Protein AF-0000000086671275 (afdb_homodimer)

Nearest PDB structures (foldseek):
  4tq3-assembly1_A  TM=6.862E-01  e=1.828E-04  Archaeoglobus fulgidus DSM 4304
  4od4-assembly1_A  TM=6.508E-01  e=2.168E-03  Aeropyrum pernix K1
  8djm-assembly1_B  TM=6.364E-01  e=1.276E-02  Cricetulus griseus
  8j8j-assembly1_B  TM=6.106E-01  e=1.225E-02  Mycobacterium tuberculosis H37Rv
  8j8k-assembly1_A  TM=5.971E-01  e=2.368E-02  Mycobacterium tuberculosis H37Rv

Solvent-accessible surface area (backbone atoms only — not comparable to full-atom values): 31088 Å² total; per-residue (Å²): 112,67,67,60,51,52,50,48,52,50,47,49,49,48,49,52,51,51,47,67,63,36,67,66,48,52,51,49,45,56,45,44,55,40,55,81,46,37,60,65,43,48,50,23,46,45,32,32,33,50,20,22,50,46,13,60,38,55,73,37,56,71,53,66,61,85,85,46,77,75,60,47,54,35,49,53,52,28,46,52,51,48,48,56,54,46,44,48,45,35,40,58,42,53,44,36,72,61,39,35,58,20,30,47,67,70,41,43,80,30,37,54,61,61,63,76,46,52,49,66,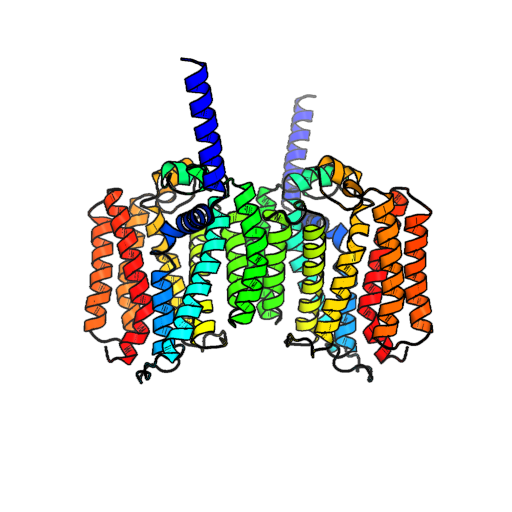58,38,36,51,52,44,47,56,44,53,62,50,44,45,53,49,15,50,73,47,52,18,35,62,32,41,27,47,36,49,38,42,42,41,35,34,42,83,44,31,24,50,56,70,31,52,65,46,26,31,49,43,52,17,51,42,55,34,27,50,48,49,26,24,35,14,40,49,46,36,81,75,71,86,44,84,86,29,58,48,48,45,48,43,52,50,54,23,51,50,36,45,54,36,53,66,48,62,48,60,51,40,44,70,20,35,57,74,56,65,46,37,40,52,44,73,71,67,28,60,64,53,40,36,50,47,35,35,50,39,39,46,51,49,30,52,46,52,43,59,73,70,66,43,39,68,70,52,41,52,56,42,35,49,51,24,48,51,38,32,47,35,49,71,71,43,84,44,56,69,38,28,46,50,31,33,52,47,48,30,52,48,51,18,51,58,41,30,47,67,34,40,36,24,73,70,55,112,67,66,60,51,50,49,49,52,49,48,48,50,48,49,52,53,51,48,67,65,38,68,66,48,54,50,49,44,55,45,43,58,39,56,81,44,39,61,64,44,49,51,25,45,43,33,32,33,50,20,22,49,46,12,60,38,55,72,36,57,71,54,65,59,85,85,46,77,76,60,46,54,36,49,54,52,28,46,52,51,48,49,55,54,48,45,48,44,36,39,56,42,53,44,38,70,60,39,36,57,19,30,47,69,71,42,42,80,30,36,55,60,59,62,75,44,54,48,67,57,39,38,50,52,42,47,57,43,52,62,51,44,47,53,50,16,50,75,47,54,17,36,63,31,39,28,46,36,48,39,46,42,41,35,32,43,82,44,31,24,49,54,70,31,52,63,44,27,32,50,43,51,19,51,43,54,33,26,49,46,50,26,23,35,15,42,48,47,36,80,74,72,86,45,85,86,30,57,46,49,45,48,43,52,51,54,26,51,51,36,46,55,36,54,64,49,62,47,60,51,40,45,69,20,35,56,74,58,64,45,38,40,53,44,73,71,67,27,60,66,54,40,38,51,47,35,33,51,39,38,46,51,48,29,53,46,53,43,59,73,68,65,43,38,68,70,52,40,51,55,42,37,48,52,26,46,50,39,32,48,35,50,71,71,44,83,45,55,70,40,28,46,49,32,34,53,46,47,30,53,50,52,19,51,59,41,30,46,66,34,39,35,25,73,70,53

Radius of gyration: 27.85 Å; Cα contacts (8 Å, |Δi|>4): 901; chains: 2; bounding box: 75×80×77 Å

InterPro domains:
  IPR000537 UbiA prenyltransferase [PF01040] (102-300)
  IPR050475 Prenyltransferase/isoprenoid biosynthesis [PTHR42723] (71-277)

Sequence (634 aa):
MEEELMGFHLDEKETLSRSRRSPVYHLKTLYLFTKSDCKTVVLPQMLFAISSILTNGFRDLDTPPTLTLATFKPLIHAVIWIYANLLLENLANQRLPGSMIEDAANKPWRPLPSGRITADQTRQIALYLVPALMVFGAYSGAFRETTSFISFVWMYNDLDAADTSIWWRNVANALGLMAFSAGALAITGGTVEYGLKNAAVVWILTTGAVVLTTIHAQDLPDVVGDSARGRKTVPLVYGDGVARWTLAAGAMLWSVFLPMFWGLGWASYVIVLGLGLSMVCGTLWRRTMDDDEIVWKLWCVWAGLMYLLPSLKVFGFMEEELMGFHLDEKETLSRSRRSPVYHLKTLYLFTKSDCKTVVLPQMLFAISSILTNGFRDLDTPPTLTLATFKPLIHAVIWIYANLLLENLANQRLPGSMIEDAANKPWRPLPSGRITADQTRQIALYLVPALMVFGAYSGAFRETTSFISFVWMYNDLDAADTSIWWRNVANALGLMAFSAGALAITGGTVEYGLKNAAVVWILTTGAVVLTTIHAQDLPDVVGDSARGRKTVPLVYGDGVARWTLAAGAMLWSVFLPMFWGLGWASYVIVLGLGLSMVCGTLWRRTMDDDEIVWKLWCVWAGLMYLLPSLKVFGF

Structure (mmCIF, N/CA/C/O backbone):
data_AF-0000000086671275-model_v1
#
loop_
_entity.id
_entity.type
_entity.pdbx_description
1 polymer 'Fumagillin beta-trans-bergamotene synthase'
#
loop_
_atom_site.group_PDB
_atom_site.id
_atom_site.type_symbol
_atom_site.label_atom_id
_atom_site.label_alt_id
_atom_site.label_comp_id
_atom_site.label_asym_id
_atom_site.label_entity_id
_atom_site.label_seq_id
_atom_site.pdbx_PDB_ins_code
_atom_site.Cartn_x
_atom_site.Cartn_y
_atom_site.Cartn_z
_atom_site.occupancy
_atom_site.B_iso_or_equiv
_atom_site.auth_seq_id
_atom_site.auth_comp_id
_atom_site.auth_asym_id
_atom_site.auth_atom_id
_atom_site.pdbx_PDB_model_num
ATOM 1 N N . MET A 1 1 ? 47.125 1.648 32.531 1 57.03 1 MET A N 1
ATOM 2 C CA . MET A 1 1 ? 46.312 2.693 31.922 1 57.03 1 MET A CA 1
ATOM 3 C C . MET A 1 1 ? 45.594 2.182 30.672 1 57.03 1 MET A C 1
ATOM 5 O O . MET A 1 1 ? 44.406 2.412 30.5 1 57.03 1 MET A O 1
ATOM 9 N N . GLU A 1 2 ? 46.25 1.422 29.875 1 65.81 2 GLU A N 1
ATOM 10 C CA . GLU A 1 2 ? 45.625 0.88 28.656 1 65.81 2 GLU A CA 1
ATOM 11 C C . GLU A 1 2 ? 44.625 -0.211 28.984 1 65.81 2 GLU A C 1
ATOM 13 O O . GLU A 1 2 ? 43.531 -0.265 28.391 1 65.81 2 GLU A O 1
ATOM 18 N N . GLU A 1 3 ? 44.875 -1.015 29.906 1 66.5 3 GLU A N 1
ATOM 19 C CA . GLU A 1 3 ? 43.969 -2.092 30.266 1 66.5 3 GLU A CA 1
ATOM 20 C C . GLU A 1 3 ? 42.688 -1.543 30.891 1 66.5 3 GLU A C 1
ATOM 22 O O . GLU A 1 3 ? 41.594 -2.053 30.641 1 66.5 3 GLU A O 1
ATOM 27 N N . GLU A 1 4 ? 42.781 -0.507 31.688 1 60 4 GLU A N 1
ATOM 28 C CA . GLU A 1 4 ? 41.625 0.134 32.281 1 60 4 GLU A CA 1
ATOM 29 C C . GLU A 1 4 ? 40.781 0.833 31.234 1 60 4 GLU A C 1
ATOM 31 O O . GLU A 1 4 ? 39.531 0.791 31.297 1 60 4 GLU A O 1
ATOM 36 N N . LEU A 1 5 ? 41.438 1.394 30.219 1 62.72 5 LEU A N 1
ATOM 37 C CA . LEU A 1 5 ? 40.75 2.041 29.125 1 62.72 5 LEU A CA 1
ATOM 38 C C . LEU A 1 5 ? 40 1.012 28.266 1 62.72 5 LEU A C 1
ATOM 40 O O . LEU A 1 5 ? 38.875 1.244 27.828 1 62.72 5 LEU A O 1
ATOM 44 N N . MET A 1 6 ? 40.656 -0.088 28.078 1 64.12 6 MET A N 1
ATOM 45 C CA . MET A 1 6 ? 40.031 -1.17 27.328 1 64.12 6 MET A CA 1
ATOM 46 C C . MET A 1 6 ? 38.875 -1.756 28.094 1 64.12 6 MET A C 1
ATOM 48 O O . MET A 1 6 ? 37.812 -2.072 27.516 1 64.12 6 MET A O 1
ATOM 52 N N . GLY A 1 7 ? 38.969 -1.874 29.344 1 58.91 7 GLY A N 1
ATOM 53 C CA . GLY A 1 7 ? 37.875 -2.348 30.203 1 58.91 7 GLY A CA 1
ATOM 54 C C . GLY A 1 7 ? 36.688 -1.413 30.219 1 58.91 7 GLY A C 1
ATOM 55 O O . GLY A 1 7 ? 35.531 -1.862 30.156 1 58.91 7 GLY A O 1
ATOM 56 N N . PHE A 1 8 ? 37 -0.18 30.188 1 61.94 8 PHE A N 1
ATOM 57 C CA . PHE A 1 8 ? 35.938 0.833 30.188 1 61.94 8 PHE A CA 1
ATOM 58 C C . PHE A 1 8 ? 35.188 0.836 28.859 1 61.94 8 PHE A C 1
ATOM 60 O O . PHE A 1 8 ? 33.969 0.946 28.828 1 61.94 8 PHE A O 1
ATOM 67 N N . HIS A 1 9 ? 35.875 0.692 27.766 1 66.31 9 HIS A N 1
ATOM 68 C CA . HIS A 1 9 ? 35.25 0.648 26.438 1 66.31 9 HIS A CA 1
ATOM 69 C C . HIS A 1 9 ? 34.406 -0.61 26.266 1 66.31 9 HIS A C 1
ATOM 71 O O . HIS A 1 9 ? 33.344 -0.566 25.641 1 66.31 9 HIS A O 1
ATOM 77 N N . LEU A 1 10 ? 34.938 -1.679 26.859 1 62.91 10 LEU A N 1
ATOM 78 C CA . LEU A 1 10 ? 34.156 -2.918 26.797 1 62.91 10 LEU A CA 1
ATOM 79 C C . LEU A 1 10 ? 32.906 -2.82 27.656 1 62.91 10 LEU A C 1
ATOM 81 O O . LEU A 1 10 ? 31.828 -3.291 27.25 1 62.91 10 LEU A O 1
ATOM 85 N N . ASP A 1 11 ? 33.062 -2.213 28.797 1 62.09 11 ASP A N 1
ATOM 86 C CA . ASP A 1 11 ? 31.906 -2.018 29.688 1 62.09 11 ASP A CA 1
ATOM 87 C C . ASP A 1 11 ? 30.875 -1.088 29.047 1 62.09 11 ASP A C 1
ATOM 89 O O . ASP A 1 11 ? 29.672 -1.335 29.141 1 62.09 11 ASP A O 1
ATOM 93 N N . GLU A 1 12 ? 31.453 -0.087 28.391 1 60.91 12 GLU A N 1
ATOM 94 C CA . GLU A 1 12 ? 30.547 0.847 27.719 1 60.91 12 GLU A CA 1
ATOM 95 C C . GLU A 1 12 ? 29.828 0.178 26.547 1 60.91 12 GLU A C 1
ATOM 97 O O . GLU A 1 12 ? 28.641 0.418 26.312 1 60.91 12 GLU A O 1
ATOM 102 N N . LYS A 1 13 ? 30.469 -0.685 25.828 1 64.38 13 LYS A N 1
ATOM 103 C CA . LYS A 1 13 ? 29.859 -1.407 24.719 1 64.38 13 LYS A CA 1
ATOM 104 C C . LYS A 1 13 ? 28.828 -2.414 25.219 1 64.38 13 LYS A C 1
ATOM 106 O O . LYS A 1 13 ? 27.766 -2.582 24.609 1 64.38 13 LYS A O 1
ATOM 111 N N . GLU A 1 14 ? 29.219 -2.986 26.359 1 63.53 14 GLU A N 1
ATOM 112 C CA . GLU A 1 14 ? 28.297 -3.955 26.938 1 63.53 14 GLU A CA 1
ATOM 113 C C . GLU A 1 14 ? 27.062 -3.264 27.5 1 63.53 14 GLU A C 1
ATOM 115 O O . GLU A 1 14 ? 25.938 -3.764 27.359 1 63.53 14 GLU A O 1
ATOM 120 N N . THR A 1 15 ? 27.297 -2.127 28.156 1 58.31 15 THR A N 1
ATOM 121 C CA . THR A 1 15 ? 26.172 -1.362 28.688 1 58.31 15 THR A CA 1
ATOM 122 C C . THR A 1 15 ? 25.297 -0.838 27.562 1 58.31 15 THR A C 1
ATOM 124 O O . THR A 1 15 ? 24.062 -0.865 27.656 1 58.31 15 THR A O 1
ATOM 127 N N . LEU A 1 16 ? 25.922 -0.369 26.578 1 64.06 16 LEU A N 1
ATOM 128 C CA . LEU A 1 16 ? 25.203 0.104 25.406 1 64.06 16 LEU A CA 1
ATOM 129 C C . LEU A 1 16 ? 24.438 -1.037 24.75 1 64.06 16 LEU A C 1
ATOM 131 O O . LEU A 1 16 ? 23.312 -0.854 24.297 1 64.06 16 LEU A O 1
ATOM 135 N N . SER A 1 17 ? 25.156 -2.146 24.781 1 66.62 17 SER A N 1
ATOM 136 C CA . SER A 1 17 ? 24.5 -3.316 24.203 1 66.62 17 SER A CA 1
ATOM 137 C C . SER A 1 17 ? 23.312 -3.748 25.047 1 66.62 17 SER A C 1
ATOM 139 O O . SER A 1 17 ? 22.266 -4.133 24.5 1 66.62 17 SER A O 1
ATOM 141 N N . ARG A 1 18 ? 23.438 -3.668 26.406 1 61.28 18 ARG A N 1
ATOM 142 C CA . ARG A 1 18 ? 22.359 -4.043 27.297 1 61.28 18 ARG A CA 1
ATOM 143 C C . ARG A 1 18 ? 21.203 -3.049 27.219 1 61.28 18 ARG A C 1
ATOM 145 O O . ARG A 1 18 ? 20.031 -3.439 27.266 1 61.28 18 ARG A O 1
ATOM 152 N N . SER A 1 19 ? 21.594 -1.877 27.172 1 66.12 19 SER A N 1
ATOM 153 C CA . SER A 1 19 ? 20.562 -0.848 27.062 1 66.12 19 SER A CA 1
ATOM 154 C C . SER A 1 19 ? 19.781 -0.99 25.766 1 66.12 19 SER A C 1
ATOM 156 O O . SER A 1 19 ? 18.547 -0.834 25.75 1 66.12 19 SER A O 1
ATOM 158 N N . ARG A 1 20 ? 20.453 -1.503 24.859 1 73.25 20 ARG A N 1
ATOM 159 C CA . ARG A 1 20 ? 19.828 -1.635 23.531 1 73.25 20 ARG A CA 1
ATOM 160 C C . ARG A 1 20 ? 18.859 -2.814 23.5 1 73.25 20 ARG A C 1
ATOM 162 O O . ARG A 1 20 ? 18.047 -2.934 22.578 1 73.25 20 ARG A O 1
ATOM 169 N N . ARG A 1 21 ? 18.828 -3.434 24.641 1 73.75 21 ARG A N 1
ATOM 170 C CA . ARG A 1 21 ? 17.938 -4.594 24.656 1 73.75 21 ARG A CA 1
ATOM 171 C C . ARG A 1 21 ? 16.734 -4.344 25.562 1 73.75 21 ARG A C 1
ATOM 173 O O . ARG A 1 21 ? 15.781 -5.129 25.578 1 73.75 21 ARG A O 1
ATOM 180 N N . SER A 1 22 ? 16.766 -3.301 26.281 1 84.94 22 SER A N 1
ATOM 181 C CA . SER A 1 22 ? 15.695 -2.998 27.219 1 84.94 22 SER A CA 1
ATOM 182 C C . SER A 1 22 ? 14.43 -2.574 26.484 1 84.94 22 SER A C 1
ATOM 184 O O . SER A 1 22 ? 14.492 -1.938 25.438 1 84.94 22 SER A O 1
ATOM 186 N N . PRO A 1 23 ? 13.258 -2.986 27.031 1 87.88 23 PRO A N 1
ATOM 187 C CA . PRO A 1 23 ? 11.984 -2.559 26.438 1 87.88 23 PRO A CA 1
ATOM 188 C C . PRO A 1 23 ? 11.812 -1.04 26.438 1 87.88 23 PRO A C 1
ATOM 190 O O . PRO A 1 23 ? 11.211 -0.479 25.531 1 87.88 23 PRO A O 1
ATOM 193 N N . VAL A 1 24 ? 12.281 -0.419 27.422 1 88.62 24 VAL A N 1
ATOM 194 C CA . VAL A 1 24 ? 12.18 1.032 27.531 1 88.62 24 VAL A CA 1
ATOM 195 C C . VAL A 1 24 ? 12.945 1.689 26.375 1 88.62 24 VAL A C 1
ATOM 197 O O . VAL A 1 24 ? 12.508 2.701 25.828 1 88.62 24 VAL A O 1
ATOM 200 N N . TYR A 1 25 ? 14.07 1.147 26.062 1 90.62 25 TYR A N 1
ATOM 201 C CA . TYR A 1 25 ? 14.859 1.654 24.938 1 90.62 25 TYR A CA 1
ATOM 202 C C . TYR A 1 25 ? 14.062 1.59 23.641 1 90.62 25 TYR A C 1
ATOM 204 O O . TYR A 1 25 ? 14.023 2.562 22.875 1 90.62 25 TYR A O 1
ATOM 212 N N . HIS A 1 26 ? 13.398 0.472 23.453 1 90 26 HIS A N 1
ATOM 213 C CA . HIS A 1 26 ? 12.656 0.279 22.219 1 90 26 HIS A CA 1
ATOM 214 C C . HIS A 1 26 ? 11.406 1.157 22.172 1 90 26 HIS A C 1
ATOM 216 O O . HIS A 1 26 ? 11.039 1.668 21.109 1 90 26 HIS A O 1
ATOM 222 N N . LEU A 1 27 ? 10.836 1.352 23.281 1 91.62 27 LEU A N 1
ATOM 223 C CA . LEU A 1 27 ? 9.664 2.221 23.359 1 91.62 27 LEU A CA 1
ATOM 224 C C . LEU A 1 27 ? 10.047 3.67 23.078 1 91.62 27 LEU A C 1
ATOM 226 O O . LEU A 1 27 ? 9.305 4.395 22.406 1 91.62 27 LEU A O 1
ATOM 230 N N . LYS A 1 28 ? 11.109 4.094 23.641 1 93.44 28 LYS A N 1
ATOM 231 C CA . LYS A 1 28 ? 11.602 5.441 23.359 1 93.44 28 LYS A CA 1
ATOM 232 C C . LYS A 1 28 ? 11.938 5.613 21.891 1 93.44 28 LYS A C 1
ATOM 234 O O . LYS A 1 28 ? 11.664 6.664 21.297 1 93.44 28 LYS A O 1
ATOM 239 N N . THR A 1 29 ? 12.539 4.621 21.312 1 94.94 29 THR A N 1
ATOM 240 C CA . THR A 1 29 ? 12.867 4.672 19.891 1 94.94 29 THR A CA 1
ATOM 241 C C . THR A 1 29 ? 11.602 4.863 19.047 1 94.94 29 THR A C 1
ATOM 243 O O . THR A 1 29 ? 11.57 5.707 18.156 1 94.94 29 THR A O 1
ATOM 246 N N . LEU A 1 30 ? 10.625 4.094 19.406 1 93.5 30 LEU A N 1
ATOM 247 C CA . LEU A 1 30 ? 9.367 4.211 18.688 1 93.5 30 LEU A CA 1
ATOM 248 C C . LEU A 1 30 ? 8.766 5.602 18.859 1 93.5 30 LEU A C 1
ATOM 250 O O . LEU A 1 30 ? 8.234 6.176 17.906 1 93.5 30 LEU A O 1
ATOM 254 N N . TYR A 1 31 ? 8.867 6.113 20.078 1 94.69 31 TYR A N 1
ATOM 255 C CA . TYR A 1 31 ? 8.375 7.457 20.359 1 94.69 31 TYR A CA 1
ATOM 256 C C . TYR A 1 31 ? 9.133 8.5 19.531 1 94.69 31 TYR A C 1
ATOM 258 O O . TYR A 1 31 ? 8.531 9.43 19 1 94.69 31 TYR A O 1
ATOM 266 N N . LEU A 1 32 ? 10.406 8.328 19.375 1 96.25 32 LEU A N 1
ATOM 267 C CA . LEU A 1 32 ? 11.242 9.297 18.688 1 96.25 32 LEU A CA 1
ATOM 268 C C . LEU A 1 32 ? 10.938 9.305 17.188 1 96.25 32 LEU A C 1
ATOM 270 O O . LEU A 1 32 ? 11.125 10.32 16.516 1 96.25 32 LEU A O 1
ATOM 274 N N . PHE A 1 33 ? 10.414 8.164 16.688 1 97.12 33 PHE A N 1
ATOM 275 C CA . PHE A 1 33 ? 10 8.125 15.281 1 97.12 33 PHE A CA 1
ATOM 276 C C . PHE A 1 33 ? 8.828 9.07 15.039 1 97.12 33 PHE A C 1
ATOM 278 O O . PHE A 1 33 ? 8.719 9.672 13.969 1 97.12 33 PHE A O 1
ATOM 285 N N . THR A 1 34 ? 7.953 9.211 16.047 1 96.69 34 THR A N 1
ATOM 286 C CA . THR A 1 34 ? 6.68 9.883 15.805 1 96.69 34 THR A CA 1
ATOM 287 C C . THR A 1 34 ? 6.641 11.234 16.516 1 96.69 34 THR A C 1
ATOM 289 O O . THR A 1 34 ? 5.695 12.008 16.344 1 96.69 34 THR A O 1
ATOM 292 N N . LYS A 1 35 ? 7.629 11.578 17.281 1 94.81 35 LYS A N 1
ATOM 293 C CA . LYS A 1 35 ? 7.645 12.734 18.156 1 94.81 35 LYS A CA 1
ATOM 294 C C . LYS A 1 35 ? 7.262 14.008 17.406 1 94.81 35 LYS A C 1
ATOM 296 O O . LYS A 1 35 ? 6.395 14.758 17.844 1 94.81 35 LYS A O 1
ATOM 301 N N . SER A 1 36 ? 7.844 14.234 16.281 1 91.12 36 SER A N 1
ATOM 302 C CA . SER A 1 36 ? 7.637 15.469 15.539 1 91.12 36 SER A CA 1
ATOM 303 C C . SER A 1 36 ? 6.254 15.508 14.898 1 91.12 36 SER A C 1
ATOM 305 O O . SER A 1 36 ? 5.73 16.578 14.594 1 91.12 36 SER A O 1
ATOM 307 N N . ASP A 1 37 ? 5.621 14.359 14.711 1 93.81 37 ASP A N 1
ATOM 308 C CA . ASP A 1 37 ? 4.383 14.312 13.945 1 93.81 37 ASP A CA 1
ATOM 309 C C . ASP A 1 37 ? 3.17 14.164 14.859 1 93.81 37 ASP A C 1
ATOM 311 O O . ASP A 1 37 ? 2.037 14.047 14.391 1 93.81 37 ASP A O 1
ATOM 315 N N . CYS A 1 38 ? 3.383 14.234 16.156 1 92.94 38 CYS A N 1
ATOM 316 C CA . CYS A 1 38 ? 2.258 14.234 17.078 1 92.94 38 CYS A CA 1
ATOM 317 C C . CYS A 1 38 ? 1.467 15.531 16.984 1 92.94 38 CYS A C 1
ATOM 319 O O . CYS A 1 38 ? 0.238 15.508 16.906 1 92.94 38 CYS A O 1
ATOM 321 N N . LYS A 1 39 ? 2.164 16.609 16.891 1 90.56 39 LYS A N 1
ATOM 322 C CA . LYS A 1 39 ? 1.486 17.891 16.781 1 90.56 39 LYS A CA 1
ATOM 323 C C . LYS A 1 39 ? 0.9 18.094 15.391 1 90.56 39 LYS A C 1
ATOM 325 O O . LYS A 1 39 ? -0.089 18.812 15.227 1 90.56 39 LYS A O 1
ATOM 330 N N . THR A 1 40 ? 1.507 17.422 14.422 1 91.31 40 THR A N 1
ATOM 331 C CA . THR A 1 40 ? 1.127 17.656 13.039 1 91.31 40 THR A CA 1
ATOM 332 C C . THR A 1 40 ? -0.036 16.766 12.633 1 91.31 40 THR A C 1
ATOM 334 O O . THR A 1 40 ? -0.846 17.141 11.781 1 91.31 40 THR A O 1
ATOM 337 N N . VAL A 1 41 ? -0.062 15.57 13.172 1 95.88 41 VAL A N 1
ATOM 338 C CA . VAL A 1 41 ? -1.028 14.602 12.672 1 95.88 41 VAL A CA 1
ATOM 339 C C . VAL A 1 41 ? -1.938 14.141 13.812 1 95.88 41 VAL A C 1
ATOM 341 O O . VAL A 1 41 ? -3.158 14.297 13.742 1 95.88 41 VAL A O 1
ATOM 344 N N . VAL A 1 42 ? -1.368 13.703 14.898 1 96.56 42 VAL A N 1
ATOM 345 C CA . VAL A 1 42 ? -2.146 13.031 15.93 1 96.56 42 VAL A CA 1
ATOM 346 C C . VAL A 1 42 ? -3.131 14.023 16.562 1 96.56 42 VAL A C 1
ATOM 348 O O . VAL A 1 42 ? -4.332 13.75 16.625 1 96.56 42 VAL A O 1
ATOM 351 N N . LEU A 1 43 ? -2.654 15.141 16.953 1 95.69 43 LEU A N 1
ATOM 352 C CA . LEU A 1 43 ? -3.492 16.094 17.672 1 95.69 43 LEU A CA 1
ATOM 353 C C . LEU A 1 43 ? -4.594 16.641 16.781 1 95.69 43 LEU A C 1
ATOM 355 O O . LEU A 1 43 ? -5.777 16.578 17.125 1 95.69 43 LEU A O 1
ATOM 359 N N . PRO A 1 44 ? -4.258 17.141 15.602 1 96.5 44 PRO A N 1
ATOM 360 C CA . PRO A 1 44 ? -5.336 17.625 14.734 1 96.5 44 PRO A CA 1
ATOM 361 C C . PRO A 1 44 ? -6.332 16.516 14.367 1 96.5 44 PRO A C 1
ATOM 363 O O . PRO A 1 44 ? -7.543 16.766 14.352 1 96.5 44 PRO A O 1
ATOM 366 N N . GLN A 1 45 ? -5.887 15.344 14.133 1 97.56 45 GLN A N 1
ATOM 367 C CA . GLN A 1 45 ? -6.789 14.266 13.727 1 97.56 45 GLN A CA 1
ATOM 368 C C . GLN A 1 45 ? -7.617 13.773 14.906 1 97.56 45 GLN A C 1
ATOM 370 O O . GLN A 1 45 ? -8.742 13.297 14.727 1 97.56 45 GLN A O 1
ATOM 375 N N . MET A 1 46 ? -7.016 13.875 16.078 1 96.62 46 MET A N 1
ATOM 376 C CA . MET A 1 46 ? -7.812 13.625 17.266 1 96.62 46 MET A CA 1
ATOM 377 C C . MET A 1 46 ? -8.984 14.602 17.359 1 96.62 46 MET A C 1
ATOM 379 O O . MET A 1 46 ? -10.094 14.211 17.719 1 96.62 46 MET A O 1
ATOM 383 N N . LEU A 1 47 ? -8.75 15.852 17.031 1 96.5 47 LEU A N 1
ATOM 384 C CA . LEU A 1 47 ? -9.805 16.859 17.047 1 96.5 47 LEU A CA 1
ATOM 385 C C . LEU A 1 47 ? -10.859 16.562 15.984 1 96.5 47 LEU A C 1
ATOM 387 O O . LEU A 1 47 ? -12.047 16.812 16.188 1 96.5 47 LEU A O 1
ATOM 391 N N . PHE A 1 48 ? -10.492 16.062 14.875 1 97.38 48 PHE A N 1
ATOM 392 C CA . PHE A 1 48 ? -11.453 15.594 13.883 1 97.38 48 PHE A CA 1
ATOM 393 C C . PHE A 1 48 ? -12.328 14.492 14.453 1 97.38 48 PHE A C 1
ATOM 395 O O . PHE A 1 48 ? -13.547 14.5 14.266 1 97.38 48 PHE A O 1
ATOM 402 N N . ALA A 1 49 ? -11.672 13.539 15.117 1 96.88 49 ALA A N 1
ATOM 403 C CA . ALA A 1 49 ? -12.414 12.438 15.727 1 96.88 49 ALA A CA 1
ATOM 404 C C . ALA A 1 49 ? -13.414 12.953 16.75 1 96.88 49 ALA A C 1
ATOM 406 O O . ALA A 1 49 ? -14.547 12.461 16.828 1 96.88 49 ALA A O 1
ATOM 407 N N . ILE A 1 50 ? -12.984 13.914 17.516 1 94.44 50 ILE A N 1
ATOM 408 C CA . ILE A 1 50 ? -13.867 14.523 18.484 1 94.44 50 ILE A CA 1
ATOM 409 C C . ILE A 1 50 ? -15.062 15.164 17.781 1 94.44 50 ILE A C 1
ATOM 411 O O . ILE A 1 50 ? -16.219 14.977 18.203 1 94.44 50 ILE A O 1
ATOM 415 N N . SER A 1 51 ? -14.781 15.875 16.734 1 94.56 51 SER A N 1
ATOM 416 C CA . SER A 1 51 ? -15.859 16.484 15.961 1 94.56 51 SER A CA 1
ATOM 417 C C . SER A 1 51 ? -16.812 15.438 15.414 1 94.56 51 SER A C 1
ATOM 419 O O . SER A 1 51 ? -18.031 15.633 15.414 1 94.56 51 SER A O 1
ATOM 421 N N . SER A 1 52 ? -16.297 14.359 14.938 1 94.56 52 SER A N 1
ATOM 422 C CA . SER A 1 52 ? -17.109 13.266 14.43 1 94.56 52 SER A CA 1
ATOM 423 C C . SER A 1 52 ? -18.031 12.711 15.508 1 94.56 52 SER A C 1
ATOM 425 O O . SER A 1 52 ? -19.219 12.461 15.258 1 94.56 52 SER A O 1
ATOM 427 N N . ILE A 1 53 ? -17.5 12.586 16.672 1 93 53 ILE A N 1
ATOM 428 C CA . ILE A 1 53 ? -18.281 12.047 17.781 1 93 53 ILE A CA 1
ATOM 429 C C . ILE A 1 53 ? -19.375 13.039 18.172 1 93 53 ILE A C 1
ATOM 431 O O . ILE A 1 53 ? -20.547 12.656 18.328 1 93 53 ILE A O 1
ATOM 435 N N . LEU A 1 54 ? -19.031 14.281 18.25 1 91.19 54 LEU A N 1
ATOM 436 C CA . LEU A 1 54 ? -19.953 15.305 18.734 1 91.19 54 LEU A CA 1
ATOM 437 C C . LEU A 1 54 ? -21.062 15.562 17.719 1 91.19 54 LEU A C 1
ATOM 439 O O . LEU A 1 54 ? -22.125 16.062 18.062 1 91.19 54 LEU A O 1
ATOM 443 N N . THR A 1 55 ? -20.828 15.211 16.484 1 91.81 55 THR A N 1
ATOM 444 C CA . THR A 1 55 ? -21.812 15.461 15.43 1 91.81 55 THR A CA 1
ATOM 445 C C . THR A 1 55 ? -22.422 14.148 14.945 1 91.81 55 THR A C 1
ATOM 447 O O . THR A 1 55 ? -23.094 14.125 13.914 1 91.81 55 THR A O 1
ATOM 450 N N . ASN A 1 56 ? -22.125 13.078 15.586 1 89.44 56 ASN A N 1
ATOM 451 C CA . ASN A 1 56 ? -22.609 11.766 15.172 1 89.44 56 ASN A CA 1
ATOM 452 C C . ASN A 1 56 ? -22.234 11.461 13.727 1 89.44 56 ASN A C 1
ATOM 454 O O . ASN A 1 56 ? -23.094 11.148 12.898 1 89.44 56 ASN A O 1
ATOM 458 N N . GLY A 1 57 ? -20.859 11.664 13.484 1 90.44 57 GLY A N 1
ATOM 459 C CA . GLY A 1 57 ? -20.359 11.406 12.141 1 90.44 57 GLY A CA 1
ATOM 460 C C . GLY A 1 57 ? -20.797 12.445 11.133 1 90.44 57 GLY A C 1
ATOM 461 O O . GLY A 1 57 ? -21.047 12.125 9.969 1 90.44 57 GLY A O 1
ATOM 462 N N . PHE A 1 58 ? -21.125 13.633 11.648 1 90.31 58 PHE A N 1
ATOM 463 C CA . PHE A 1 58 ? -21.531 14.781 10.836 1 90.31 58 PHE A CA 1
ATOM 464 C C . PHE A 1 58 ? -22.938 14.602 10.312 1 90.31 58 PHE A C 1
ATOM 466 O O . PHE A 1 58 ? -23.312 15.188 9.289 1 90.31 58 PHE A O 1
ATOM 473 N N . ARG A 1 59 ? -23.734 13.789 10.977 1 87.88 59 ARG A N 1
ATOM 474 C CA . ARG A 1 59 ? -25.125 13.547 10.602 1 87.88 59 ARG A CA 1
ATOM 475 C C . ARG A 1 59 ? -26.078 14.445 11.383 1 87.88 59 ARG A C 1
ATOM 477 O O . ARG A 1 59 ? -27.203 14.703 10.938 1 87.88 59 ARG A O 1
ATOM 484 N N . ASP A 1 60 ? -25.672 14.789 12.531 1 85.69 60 ASP A N 1
ATOM 485 C CA . ASP A 1 60 ? -26.453 15.648 13.406 1 85.69 60 ASP A CA 1
ATOM 486 C C . ASP A 1 60 ? -25.688 16.922 13.758 1 85.69 60 ASP A C 1
ATOM 488 O O . ASP A 1 60 ? -24.75 16.891 14.555 1 85.69 60 ASP A O 1
ATOM 492 N N . LEU A 1 61 ? -26.172 18.016 13.281 1 82.44 61 LEU A N 1
ATOM 493 C CA . LEU A 1 61 ? -25.438 19.266 13.461 1 82.44 61 LEU A CA 1
ATOM 494 C C . LEU A 1 61 ? -26.203 20.219 14.359 1 82.44 61 LEU A C 1
ATOM 496 O O . LEU A 1 61 ? -25.719 21.328 14.648 1 82.44 61 LEU A O 1
ATOM 500 N N . ASP A 1 62 ? -27.281 19.75 14.898 1 81.5 62 ASP A N 1
ATOM 501 C CA . ASP A 1 62 ? -28.125 20.688 15.625 1 81.5 62 ASP A CA 1
ATOM 502 C C . ASP A 1 62 ? -28.312 20.25 17.078 1 81.5 62 ASP A C 1
ATOM 504 O O . ASP A 1 62 ? -28.703 21.062 17.922 1 81.5 62 ASP A O 1
ATOM 508 N N . THR A 1 63 ? -28.047 19.047 17.359 1 80.88 63 THR A N 1
ATOM 509 C CA . THR A 1 63 ? -28.312 18.547 18.703 1 80.88 63 THR A CA 1
ATOM 510 C C . THR A 1 63 ? -27.016 18.031 19.344 1 80.88 63 THR A C 1
ATOM 512 O O . THR A 1 63 ? -26.375 17.125 18.812 1 80.88 63 THR A O 1
ATOM 515 N N . PRO A 1 64 ? -26.656 18.703 20.422 1 77.12 64 PRO A N 1
ATOM 516 C CA . PRO A 1 64 ? -25.469 18.172 21.109 1 77.12 64 PRO A CA 1
ATOM 517 C C . PRO A 1 64 ? -25.672 16.766 21.656 1 77.12 64 PRO A C 1
ATOM 519 O O . PRO A 1 64 ? -26.75 16.438 22.141 1 77.12 64 PRO A O 1
ATOM 522 N N . PRO A 1 65 ? -24.688 15.953 21.406 1 78.44 65 PRO A N 1
ATOM 523 C CA . PRO A 1 65 ? -24.844 14.594 21.938 1 78.44 65 PRO A CA 1
ATOM 524 C C . PRO A 1 65 ? -24.672 14.516 23.453 1 78.44 65 PRO A C 1
ATOM 526 O O . PRO A 1 65 ? -24.109 15.43 24.047 1 78.44 65 PRO A O 1
ATOM 529 N N . THR A 1 66 ? -25.297 13.477 24 1 79.12 66 THR A N 1
ATOM 530 C CA . THR A 1 66 ? -25.047 13.172 25.406 1 79.12 66 THR A CA 1
ATOM 531 C C . THR A 1 66 ? -23.656 12.539 25.578 1 79.12 66 THR A C 1
ATOM 533 O O . THR A 1 66 ? -23.375 11.508 24.969 1 79.12 66 THR A O 1
ATOM 536 N N . LEU A 1 67 ? -22.812 13.336 26.188 1 78 67 LEU A N 1
ATOM 537 C CA . LEU A 1 67 ? -21.453 12.836 26.391 1 78 67 LEU A CA 1
ATOM 538 C C . LEU A 1 67 ? -21.406 11.859 27.562 1 78 67 LEU A C 1
ATOM 540 O O . LEU A 1 67 ? -21.844 12.188 28.656 1 78 67 LEU A O 1
ATOM 544 N N . THR A 1 68 ? -21.266 10.594 27.234 1 78 68 THR A N 1
ATOM 545 C CA . THR A 1 68 ? -21.047 9.562 28.25 1 78 68 THR A CA 1
ATOM 546 C C . THR A 1 68 ? -19.641 8.992 28.156 1 78 68 THR A C 1
ATOM 548 O O . THR A 1 68 ? -18.891 9.352 27.25 1 78 68 THR A O 1
ATOM 551 N N . LEU A 1 69 ? -19.25 8.344 29.172 1 77.25 69 LEU A N 1
ATOM 552 C CA . LEU A 1 69 ? -17.969 7.66 29.172 1 77.25 69 LEU A CA 1
ATOM 553 C C . LEU A 1 69 ? -17.828 6.777 27.938 1 77.25 69 LEU A C 1
ATOM 555 O O . LEU A 1 69 ? -16.719 6.629 27.391 1 77.25 69 LEU A O 1
ATOM 559 N N . ALA A 1 70 ? -18.906 6.297 27.516 1 76.44 70 ALA A N 1
ATOM 560 C CA . ALA A 1 70 ? -18.938 5.406 26.359 1 76.44 70 ALA A CA 1
ATOM 561 C C . ALA A 1 70 ? -18.562 6.148 25.078 1 76.44 70 ALA A C 1
ATOM 563 O O . ALA A 1 70 ? -18.109 5.539 24.109 1 76.44 70 ALA A O 1
ATOM 564 N N . THR A 1 71 ? -18.641 7.43 25.234 1 79.31 71 THR A N 1
ATOM 565 C CA . THR A 1 71 ? -18.328 8.258 24.062 1 79.31 71 THR A CA 1
ATOM 566 C C . THR A 1 71 ? -16.828 8.375 23.875 1 79.31 71 THR A C 1
ATOM 568 O O . THR A 1 71 ? -16.359 8.633 22.766 1 79.31 71 THR A O 1
ATOM 571 N N . PHE A 1 72 ? -16.109 7.988 24.938 1 87.5 72 PHE A N 1
ATOM 572 C CA . PHE A 1 72 ? -14.672 8.195 24.875 1 87.5 72 PHE A CA 1
ATOM 573 C C . PHE A 1 72 ? -13.969 6.969 24.312 1 87.5 72 PHE A C 1
ATOM 575 O O . PHE A 1 72 ? -12.836 7.059 23.844 1 87.5 72 PHE A O 1
ATOM 582 N N . LYS A 1 73 ? -14.609 5.797 24.406 1 92.69 73 LYS A N 1
ATOM 583 C CA . LYS A 1 73 ? -13.984 4.562 23.938 1 92.69 73 LYS A CA 1
ATOM 584 C C . LYS A 1 73 ? -13.641 4.652 22.453 1 92.69 73 LYS A C 1
ATOM 586 O O . LYS A 1 73 ? -12.516 4.355 22.047 1 92.69 73 LYS A O 1
ATOM 591 N N . PRO A 1 74 ? -14.539 5.188 21.688 1 94.81 74 PRO A N 1
ATOM 592 C CA . PRO A 1 74 ? -14.195 5.297 20.266 1 94.81 74 PRO A CA 1
ATOM 593 C C . PRO A 1 74 ? -13.094 6.316 20 1 94.81 74 PRO A C 1
ATOM 595 O O . PRO A 1 74 ? -12.32 6.16 19.047 1 94.81 74 PRO A O 1
ATOM 598 N N . LEU A 1 75 ? -13.062 7.332 20.828 1 96.06 75 LEU A N 1
ATOM 599 C CA . LEU A 1 75 ? -12.008 8.32 20.672 1 96.06 75 LEU A CA 1
ATOM 600 C C . LEU A 1 75 ? -10.633 7.699 20.906 1 96.06 75 LEU A C 1
ATOM 602 O O . LEU A 1 75 ? -9.711 7.895 20.125 1 96.06 75 LEU A O 1
ATOM 606 N N . ILE A 1 76 ? -10.555 6.949 21.984 1 97.06 76 ILE A N 1
ATOM 607 C CA . ILE A 1 76 ? -9.297 6.285 22.312 1 97.06 76 ILE A CA 1
ATOM 608 C C . ILE A 1 76 ? -8.914 5.32 21.203 1 97.06 76 ILE A C 1
ATOM 610 O O . ILE A 1 76 ? -7.754 5.281 20.781 1 97.06 76 ILE A O 1
ATOM 614 N N . HIS A 1 77 ? -9.914 4.562 20.766 1 98 77 HIS A N 1
ATOM 615 C CA . HIS A 1 77 ? -9.695 3.629 19.656 1 98 77 HIS A CA 1
ATOM 616 C C . HIS A 1 77 ? -9.195 4.352 18.422 1 98 77 HIS A C 1
ATOM 618 O O . HIS A 1 77 ? -8.25 3.898 17.766 1 98 77 HIS A O 1
ATOM 624 N N . ALA A 1 78 ? -9.781 5.469 18.109 1 98.25 78 ALA A N 1
ATOM 625 C CA . ALA A 1 78 ? -9.391 6.246 16.938 1 98.25 78 ALA A CA 1
ATOM 626 C C . ALA A 1 78 ? -7.969 6.777 17.078 1 98.25 78 ALA A C 1
ATOM 628 O O . ALA A 1 78 ? -7.18 6.738 16.141 1 98.25 78 ALA A O 1
ATOM 629 N N . VAL A 1 79 ? -7.621 7.242 18.234 1 98 79 VAL A N 1
ATOM 630 C CA . VAL A 1 79 ? -6.297 7.82 18.453 1 98 79 VAL A CA 1
ATOM 631 C C . VAL A 1 79 ? -5.234 6.73 18.344 1 98 79 VAL A C 1
ATOM 633 O O . VAL A 1 79 ? -4.168 6.961 17.766 1 98 79 VAL A O 1
ATOM 636 N N . ILE A 1 80 ? -5.512 5.551 18.859 1 98.38 80 ILE A N 1
ATOM 637 C CA . ILE A 1 80 ? -4.582 4.434 18.75 1 98.38 80 ILE A CA 1
ATOM 638 C C . ILE A 1 80 ? -4.391 4.062 17.281 1 98.38 80 ILE A C 1
ATOM 640 O O . ILE A 1 80 ? -3.266 3.82 16.828 1 98.38 80 ILE A O 1
ATOM 644 N N . TRP A 1 81 ? -5.48 4.035 16.562 1 98.75 81 TRP A N 1
ATOM 645 C CA . TRP A 1 81 ? -5.422 3.725 15.141 1 98.75 81 TRP A CA 1
ATOM 646 C C . TRP A 1 81 ? -4.605 4.773 14.383 1 98.75 81 TRP A C 1
ATOM 648 O O . TRP A 1 81 ? -3.752 4.43 13.562 1 98.75 81 TRP A O 1
ATOM 658 N N . ILE A 1 82 ? -4.836 6.047 14.664 1 98.69 82 ILE A N 1
ATOM 659 C CA . ILE A 1 82 ? -4.113 7.145 14.031 1 98.69 82 ILE A CA 1
ATOM 660 C C . ILE A 1 82 ? -2.619 7.012 14.328 1 98.69 82 ILE A C 1
ATOM 662 O O . ILE A 1 82 ? -1.792 7.078 13.414 1 98.69 82 ILE A O 1
ATOM 666 N N . TYR A 1 83 ? -2.328 6.789 15.539 1 98.5 83 TYR A N 1
ATOM 667 C CA . TYR A 1 83 ? -0.937 6.691 15.969 1 98.5 83 TYR A CA 1
ATOM 668 C C . TYR A 1 83 ? -0.241 5.512 15.305 1 98.5 83 TYR A C 1
ATOM 670 O O . TYR A 1 83 ? 0.902 5.629 14.852 1 98.5 83 TYR A O 1
ATOM 678 N N . ALA A 1 84 ? -0.892 4.375 15.281 1 98.56 84 ALA A N 1
ATOM 679 C CA . ALA A 1 84 ? -0.303 3.172 14.703 1 98.56 84 ALA A CA 1
ATOM 680 C C . ALA A 1 84 ? -0.014 3.367 13.211 1 98.56 84 ALA A C 1
ATOM 682 O O . ALA A 1 84 ? 1.042 2.963 12.719 1 98.56 84 ALA A O 1
ATOM 683 N N . ASN A 1 85 ? -0.929 3.963 12.516 1 98.81 85 ASN A N 1
ATOM 684 C CA . ASN A 1 85 ? -0.708 4.23 11.102 1 98.81 85 ASN A CA 1
ATOM 685 C C . ASN A 1 85 ? 0.363 5.297 10.891 1 98.81 85 ASN A C 1
ATOM 687 O O . ASN A 1 85 ? 1.148 5.215 9.945 1 98.81 85 ASN A O 1
ATOM 691 N N . LEU A 1 86 ? 0.398 6.273 11.742 1 98.69 86 LEU A N 1
ATOM 692 C CA . LEU A 1 86 ? 1.447 7.285 11.695 1 98.69 86 LEU A CA 1
ATOM 693 C C . LEU A 1 86 ? 2.822 6.652 11.891 1 98.69 86 LEU A C 1
ATOM 695 O O . LEU A 1 86 ? 3.791 7.055 11.242 1 98.69 86 LEU A O 1
ATOM 699 N N . LEU A 1 87 ? 2.885 5.738 12.82 1 98.56 87 LEU A N 1
ATOM 700 C CA . LEU A 1 87 ? 4.145 5.043 13.047 1 98.56 87 LEU A CA 1
ATOM 701 C C . LEU A 1 87 ? 4.641 4.383 11.766 1 98.56 87 LEU A C 1
ATOM 703 O O . LEU A 1 87 ? 5.828 4.469 11.438 1 98.56 87 LEU A O 1
ATOM 707 N N . LEU A 1 88 ? 3.764 3.729 11.055 1 98.81 88 LEU A N 1
ATOM 708 C CA . LEU A 1 88 ? 4.156 3.105 9.789 1 98.81 88 LEU A CA 1
ATOM 709 C C . LEU A 1 88 ? 4.699 4.145 8.82 1 98.81 88 LEU A C 1
ATOM 711 O O . LEU A 1 88 ? 5.711 3.91 8.156 1 98.81 88 LEU A O 1
ATOM 715 N N . GLU A 1 89 ? 3.984 5.281 8.695 1 98.62 89 GLU A N 1
ATOM 716 C CA . GLU A 1 89 ? 4.422 6.352 7.805 1 98.62 89 GLU A CA 1
ATOM 717 C C . GLU A 1 89 ? 5.82 6.836 8.164 1 98.62 89 GLU A C 1
ATOM 719 O O . GLU A 1 89 ? 6.664 7.031 7.285 1 98.62 89 GLU A O 1
ATOM 724 N N . ASN A 1 90 ? 6.059 7.004 9.43 1 98.62 90 ASN A N 1
ATOM 725 C CA . ASN A 1 90 ? 7.348 7.52 9.875 1 98.62 90 ASN A CA 1
ATOM 726 C C . ASN A 1 90 ? 8.461 6.5 9.664 1 98.62 90 ASN A C 1
ATOM 728 O O . ASN A 1 90 ? 9.586 6.867 9.32 1 98.62 90 ASN A O 1
ATOM 732 N N . LEU A 1 91 ? 8.164 5.223 9.922 1 98.62 91 LEU A N 1
ATOM 733 C CA . LEU A 1 91 ? 9.148 4.184 9.641 1 98.62 91 LEU A CA 1
ATOM 734 C C . LEU A 1 91 ? 9.5 4.16 8.156 1 98.62 91 LEU A C 1
ATOM 736 O O . LEU A 1 91 ? 10.68 4.098 7.793 1 98.62 91 LEU A O 1
ATOM 740 N N . ALA A 1 92 ? 8.484 4.234 7.355 1 98.62 92 ALA A N 1
ATOM 741 C CA . ALA A 1 92 ? 8.672 4.199 5.906 1 98.62 92 ALA A CA 1
ATOM 742 C C . ALA A 1 92 ? 9.484 5.398 5.43 1 98.62 92 ALA A C 1
ATOM 744 O O . ALA A 1 92 ? 10.359 5.262 4.578 1 98.62 92 ALA A O 1
ATOM 745 N N . ASN A 1 93 ? 9.203 6.527 5.984 1 97.75 93 ASN A N 1
ATOM 746 C CA . ASN A 1 93 ? 9.828 7.773 5.555 1 97.75 93 ASN A CA 1
ATOM 747 C C . ASN A 1 93 ? 11.273 7.867 6.035 1 97.75 93 ASN A C 1
ATOM 749 O O . ASN A 1 93 ? 12.188 8.07 5.234 1 97.75 93 ASN A O 1
ATOM 753 N N . GLN A 1 94 ? 11.5 7.645 7.27 1 97.88 94 GLN A N 1
ATOM 754 C CA . GLN A 1 94 ? 12.781 7.941 7.895 1 97.88 94 GLN A CA 1
ATOM 755 C C . GLN A 1 94 ? 13.836 6.91 7.508 1 97.88 94 GLN A C 1
ATOM 757 O O . GLN A 1 94 ? 15.039 7.168 7.629 1 97.88 94 GLN A O 1
ATOM 762 N N . ARG A 1 95 ? 13.453 5.762 6.977 1 97.81 95 ARG A N 1
ATOM 763 C CA . ARG A 1 95 ? 14.414 4.707 6.691 1 97.81 95 ARG A CA 1
ATOM 764 C C . ARG A 1 95 ? 15.109 4.945 5.355 1 97.81 95 ARG A C 1
ATOM 766 O O . ARG A 1 95 ? 16.094 4.285 5.039 1 97.81 95 ARG A O 1
ATOM 773 N N . LEU A 1 96 ? 14.625 5.805 4.566 1 96.69 96 LEU A N 1
ATOM 774 C CA . LEU A 1 96 ? 15.164 6.012 3.229 1 96.69 96 LEU A CA 1
ATOM 775 C C . LEU A 1 96 ? 16.438 6.852 3.281 1 96.69 96 LEU A C 1
ATOM 777 O O . LEU A 1 96 ? 16.547 7.766 4.098 1 96.69 96 LEU A O 1
ATOM 781 N N . PRO A 1 97 ? 17.406 6.613 2.391 1 93.88 97 PRO A N 1
ATOM 782 C CA . PRO A 1 97 ? 18.688 7.305 2.428 1 93.88 97 PRO A CA 1
ATOM 783 C C . PRO A 1 97 ? 18.547 8.82 2.348 1 93.88 97 PRO A C 1
ATOM 785 O O . PRO A 1 97 ? 19.203 9.547 3.105 1 93.88 97 PRO A O 1
ATOM 788 N N . GLY A 1 98 ? 17.719 9.273 1.456 1 92.19 98 GLY A N 1
ATOM 789 C CA . GLY A 1 98 ? 17.516 10.711 1.35 1 92.19 98 GLY A CA 1
ATOM 790 C C . GLY A 1 98 ? 16.969 11.328 2.619 1 92.19 98 GLY A C 1
ATOM 791 O O . GLY A 1 98 ? 17.359 12.438 2.998 1 92.19 98 GLY A O 1
ATOM 792 N N . SER A 1 99 ? 16.109 10.641 3.252 1 93.94 99 SER A N 1
ATOM 793 C CA . SER A 1 99 ? 15.516 11.141 4.492 1 93.94 99 SER A CA 1
ATOM 794 C C . SER A 1 99 ? 16.547 11.172 5.617 1 93.94 99 SER A C 1
ATOM 796 O O . SER A 1 99 ? 16.516 12.07 6.461 1 93.94 99 SER A O 1
ATOM 798 N N . MET A 1 100 ? 17.391 10.234 5.652 1 94.25 100 MET A N 1
ATOM 799 C CA . MET A 1 100 ? 18.422 10.203 6.68 1 94.25 100 MET A CA 1
ATOM 800 C C . MET A 1 100 ? 19.359 11.398 6.551 1 94.25 100 MET A C 1
ATOM 802 O O . MET A 1 100 ? 19.781 11.977 7.555 1 94.25 100 MET A O 1
ATOM 806 N N . ILE A 1 101 ? 19.688 11.773 5.332 1 92.31 101 ILE A N 1
ATOM 807 C CA . ILE A 1 101 ? 20.531 12.945 5.074 1 92.31 101 ILE A CA 1
ATOM 808 C C . ILE A 1 101 ? 19.812 14.203 5.551 1 92.31 101 ILE A C 1
ATOM 810 O O . ILE A 1 101 ? 20.406 15.031 6.258 1 92.31 101 ILE A O 1
ATOM 814 N N . GLU A 1 102 ? 18.578 14.305 5.195 1 91.25 102 GLU A N 1
ATOM 815 C CA . GLU A 1 102 ? 17.766 15.453 5.602 1 91.25 102 GLU A CA 1
ATOM 816 C C . GLU A 1 102 ? 17.625 15.516 7.121 1 91.25 102 GLU A C 1
ATOM 818 O O . GLU A 1 102 ? 17.781 16.578 7.719 1 91.25 102 GLU A O 1
ATOM 823 N N . ASP A 1 103 ? 17.359 14.344 7.723 1 92.94 103 ASP A N 1
ATOM 824 C CA . ASP A 1 103 ? 17.109 14.289 9.164 1 92.94 103 ASP A CA 1
ATOM 825 C C . ASP A 1 103 ? 18.391 14.562 9.945 1 92.94 103 ASP A C 1
ATOM 827 O O . ASP A 1 103 ? 18.359 15.141 11.031 1 92.94 103 ASP A O 1
ATOM 831 N N . ALA A 1 104 ? 19.516 14.188 9.43 1 93.06 104 ALA A N 1
ATOM 832 C CA . ALA A 1 104 ? 20.781 14.461 10.086 1 93.06 104 ALA A CA 1
ATOM 833 C C . ALA A 1 104 ? 21.016 15.969 10.227 1 93.06 104 ALA A C 1
ATOM 835 O O . ALA A 1 104 ? 21.609 16.422 11.211 1 93.06 104 ALA A O 1
ATOM 836 N N . ALA A 1 105 ? 20.547 16.719 9.297 1 89.81 105 ALA A N 1
ATOM 837 C CA . ALA A 1 105 ? 20.703 18.172 9.297 1 89.81 105 ALA A CA 1
ATOM 838 C C . ALA A 1 105 ? 19.625 18.844 10.133 1 89.81 105 ALA A C 1
ATOM 840 O O . ALA A 1 105 ? 19.891 19.781 10.891 1 89.81 105 ALA A O 1
ATOM 841 N N . ASN A 1 106 ? 18.328 18.391 10.031 1 88.5 106 ASN A N 1
ATOM 842 C CA . ASN A 1 106 ? 17.188 19.094 10.594 1 88.5 106 ASN A CA 1
ATOM 843 C C . ASN A 1 106 ? 16.797 18.531 11.953 1 88.5 106 ASN A C 1
ATOM 845 O O . ASN A 1 106 ? 16.344 19.266 12.836 1 88.5 106 ASN A O 1
ATOM 849 N N . LYS A 1 107 ? 16.906 17.188 12.07 1 92.62 107 LYS A N 1
ATOM 850 C CA . LYS A 1 107 ? 16.406 16.484 13.242 1 92.62 107 LYS A CA 1
ATOM 851 C C . LYS A 1 107 ? 17.344 15.367 13.656 1 92.62 107 LYS A C 1
ATOM 853 O O . LYS A 1 107 ? 16.969 14.195 13.68 1 92.62 107 LYS A O 1
ATOM 858 N N . PRO A 1 108 ? 18.547 15.727 14.117 1 93.81 108 PRO A N 1
ATOM 859 C CA . PRO A 1 108 ? 19.578 14.719 14.414 1 93.81 108 PRO A CA 1
ATOM 860 C C . PRO A 1 108 ? 19.188 13.805 15.57 1 93.81 108 PRO A C 1
ATOM 862 O O . PRO A 1 108 ? 19.797 12.75 15.758 1 93.81 108 PRO A O 1
ATOM 865 N N . TRP A 1 109 ? 18.125 14.156 16.312 1 94.81 109 TRP A N 1
ATOM 866 C CA . TRP A 1 109 ? 17.688 13.367 17.453 1 94.81 109 TRP A CA 1
ATOM 867 C C . TRP A 1 109 ? 16.844 12.172 17 1 94.81 109 TRP A C 1
ATOM 869 O O . TRP A 1 109 ? 16.562 11.266 17.797 1 94.81 109 TRP A O 1
ATOM 879 N N . ARG A 1 110 ? 16.453 12.086 15.758 1 97 110 ARG A N 1
ATOM 880 C CA . ARG A 1 110 ? 15.68 10.969 15.242 1 97 110 ARG A CA 1
ATOM 881 C C . ARG A 1 110 ? 16.469 9.672 15.312 1 97 110 ARG A C 1
ATOM 883 O O . ARG A 1 110 ? 17.703 9.688 15.344 1 97 110 ARG A O 1
ATOM 890 N N . PRO A 1 111 ? 15.844 8.555 15.398 1 97.38 111 PRO A N 1
ATOM 891 C CA . PRO A 1 111 ? 16.469 7.27 15.719 1 97.38 111 PRO A CA 1
ATOM 892 C C . PRO A 1 111 ? 17.562 6.875 14.734 1 97.38 111 PRO A C 1
ATOM 894 O O . PRO A 1 111 ? 18.594 6.336 15.133 1 97.38 111 PRO A O 1
ATOM 897 N N . LEU A 1 112 ? 17.422 7.168 13.508 1 97 112 LEU A N 1
ATOM 898 C CA . LEU A 1 112 ? 18.391 6.699 12.516 1 97 112 LEU A CA 1
ATOM 899 C C . LEU A 1 112 ? 19.641 7.574 12.508 1 97 112 LEU A C 1
ATOM 901 O O . LEU A 1 112 ? 20.75 7.07 12.648 1 97 112 LEU A O 1
ATOM 905 N N . PRO A 1 113 ? 19.516 8.898 12.445 1 95.06 113 PRO A N 1
ATOM 906 C CA . PRO A 1 113 ? 20.734 9.719 12.531 1 95.06 113 PRO A CA 1
ATOM 907 C C . PRO A 1 113 ? 21.453 9.578 13.867 1 95.06 113 PRO A C 1
ATOM 909 O O . PRO A 1 113 ? 22.672 9.711 13.93 1 95.06 113 PRO A O 1
ATOM 912 N N . SER A 1 114 ? 20.797 9.273 14.898 1 95.38 114 SER A N 1
ATOM 913 C CA . SER A 1 114 ? 21.391 9.141 16.219 1 95.38 114 SER A CA 1
ATOM 914 C C . SER A 1 114 ? 21.969 7.75 16.438 1 95.38 114 SER A C 1
ATOM 916 O O . SER A 1 114 ? 22.562 7.473 17.484 1 95.38 114 SER A O 1
ATOM 918 N N . GLY A 1 115 ? 21.703 6.848 15.484 1 94.38 115 GLY A N 1
ATOM 919 C CA . GLY A 1 115 ? 22.312 5.527 15.531 1 94.38 115 GLY A CA 1
ATOM 920 C C . GLY A 1 115 ? 21.562 4.559 16.438 1 94.38 115 GLY A C 1
ATOM 921 O O . GLY A 1 115 ? 22.094 3.508 16.797 1 94.38 115 GLY A O 1
ATOM 922 N N . ARG A 1 116 ? 20.359 4.883 16.859 1 95.06 116 ARG A N 1
ATOM 923 C CA . ARG A 1 116 ? 19.594 4.023 17.766 1 95.06 116 ARG A CA 1
ATOM 924 C C . ARG A 1 116 ? 19.141 2.754 17.062 1 95.06 116 ARG A C 1
ATOM 926 O O . ARG A 1 116 ? 18.969 1.713 17.688 1 95.06 116 ARG A O 1
ATOM 933 N N . ILE A 1 117 ? 18.922 2.889 15.758 1 96.56 117 ILE A N 1
ATOM 934 C CA . ILE A 1 117 ? 18.406 1.791 14.953 1 96.56 117 ILE A CA 1
ATOM 935 C C . ILE A 1 117 ? 18.891 1.923 13.516 1 96.56 117 ILE A C 1
ATOM 937 O O . ILE A 1 117 ? 19.234 3.02 13.07 1 96.56 117 ILE A O 1
ATOM 941 N N . THR A 1 118 ? 18.984 0.828 12.82 1 96.94 118 THR A N 1
ATOM 942 C CA . THR A 1 118 ? 19.453 0.853 11.445 1 96.94 118 THR A CA 1
ATOM 943 C C . THR A 1 118 ? 18.266 0.91 10.477 1 96.94 118 THR A C 1
ATOM 945 O O . THR A 1 118 ? 17.125 0.655 10.859 1 96.94 118 THR A O 1
ATOM 948 N N . ALA A 1 119 ? 18.547 1.282 9.227 1 97.56 119 ALA A N 1
ATOM 949 C CA . ALA A 1 119 ? 17.531 1.325 8.18 1 97.56 119 ALA A CA 1
ATOM 950 C C . ALA A 1 119 ? 16.922 -0.053 7.953 1 97.56 119 ALA A C 1
ATOM 952 O O . ALA A 1 119 ? 15.711 -0.175 7.758 1 97.56 119 ALA A O 1
ATOM 953 N N . ASP A 1 120 ? 17.75 -1.104 7.988 1 96.5 120 ASP A N 1
ATOM 954 C CA . ASP A 1 120 ? 17.281 -2.467 7.766 1 96.5 120 ASP A CA 1
ATOM 955 C C . ASP A 1 120 ? 16.359 -2.916 8.891 1 96.5 120 ASP A C 1
ATOM 957 O O . ASP A 1 120 ? 15.32 -3.539 8.641 1 96.5 120 ASP A O 1
ATOM 961 N N . GLN A 1 121 ? 16.719 -2.613 10.086 1 96.5 121 GLN A N 1
ATOM 962 C CA . GLN A 1 121 ? 15.859 -2.92 11.219 1 96.5 121 GLN A CA 1
ATOM 963 C C . GLN A 1 121 ? 14.516 -2.193 11.094 1 96.5 121 GLN A C 1
ATOM 965 O O . GLN A 1 121 ? 13.469 -2.766 11.391 1 96.5 121 GLN A O 1
ATOM 970 N N . THR A 1 122 ? 14.609 -0.944 10.734 1 98.12 122 THR A N 1
ATOM 971 C CA . THR A 1 122 ? 13.406 -0.138 10.555 1 98.12 122 THR A CA 1
ATOM 972 C C . THR A 1 122 ? 12.516 -0.73 9.469 1 98.12 122 THR A C 1
ATOM 974 O O . THR A 1 122 ? 11.297 -0.822 9.641 1 98.12 122 THR A O 1
ATOM 977 N N . ARG A 1 123 ? 13.117 -1.164 8.391 1 97.88 123 ARG A N 1
ATOM 978 C CA . ARG A 1 123 ? 12.391 -1.804 7.301 1 97.88 123 ARG A CA 1
ATOM 979 C C . ARG A 1 123 ? 11.68 -3.064 7.781 1 97.88 123 ARG A C 1
ATOM 981 O O . ARG A 1 123 ? 10.531 -3.316 7.41 1 97.88 123 ARG A O 1
ATOM 988 N N . GLN A 1 124 ? 12.305 -3.852 8.57 1 97.06 124 GLN A N 1
ATOM 989 C CA . GLN A 1 124 ? 11.734 -5.09 9.078 1 97.06 124 GLN A CA 1
ATOM 990 C C . GLN A 1 124 ? 10.523 -4.812 9.969 1 97.06 124 GLN A C 1
ATOM 992 O O . GLN A 1 124 ? 9.523 -5.527 9.906 1 97.06 124 GLN A O 1
ATOM 997 N N . ILE A 1 125 ? 10.68 -3.807 10.797 1 97.81 125 ILE A N 1
ATOM 998 C CA . ILE A 1 125 ? 9.547 -3.436 11.648 1 97.81 125 ILE A CA 1
ATOM 999 C C . ILE A 1 125 ? 8.359 -3.043 10.773 1 97.81 125 ILE A C 1
ATOM 1001 O O . ILE A 1 125 ? 7.227 -3.455 11.039 1 97.81 125 ILE A O 1
ATOM 1005 N N . ALA A 1 126 ? 8.602 -2.268 9.758 1 98.56 126 ALA A N 1
ATOM 1006 C CA . ALA A 1 126 ? 7.539 -1.856 8.844 1 98.56 126 ALA A CA 1
ATOM 1007 C C . ALA A 1 126 ? 6.898 -3.064 8.164 1 98.56 126 ALA A C 1
ATOM 1009 O O . ALA A 1 126 ? 5.68 -3.107 7.98 1 98.56 126 ALA A O 1
ATOM 1010 N N . LEU A 1 127 ? 7.695 -4.047 7.793 1 98.19 127 LEU A N 1
ATOM 1011 C CA . LEU A 1 127 ? 7.219 -5.254 7.129 1 98.19 127 LEU A CA 1
ATOM 1012 C C . LEU A 1 127 ? 6.195 -5.984 7.992 1 98.19 127 LEU A C 1
ATOM 1014 O O . LEU A 1 127 ? 5.188 -6.477 7.484 1 98.19 127 LEU A O 1
ATOM 1018 N N . TYR A 1 128 ? 6.426 -6.035 9.266 1 97.69 128 TYR A N 1
ATOM 1019 C CA . TYR A 1 128 ? 5.496 -6.691 10.188 1 97.69 128 TYR A CA 1
ATOM 1020 C C . TYR A 1 128 ? 4.293 -5.801 10.469 1 97.69 128 TYR A C 1
ATOM 1022 O O . TYR A 1 128 ? 3.193 -6.297 10.727 1 97.69 128 TYR A O 1
ATOM 1030 N N . LEU A 1 129 ? 4.52 -4.578 10.469 1 98.56 129 LEU A N 1
ATOM 1031 C CA . LEU A 1 129 ? 3.484 -3.635 10.883 1 98.56 129 LEU A CA 1
ATOM 1032 C C . LEU A 1 129 ? 2.389 -3.535 9.828 1 98.56 129 LEU A C 1
ATOM 1034 O O . LEU A 1 129 ? 1.218 -3.336 10.156 1 98.56 129 LEU A O 1
ATOM 1038 N N . VAL A 1 130 ? 2.721 -3.715 8.547 1 98.62 130 VAL A N 1
ATOM 1039 C CA . VAL A 1 130 ? 1.75 -3.576 7.469 1 98.62 130 VAL A CA 1
ATOM 1040 C C . VAL A 1 130 ? 0.605 -4.566 7.672 1 98.62 130 VAL A C 1
ATOM 1042 O O . VAL A 1 130 ? -0.552 -4.168 7.816 1 98.62 130 VAL A O 1
ATOM 1045 N N . PRO A 1 131 ? 0.853 -5.891 7.762 1 98 131 PRO A N 1
ATOM 1046 C CA . PRO A 1 131 ? -0.273 -6.805 7.973 1 98 131 PRO A CA 1
ATOM 1047 C C . PRO A 1 131 ? -0.952 -6.598 9.328 1 98 131 PRO A C 1
ATOM 1049 O O . PRO A 1 131 ? -2.162 -6.805 9.453 1 98 131 PRO A O 1
ATOM 1052 N N . ALA A 1 132 ? -0.181 -6.207 10.336 1 98.56 132 ALA A N 1
ATOM 1053 C CA . ALA A 1 132 ? -0.777 -5.934 11.641 1 98.56 132 ALA A CA 1
ATOM 1054 C C . ALA A 1 132 ? -1.791 -4.797 11.547 1 98.56 132 ALA A C 1
ATOM 1056 O O . ALA A 1 132 ? -2.863 -4.863 12.156 1 98.56 132 ALA A O 1
ATOM 1057 N N . LEU A 1 133 ? -1.46 -3.787 10.828 1 98.81 133 LEU A N 1
ATOM 1058 C CA . LEU A 1 133 ? -2.357 -2.646 10.664 1 98.81 133 LEU A CA 1
ATOM 1059 C C . LEU A 1 133 ? -3.586 -3.031 9.852 1 98.81 133 LEU A C 1
ATOM 1061 O O . LEU A 1 133 ? -4.684 -2.521 10.094 1 98.81 133 LEU A O 1
ATOM 1065 N N . MET A 1 134 ? -3.367 -3.869 8.859 1 98.56 134 MET A N 1
ATOM 1066 C CA . MET A 1 134 ? -4.512 -4.332 8.078 1 98.56 134 MET A CA 1
ATOM 1067 C C . MET A 1 134 ? -5.504 -5.082 8.961 1 98.56 134 MET A C 1
ATOM 1069 O O . MET A 1 134 ? -6.711 -4.848 8.875 1 98.56 134 MET A O 1
ATOM 1073 N N . VAL A 1 135 ? -5.008 -5.938 9.82 1 98.25 135 VAL A N 1
ATOM 1074 C CA . VAL A 1 135 ? -5.859 -6.676 10.75 1 98.25 135 VAL A CA 1
ATOM 1075 C C . VAL A 1 135 ? -6.527 -5.707 11.727 1 98.25 135 VAL A C 1
ATOM 1077 O O . VAL A 1 135 ? -7.73 -5.809 11.984 1 98.25 135 VAL A O 1
ATOM 1080 N N . PHE A 1 136 ? -5.727 -4.785 12.234 1 98.69 136 PHE A N 1
ATOM 1081 C CA . PHE A 1 136 ? -6.246 -3.799 13.172 1 98.69 136 PHE A CA 1
ATOM 1082 C C . PHE A 1 136 ? -7.293 -2.914 12.508 1 98.69 136 PHE A C 1
ATOM 1084 O O . PHE A 1 136 ? -8.289 -2.543 13.133 1 98.69 136 PHE A O 1
ATOM 1091 N N . GLY A 1 137 ? -7.02 -2.516 11.234 1 98.44 137 GLY A N 1
ATOM 1092 C CA . GLY A 1 137 ? -8.008 -1.76 10.484 1 98.44 137 GLY A CA 1
ATOM 1093 C C . GLY A 1 137 ? -9.32 -2.502 10.305 1 98.44 137 GLY A C 1
ATOM 1094 O O . GLY A 1 137 ? -10.398 -1.91 10.422 1 98.44 137 GLY A O 1
ATOM 1095 N N . ALA A 1 138 ? -9.219 -3.801 10.047 1 97 138 ALA A N 1
ATOM 1096 C CA . ALA A 1 138 ? -10.43 -4.617 9.922 1 97 138 ALA A CA 1
ATOM 1097 C C . ALA A 1 138 ? -11.195 -4.66 11.242 1 97 138 ALA A C 1
ATOM 1099 O O . ALA A 1 138 ? -12.414 -4.508 11.258 1 97 138 ALA A O 1
ATOM 1100 N N . TYR A 1 139 ? -10.461 -4.852 12.289 1 97.25 139 TYR A N 1
ATOM 1101 C CA . TYR A 1 139 ? -11.062 -4.887 13.617 1 97.25 139 TYR A CA 1
ATOM 1102 C C . TYR A 1 139 ? -11.742 -3.561 13.938 1 97.25 139 TYR A C 1
ATOM 1104 O O . TYR A 1 139 ? -12.797 -3.537 14.586 1 97.25 139 TYR A O 1
ATOM 1112 N N . SER A 1 140 ? -11.219 -2.492 13.445 1 97.75 140 SER A N 1
ATOM 1113 C CA . SER A 1 140 ? -11.664 -1.146 13.789 1 97.75 140 SER A CA 1
ATOM 1114 C C . SER A 1 140 ? -12.805 -0.688 12.883 1 97.75 140 SER A C 1
ATOM 1116 O O . SER A 1 140 ? -13.367 0.392 13.078 1 97.75 140 SER A O 1
ATOM 1118 N N . GLY A 1 141 ? -13.102 -1.512 11.891 1 96.75 141 GLY A N 1
ATOM 1119 C CA . GLY A 1 141 ? -14.062 -1.055 10.906 1 96.75 141 GLY A CA 1
ATOM 1120 C C . GLY A 1 141 ? -13.5 -0.008 9.961 1 96.75 141 GLY A C 1
ATOM 1121 O O . GLY A 1 141 ? -14.25 0.73 9.32 1 96.75 141 GLY A O 1
ATOM 1122 N N . ALA A 1 142 ? -12.203 0.121 9.914 1 98.25 142 ALA A N 1
ATOM 1123 C CA . ALA A 1 142 ? -11.516 1.11 9.086 1 98.25 142 ALA A CA 1
ATOM 1124 C C . ALA A 1 142 ? -10.539 0.44 8.125 1 98.25 142 ALA A C 1
ATOM 1126 O O . ALA A 1 142 ? -9.438 0.943 7.902 1 98.25 142 ALA A O 1
ATOM 1127 N N . PHE A 1 143 ? -10.914 -0.709 7.602 1 97.81 143 PHE A N 1
ATOM 1128 C CA . PHE A 1 143 ? -10.008 -1.493 6.766 1 97.81 143 PHE A CA 1
ATOM 1129 C C . PHE A 1 143 ? -9.688 -0.751 5.473 1 97.81 143 PHE A C 1
ATOM 1131 O O . PHE A 1 143 ? -8.523 -0.672 5.07 1 97.81 143 PHE A O 1
ATOM 1138 N N . ARG A 1 144 ? -10.758 -0.159 4.852 1 97 144 ARG A N 1
ATOM 1139 C CA . ARG A 1 144 ? -10.57 0.568 3.6 1 97 144 ARG A CA 1
ATOM 1140 C C . ARG A 1 144 ? -9.641 1.765 3.799 1 97 144 ARG A C 1
ATOM 1142 O O . ARG A 1 144 ? -8.75 2.01 2.984 1 97 144 ARG A O 1
ATOM 1149 N N . GLU A 1 145 ? -9.828 2.42 4.836 1 98.5 145 GLU A N 1
ATOM 1150 C CA . GLU A 1 145 ? -9.039 3.604 5.152 1 98.5 145 GLU A CA 1
ATOM 1151 C C . GLU A 1 145 ? -7.594 3.232 5.477 1 98.5 145 GLU A C 1
ATOM 1153 O O . GLU A 1 145 ? -6.66 3.924 5.062 1 98.5 145 GLU A O 1
ATOM 1158 N N . THR A 1 146 ? -7.457 2.117 6.191 1 98.81 146 THR A N 1
ATOM 1159 C CA . THR A 1 146 ? -6.121 1.658 6.562 1 98.81 146 THR A CA 1
ATOM 1160 C C . THR A 1 146 ? -5.324 1.257 5.324 1 98.81 146 THR A C 1
ATOM 1162 O O . THR A 1 146 ? -4.184 1.687 5.148 1 98.81 146 THR A O 1
ATOM 1165 N N . THR A 1 147 ? -5.906 0.479 4.453 1 98.81 147 THR A N 1
ATOM 1166 C CA . THR A 1 147 ? -5.191 -0 3.275 1 98.81 147 THR A CA 1
ATOM 1167 C C . THR A 1 147 ? -4.949 1.138 2.287 1 98.81 147 THR A C 1
ATOM 1169 O O . THR A 1 147 ? -3.936 1.157 1.59 1 98.81 147 THR A O 1
ATOM 1172 N N . SER A 1 148 ? -5.895 2.113 2.221 1 98.75 148 SER A N 1
ATOM 1173 C CA . SER A 1 148 ? -5.645 3.307 1.419 1 98.75 148 SER A CA 1
ATOM 1174 C C . SER A 1 148 ? -4.438 4.082 1.941 1 98.75 148 SER A C 1
ATOM 1176 O O . SER A 1 148 ? -3.568 4.48 1.166 1 98.75 148 SER A O 1
ATOM 1178 N N . PHE A 1 149 ? -4.457 4.207 3.244 1 98.88 149 PHE A N 1
ATOM 1179 C CA . PHE A 1 149 ? -3.344 4.926 3.855 1 98.88 149 PHE A CA 1
ATOM 1180 C C . PHE A 1 149 ? -2.021 4.223 3.562 1 98.88 149 PHE A C 1
ATOM 1182 O O . PHE A 1 149 ? -1.034 4.871 3.209 1 98.88 149 PHE A O 1
ATOM 1189 N N . ILE A 1 150 ? -1.993 2.91 3.695 1 98.94 150 ILE A N 1
ATOM 1190 C CA . ILE A 1 150 ? -0.791 2.131 3.426 1 98.94 150 ILE A CA 1
ATOM 1191 C C . ILE A 1 150 ? -0.349 2.346 1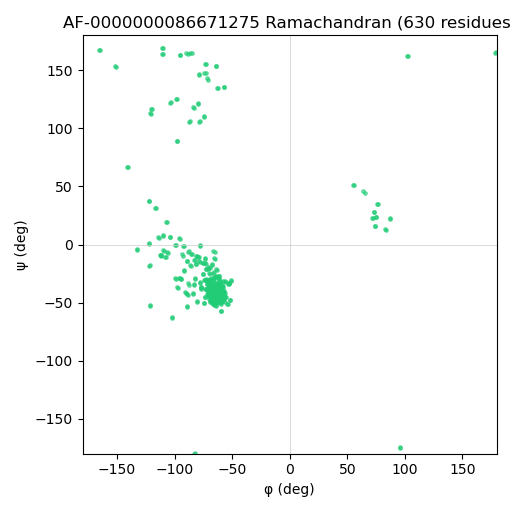.98 1 98.94 150 ILE A C 1
ATOM 1193 O O . ILE A 1 150 ? 0.844 2.49 1.704 1 98.94 150 ILE A O 1
ATOM 1197 N N . SER A 1 151 ? -1.285 2.406 1.027 1 98.88 151 SER A N 1
ATOM 1198 C CA . SER A 1 151 ? -0.973 2.672 -0.373 1 98.88 151 SER A CA 1
ATOM 1199 C C . SER A 1 151 ? -0.34 4.047 -0.546 1 98.88 151 SER A C 1
ATOM 1201 O O . SER A 1 151 ? 0.626 4.203 -1.297 1 98.88 151 SER A O 1
ATOM 1203 N N . PHE A 1 152 ? -0.859 5.02 0.185 1 98.75 152 PHE A N 1
ATOM 1204 C CA . PHE A 1 152 ? -0.333 6.375 0.088 1 98.75 152 PHE A CA 1
ATOM 1205 C C . PHE A 1 152 ? 1.059 6.461 0.703 1 98.75 152 PHE A C 1
ATOM 1207 O O . PHE A 1 152 ? 1.902 7.23 0.237 1 98.75 152 PHE A O 1
ATOM 1214 N N . VAL A 1 153 ? 1.266 5.684 1.771 1 98.75 153 VAL A N 1
ATOM 1215 C CA . VAL A 1 153 ? 2.594 5.621 2.371 1 98.75 153 VAL A CA 1
ATOM 1216 C C . VAL A 1 153 ? 3.605 5.129 1.337 1 98.75 153 VAL A C 1
ATOM 1218 O O . VAL A 1 153 ? 4.691 5.699 1.201 1 98.75 153 VAL A O 1
ATOM 1221 N N . TRP A 1 154 ? 3.217 4.09 0.612 1 98.81 154 TRP A N 1
ATOM 1222 C CA . TRP A 1 154 ? 4.086 3.559 -0.432 1 98.81 154 TRP A CA 1
ATOM 1223 C C . TRP A 1 154 ? 4.34 4.602 -1.514 1 98.81 154 TRP A C 1
ATOM 1225 O O . TRP A 1 154 ? 5.48 4.812 -1.929 1 98.81 154 TRP A O 1
ATOM 1235 N N . MET A 1 155 ? 3.303 5.301 -1.958 1 98.38 155 MET A N 1
ATOM 1236 C CA . MET A 1 155 ? 3.396 6.336 -2.982 1 98.38 155 MET A CA 1
ATOM 1237 C C . MET A 1 155 ? 4.344 7.449 -2.549 1 98.38 155 MET A C 1
ATOM 1239 O O . MET A 1 155 ? 5.227 7.852 -3.309 1 98.38 155 MET A O 1
ATOM 1243 N N . TYR A 1 156 ? 4.191 7.855 -1.318 1 97.69 156 TYR A N 1
ATOM 1244 C CA . TYR A 1 156 ? 4.902 9.023 -0.806 1 97.69 156 TYR A CA 1
ATOM 1245 C C . TYR A 1 156 ? 6.391 8.727 -0.654 1 97.69 156 TYR A C 1
ATOM 1247 O O . TYR A 1 156 ? 7.23 9.578 -0.967 1 97.69 156 TYR A O 1
ATOM 1255 N N . ASN A 1 157 ? 6.676 7.535 -0.209 1 97.88 157 ASN A N 1
ATOM 1256 C CA . ASN A 1 157 ? 8.039 7.266 0.224 1 97.88 157 ASN A CA 1
ATOM 1257 C C . ASN A 1 157 ? 8.812 6.473 -0.827 1 97.88 157 ASN A C 1
ATOM 1259 O O . ASN A 1 157 ? 9.648 7.035 -1.546 1 97.88 157 ASN A O 1
ATOM 1263 N N . ASP A 1 158 ? 8.398 5.262 -1.136 1 98.06 158 ASP A N 1
ATOM 1264 C CA . ASP A 1 158 ? 9.188 4.367 -1.975 1 98.06 158 ASP A CA 1
ATOM 1265 C C . ASP A 1 158 ? 8.984 4.68 -3.455 1 98.06 158 ASP A C 1
ATOM 1267 O O . ASP A 1 158 ? 9.891 4.477 -4.27 1 98.06 158 ASP A O 1
ATOM 1271 N N . LEU A 1 159 ? 7.82 5.188 -3.812 1 98 159 LEU A N 1
ATOM 1272 C CA . LEU A 1 159 ? 7.605 5.594 -5.195 1 98 159 LEU A CA 1
ATOM 1273 C C . LEU A 1 159 ? 7.953 7.066 -5.391 1 98 159 LEU A C 1
ATOM 1275 O O . LEU A 1 159 ? 7.727 7.625 -6.469 1 98 159 LEU A O 1
ATOM 1279 N N . ASP A 1 160 ? 8.359 7.766 -4.312 1 96.44 160 ASP A N 1
ATOM 1280 C CA . ASP A 1 160 ? 9.055 9.047 -4.324 1 96.44 160 ASP A CA 1
ATOM 1281 C C . ASP A 1 160 ? 8.109 10.18 -4.719 1 96.44 160 ASP A C 1
ATOM 1283 O O . ASP A 1 160 ? 8.531 11.164 -5.336 1 96.44 160 ASP A O 1
ATOM 1287 N N . ALA A 1 161 ? 6.863 10.016 -4.441 1 96.06 161 ALA A N 1
ATOM 1288 C CA . ALA A 1 161 ? 5.965 11.148 -4.656 1 96.06 161 ALA A CA 1
ATOM 1289 C C . ALA A 1 161 ? 6.48 12.398 -3.945 1 96.06 161 ALA A C 1
ATOM 1291 O O . ALA A 1 161 ? 6.312 13.508 -4.441 1 96.06 161 ALA A O 1
ATOM 1292 N N . ALA A 1 162 ? 7.082 12.25 -2.848 1 92.88 162 ALA A N 1
ATOM 1293 C CA . ALA A 1 162 ? 7.574 13.344 -2.016 1 92.88 162 ALA A CA 1
ATOM 1294 C C . ALA A 1 162 ? 8.617 14.172 -2.758 1 92.88 162 ALA A C 1
ATOM 1296 O O . ALA A 1 162 ? 8.797 15.352 -2.471 1 92.88 162 ALA A O 1
ATOM 1297 N N . ASP A 1 163 ? 9.344 13.562 -3.723 1 91.5 163 ASP A N 1
ATOM 1298 C CA . ASP A 1 163 ? 10.461 14.266 -4.355 1 91.5 163 ASP A CA 1
ATOM 1299 C C . ASP A 1 163 ? 10.266 14.344 -5.867 1 91.5 163 ASP A C 1
ATOM 1301 O O . ASP A 1 163 ? 11.141 14.836 -6.586 1 91.5 163 ASP A O 1
ATOM 1305 N N . THR A 1 164 ? 9.164 13.82 -6.336 1 92.06 164 THR A N 1
ATOM 1306 C CA . THR A 1 164 ? 8.914 13.836 -7.773 1 92.06 164 THR A CA 1
ATOM 1307 C C . THR A 1 164 ? 8.547 15.242 -8.242 1 92.06 164 THR A C 1
ATOM 1309 O O . THR A 1 164 ? 9.016 15.695 -9.289 1 92.06 164 THR A O 1
ATOM 1312 N N . SER A 1 165 ? 7.691 15.891 -7.531 1 92.5 165 SER A N 1
ATOM 1313 C CA . SER A 1 165 ? 7.27 17.266 -7.797 1 92.5 165 SER A CA 1
ATOM 1314 C C . SER A 1 165 ? 6.539 17.859 -6.598 1 92.5 165 SER A C 1
ATOM 1316 O O . SER A 1 165 ? 6.133 17.125 -5.688 1 92.5 165 SER A O 1
ATOM 1318 N N . ILE A 1 166 ? 6.355 19.156 -6.652 1 91.62 166 ILE A N 1
ATOM 1319 C CA . ILE A 1 166 ? 5.629 19.859 -5.594 1 91.62 166 ILE A CA 1
ATOM 1320 C C . ILE A 1 166 ? 4.176 19.375 -5.574 1 91.62 166 ILE A C 1
ATOM 1322 O O . ILE A 1 166 ? 3.57 19.266 -4.508 1 91.62 166 ILE A O 1
ATOM 1326 N N . TRP A 1 167 ? 3.662 19.094 -6.723 1 93.38 167 TRP A N 1
ATOM 1327 C CA . TRP A 1 167 ? 2.266 18.688 -6.84 1 93.38 167 TRP A CA 1
ATOM 1328 C C . TRP A 1 167 ? 2.043 17.312 -6.223 1 93.38 167 TRP A C 1
ATOM 1330 O O . TRP A 1 167 ? 1.127 17.125 -5.418 1 93.38 167 TRP A O 1
ATOM 1340 N N . TRP A 1 168 ? 2.906 16.344 -6.566 1 94.38 168 TRP A N 1
ATOM 1341 C CA . TRP A 1 168 ? 2.789 15.008 -6 1 94.38 168 TRP A CA 1
ATOM 1342 C C . TRP A 1 168 ? 2.969 15.039 -4.484 1 94.38 168 TRP A C 1
ATOM 1344 O O . TRP A 1 168 ? 2.285 14.32 -3.756 1 94.38 168 TRP A O 1
ATOM 1354 N N . ARG A 1 169 ? 3.861 15.891 -4.094 1 94.31 169 ARG A N 1
ATOM 1355 C CA . ARG A 1 169 ? 4.121 16 -2.662 1 94.31 169 ARG A CA 1
ATOM 1356 C C . ARG A 1 169 ? 2.885 16.484 -1.916 1 94.31 169 ARG A C 1
ATOM 1358 O O . ARG A 1 169 ? 2.469 15.883 -0.928 1 94.31 169 ARG A O 1
ATOM 1365 N N . ASN A 1 170 ? 2.275 17.562 -2.391 1 95.06 170 ASN A N 1
ATOM 1366 C CA . ASN A 1 170 ? 1.103 18.141 -1.744 1 95.06 170 ASN A CA 1
ATOM 1367 C C . ASN A 1 170 ? -0.098 17.203 -1.82 1 95.06 170 ASN A C 1
ATOM 1369 O O . ASN A 1 170 ? -0.832 17.047 -0.843 1 95.06 170 ASN A O 1
ATOM 1373 N N . VAL A 1 171 ? -0.228 16.562 -2.947 1 96.19 171 VAL A N 1
ATOM 1374 C CA . VAL A 1 171 ? -1.347 15.641 -3.133 1 96.19 171 VAL A CA 1
ATOM 1375 C C . VAL A 1 171 ? -1.203 14.453 -2.184 1 96.19 171 VAL A C 1
ATOM 1377 O O . VAL A 1 171 ? -2.172 14.047 -1.54 1 96.19 171 VAL A O 1
ATOM 1380 N N . ALA A 1 172 ? -0.036 13.914 -2.102 1 96.38 172 ALA A N 1
ATOM 1381 C CA . ALA A 1 172 ? 0.192 12.758 -1.232 1 96.38 172 ALA A CA 1
ATOM 1382 C C . ALA A 1 172 ? -0.05 13.117 0.23 1 96.38 172 ALA A C 1
ATOM 1384 O O . ALA A 1 172 ? -0.636 12.336 0.98 1 96.38 172 ALA A O 1
ATOM 1385 N N . ASN A 1 173 ? 0.405 14.305 0.631 1 96.25 173 ASN A N 1
ATOM 1386 C CA . ASN A 1 173 ? 0.146 14.766 1.99 1 96.25 173 ASN A CA 1
ATOM 1387 C C . ASN A 1 173 ? -1.35 14.922 2.254 1 96.25 173 ASN A C 1
ATOM 1389 O O . ASN A 1 173 ? -1.85 14.492 3.295 1 96.25 173 ASN A O 1
ATOM 1393 N N . ALA A 1 174 ? -1.995 15.523 1.309 1 97.62 174 ALA A N 1
ATOM 1394 C CA . ALA A 1 174 ? -3.436 15.719 1.452 1 97.62 174 ALA A CA 1
ATOM 1395 C C . ALA A 1 174 ? -4.164 14.383 1.549 1 97.62 174 ALA A C 1
ATOM 1397 O O . ALA A 1 174 ? -5.02 14.195 2.418 1 97.62 174 ALA A O 1
ATOM 1398 N N . LEU A 1 175 ? -3.805 13.453 0.699 1 97.94 175 LEU A N 1
ATOM 1399 C CA . LEU A 1 175 ? -4.43 12.141 0.705 1 97.94 175 LEU A CA 1
ATOM 1400 C C . LEU A 1 175 ? -4.176 11.422 2.027 1 97.94 175 LEU A C 1
ATOM 1402 O O . LEU A 1 175 ? -5.07 10.773 2.57 1 97.94 175 LEU A O 1
ATOM 1406 N N . GLY A 1 176 ? -2.947 11.547 2.49 1 97.94 176 GLY A N 1
ATOM 1407 C CA . GLY A 1 176 ? -2.625 10.945 3.773 1 97.94 176 GLY A CA 1
ATOM 1408 C C . GLY A 1 176 ? -3.465 11.492 4.918 1 97.94 176 GLY A C 1
ATOM 1409 O O . GLY A 1 176 ? -4.047 10.719 5.684 1 97.94 176 GLY A O 1
ATOM 1410 N N . LEU A 1 177 ? -3.543 12.75 5.016 1 98 177 LEU A N 1
ATOM 1411 C CA . LEU A 1 177 ? -4.293 13.367 6.109 1 98 177 LEU A CA 1
ATOM 1412 C C . LEU A 1 177 ? -5.785 13.094 5.961 1 98 177 LEU A C 1
ATOM 1414 O O . LEU A 1 177 ? -6.484 12.891 6.957 1 98 177 LEU A O 1
ATOM 1418 N N . MET A 1 178 ? -6.27 13.07 4.719 1 98.25 178 MET A N 1
ATOM 1419 C CA . MET A 1 178 ? -7.664 12.711 4.477 1 98.25 178 MET A CA 1
ATOM 1420 C C . MET A 1 178 ? -7.934 11.273 4.91 1 98.25 178 MET A C 1
ATOM 1422 O O . MET A 1 178 ? -9.008 10.977 5.438 1 98.25 178 MET A O 1
ATOM 1426 N N . ALA A 1 179 ? -6.996 10.43 4.691 1 98.56 179 ALA A N 1
ATOM 1427 C CA . ALA A 1 179 ? -7.16 9.039 5.094 1 98.56 179 ALA A CA 1
ATOM 1428 C C . ALA A 1 179 ? -7.258 8.914 6.613 1 98.56 179 ALA A C 1
ATOM 1430 O O . ALA A 1 179 ? -8.023 8.094 7.129 1 98.56 179 ALA A O 1
ATOM 1431 N N . PHE A 1 180 ? -6.422 9.68 7.312 1 98.69 180 PHE A N 1
ATOM 1432 C CA . PHE A 1 180 ? -6.523 9.695 8.766 1 98.69 180 PHE A CA 1
ATOM 1433 C C . PHE A 1 180 ? -7.918 10.125 9.211 1 98.69 180 PHE A C 1
ATOM 1435 O O . PHE A 1 180 ? -8.516 9.492 10.078 1 98.69 180 PHE A O 1
ATOM 1442 N N . SER A 1 181 ? -8.414 11.188 8.586 1 98.5 181 SER A N 1
ATOM 1443 C CA . SER A 1 181 ? -9.758 11.664 8.906 1 98.5 181 SER A CA 1
ATOM 1444 C C . SER A 1 181 ? -10.812 10.609 8.609 1 98.5 181 SER A C 1
ATOM 1446 O O . SER A 1 181 ? -11.711 10.375 9.414 1 98.5 181 SER A O 1
ATOM 1448 N N . ALA A 1 182 ? -10.672 10 7.488 1 98.5 182 ALA A N 1
ATOM 1449 C CA . ALA A 1 182 ? -11.641 8.984 7.07 1 98.5 182 ALA A CA 1
ATOM 1450 C C . ALA A 1 182 ? -11.625 7.793 8.023 1 98.5 182 ALA A C 1
ATOM 1452 O O . ALA A 1 182 ? -12.68 7.25 8.359 1 98.5 182 ALA A O 1
ATOM 1453 N N . GLY A 1 183 ? -10.414 7.363 8.414 1 98.62 183 GLY A N 1
ATOM 1454 C CA . GLY A 1 183 ? -10.328 6.281 9.383 1 98.62 183 GLY A CA 1
ATOM 1455 C C . GLY A 1 183 ? -10.938 6.633 10.727 1 98.62 183 GLY A C 1
ATOM 1456 O O . GLY A 1 183 ? -11.648 5.82 11.328 1 98.62 183 GLY A O 1
ATOM 1457 N N . ALA A 1 184 ? -10.625 7.812 11.172 1 98.25 184 ALA A N 1
ATOM 1458 C CA . ALA A 1 184 ? -11.219 8.281 12.422 1 98.25 184 ALA A CA 1
ATOM 1459 C C . ALA A 1 184 ? -12.742 8.305 12.328 1 98.25 184 ALA A C 1
ATOM 1461 O O . ALA A 1 184 ? -13.43 7.918 13.273 1 98.25 184 ALA A O 1
ATOM 1462 N N . LEU A 1 185 ? -13.273 8.758 11.227 1 97.69 185 LEU A N 1
ATOM 1463 C CA . LEU A 1 185 ? -14.711 8.789 10.984 1 97.69 185 LEU A CA 1
ATOM 1464 C C . LEU A 1 185 ? -15.305 7.387 11.039 1 97.69 185 LEU A C 1
ATOM 1466 O O . LEU A 1 185 ? -16.344 7.168 11.656 1 97.69 185 LEU A O 1
ATOM 1470 N N . ALA A 1 186 ? -14.633 6.465 10.406 1 97.81 186 ALA A N 1
ATOM 1471 C CA . ALA A 1 186 ? -15.117 5.086 10.367 1 97.81 186 ALA A CA 1
ATOM 1472 C C . ALA A 1 186 ? -15.172 4.488 11.773 1 97.81 186 ALA A C 1
ATOM 1474 O O . ALA A 1 186 ? -16.109 3.766 12.109 1 97.81 186 ALA A O 1
ATOM 1475 N N . ILE A 1 187 ? -14.227 4.824 12.539 1 97.75 187 ILE A N 1
ATOM 1476 C CA . ILE A 1 187 ? -14.102 4.238 13.875 1 97.75 187 ILE A CA 1
ATOM 1477 C C . ILE A 1 187 ? -15.117 4.883 14.812 1 97.75 187 ILE A C 1
ATOM 1479 O O . ILE A 1 187 ? -15.734 4.199 15.641 1 97.75 187 ILE A O 1
ATOM 1483 N N . THR A 1 188 ? -15.344 6.156 14.68 1 95.56 188 THR A N 1
ATOM 1484 C CA . THR A 1 188 ? -16.156 6.891 15.641 1 95.56 188 THR A CA 1
ATOM 1485 C C . THR A 1 188 ? -17.609 6.977 15.164 1 95.56 188 THR A C 1
ATOM 1487 O O . THR A 1 188 ? -18.531 7.055 15.977 1 95.56 188 THR A O 1
ATOM 1490 N N . GLY A 1 189 ? -17.797 6.98 13.883 1 92.19 189 GLY A N 1
ATOM 1491 C CA . GLY A 1 189 ? -19.109 7.211 13.328 1 92.19 189 GLY A CA 1
ATOM 1492 C C . GLY A 1 189 ? -19.703 5.992 12.641 1 92.19 189 GLY A C 1
ATOM 1493 O O . GLY A 1 189 ? -20.859 6 12.227 1 92.19 189 GLY A O 1
ATOM 1494 N N . GLY A 1 190 ? -18.875 4.965 12.477 1 91 190 GLY A N 1
ATOM 1495 C CA . GLY A 1 190 ? -19.328 3.77 11.781 1 91 190 GLY A CA 1
ATOM 1496 C C . GLY A 1 190 ? -18.953 3.758 10.312 1 91 190 GLY A C 1
ATOM 1497 O O . GLY A 1 190 ? -18.25 4.656 9.836 1 91 190 GLY A O 1
ATOM 1498 N N . THR A 1 191 ? -19.453 2.719 9.602 1 87.38 191 THR A N 1
ATOM 1499 C CA . THR A 1 191 ? -19.109 2.52 8.203 1 87.38 191 THR A CA 1
ATOM 1500 C C . THR A 1 191 ? -19.469 3.748 7.375 1 87.38 191 THR A C 1
ATOM 1502 O O . THR A 1 191 ? -20.594 4.262 7.473 1 87.38 191 THR A O 1
ATOM 1505 N N . VAL A 1 192 ? -18.578 4.117 6.547 1 90.44 192 VAL A N 1
ATOM 1506 C CA . VAL A 1 192 ? -18.719 5.355 5.785 1 90.44 192 VAL A CA 1
ATOM 1507 C C . VAL A 1 192 ? -19.266 5.043 4.391 1 90.44 192 VAL A C 1
ATOM 1509 O O . VAL A 1 192 ? -18.719 4.188 3.688 1 90.44 192 VAL A O 1
ATOM 1512 N N . GLU A 1 193 ? -20.281 5.645 4.047 1 91.44 193 GLU A N 1
ATOM 1513 C CA . GLU A 1 193 ? -20.75 5.637 2.662 1 91.44 193 GLU A CA 1
ATOM 1514 C C . GLU A 1 193 ? -20.094 6.758 1.854 1 91.44 193 GLU A C 1
ATOM 1516 O O . GLU A 1 193 ? -20.547 7.906 1.913 1 91.44 193 GLU A O 1
ATOM 1521 N N . TYR A 1 194 ? -19.25 6.375 1.099 1 92.94 194 TYR A N 1
ATOM 1522 C CA . TYR A 1 194 ? -18.5 7.391 0.372 1 92.94 194 TYR A CA 1
ATOM 1523 C C . TYR A 1 194 ? -19.297 7.914 -0.817 1 92.94 194 TYR A C 1
ATOM 1525 O O . TYR A 1 194 ? -19.703 7.145 -1.686 1 92.94 194 TYR A O 1
ATOM 1533 N N . GLY A 1 195 ? -19.516 9.133 -0.833 1 92.88 195 GLY A N 1
ATOM 1534 C CA . GLY A 1 195 ? -20.25 9.867 -1.854 1 92.88 195 GLY A CA 1
ATOM 1535 C C . GLY A 1 195 ? -20.375 11.344 -1.551 1 92.88 195 GLY A C 1
ATOM 1536 O O . GLY A 1 195 ? -20.219 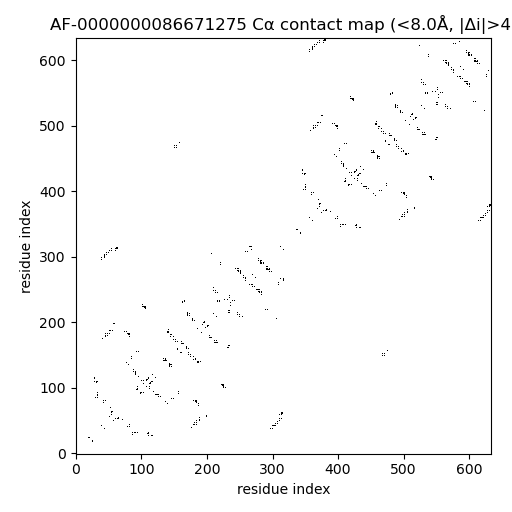11.766 -0.401 1 92.88 195 GLY A O 1
ATOM 1537 N N . LEU A 1 196 ? -20.734 12.094 -2.506 1 93.44 196 LEU A N 1
ATOM 1538 C CA . LEU A 1 196 ? -20.766 13.539 -2.361 1 93.44 196 LEU A CA 1
ATOM 1539 C C . LEU A 1 196 ? -22.016 13.992 -1.615 1 93.44 196 LEU A C 1
ATOM 1541 O O . LEU A 1 196 ? -22.109 15.141 -1.188 1 93.44 196 LEU A O 1
ATOM 1545 N N . LYS A 1 197 ? -22.953 13.109 -1.406 1 93.75 197 LYS A N 1
ATOM 1546 C CA . LYS A 1 197 ? -24.141 13.438 -0.628 1 93.75 197 LYS A CA 1
ATOM 1547 C C . LYS A 1 197 ? -23.859 13.336 0.869 1 93.75 197 LYS A C 1
ATOM 1549 O O . LYS A 1 197 ? -24.641 13.828 1.685 1 93.75 197 LYS A O 1
ATOM 1554 N N . ASN A 1 198 ? -22.781 12.664 1.197 1 94.75 198 ASN A N 1
ATOM 1555 C CA . ASN A 1 198 ? -22.375 12.5 2.588 1 94.75 198 ASN A CA 1
ATOM 1556 C C . ASN A 1 198 ? -21.578 13.711 3.078 1 94.75 198 ASN A C 1
ATOM 1558 O O . ASN A 1 198 ? -20.484 13.977 2.592 1 94.75 198 ASN A O 1
ATOM 1562 N N . ALA A 1 199 ? -22.094 14.398 4.07 1 93.19 199 ALA A N 1
ATOM 1563 C CA . ALA A 1 199 ? -21.5 15.625 4.586 1 93.19 199 ALA A CA 1
ATOM 1564 C C . ALA A 1 199 ? -20.078 15.375 5.113 1 93.19 199 ALA A C 1
ATOM 1566 O O . ALA A 1 199 ? -19.203 16.234 5 1 93.19 199 ALA A O 1
ATOM 1567 N N . ALA A 1 200 ? -19.922 14.242 5.715 1 95.56 200 ALA A N 1
ATOM 1568 C CA . ALA A 1 200 ? -18.609 13.898 6.238 1 95.56 200 ALA A CA 1
ATOM 1569 C C . ALA A 1 200 ? -17.578 13.805 5.113 1 95.56 200 ALA A C 1
ATOM 1571 O O . 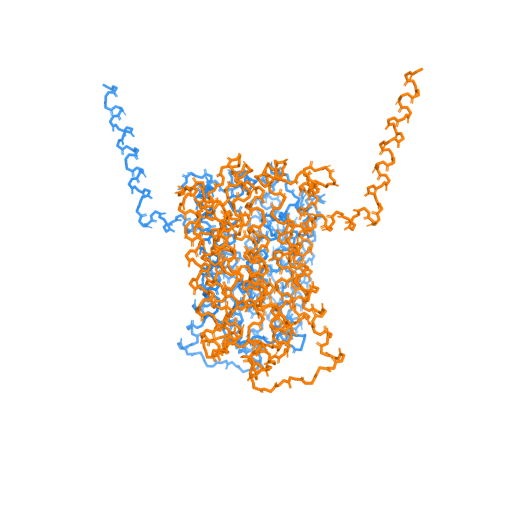ALA A 1 200 ? -16.438 14.266 5.262 1 95.56 200 ALA A O 1
ATOM 1572 N N . VAL A 1 201 ? -17.984 13.203 4.039 1 96.75 201 VAL A N 1
ATOM 1573 C CA . VAL A 1 201 ? -17.094 13.039 2.891 1 96.75 201 VAL A CA 1
ATOM 1574 C C . VAL A 1 201 ? -16.766 14.398 2.293 1 96.75 201 VAL A C 1
ATOM 1576 O O . VAL A 1 201 ? -15.602 14.688 1.979 1 96.75 201 VAL A O 1
ATOM 1579 N N . VAL A 1 202 ? -17.719 15.234 2.186 1 96.62 202 VAL A N 1
ATOM 1580 C CA . VAL A 1 202 ? -17.516 16.578 1.668 1 96.62 202 VAL A CA 1
ATOM 1581 C C . VAL A 1 202 ? -16.562 17.344 2.586 1 96.62 202 VAL A C 1
ATOM 1583 O O . VAL A 1 202 ? -15.68 18.062 2.115 1 96.62 202 VAL A O 1
ATOM 1586 N N . TRP A 1 203 ? -16.75 17.172 3.855 1 96.75 203 TRP A N 1
ATOM 1587 C CA . TRP A 1 203 ? -15.891 17.844 4.82 1 96.75 203 TRP A CA 1
ATOM 1588 C C . TRP A 1 203 ? -14.445 17.359 4.715 1 96.75 203 TRP A C 1
ATOM 1590 O O . TRP A 1 203 ? -13.508 18.156 4.73 1 96.75 203 TRP A O 1
ATOM 1600 N N . ILE A 1 204 ? -14.273 16.062 4.559 1 97.88 204 ILE A N 1
ATOM 1601 C CA . ILE A 1 204 ? -12.945 15.484 4.406 1 97.88 204 ILE A CA 1
ATOM 1602 C C . ILE A 1 204 ? -12.297 16.016 3.127 1 97.88 204 ILE A C 1
ATOM 1604 O O . ILE A 1 204 ? -11.125 16.391 3.127 1 97.88 204 ILE A O 1
ATOM 1608 N N . LEU A 1 205 ? -13.047 16.109 2.066 1 97.88 205 LEU A N 1
ATOM 1609 C CA . LEU A 1 205 ? -12.539 16.656 0.812 1 97.88 205 LEU A CA 1
ATOM 1610 C C . LEU A 1 205 ? -12.18 18.125 0.963 1 97.88 205 LEU A C 1
ATOM 1612 O O . LEU A 1 205 ? -11.164 18.578 0.435 1 97.88 205 LEU A O 1
ATOM 1616 N N . THR A 1 206 ? -13 18.859 1.677 1 97.75 206 THR A N 1
ATOM 1617 C CA . THR A 1 206 ? -12.766 20.281 1.896 1 97.75 206 THR A CA 1
ATOM 1618 C C . THR A 1 206 ? -11.492 20.484 2.711 1 97.75 206 THR A C 1
ATOM 1620 O O . THR A 1 206 ? -10.648 21.312 2.342 1 97.75 206 THR A O 1
ATOM 1623 N N . THR A 1 207 ? -11.406 19.75 3.799 1 97.31 207 THR A N 1
ATOM 1624 C CA . THR A 1 207 ? -10.195 19.906 4.605 1 97.31 207 THR A CA 1
ATOM 1625 C C . THR A 1 207 ? -8.977 19.391 3.848 1 97.31 207 THR A C 1
ATOM 1627 O O . THR A 1 207 ? -7.867 19.875 4.035 1 97.31 207 THR A O 1
ATOM 1630 N N . GLY A 1 208 ? -9.156 18.391 2.959 1 97.75 208 GLY A N 1
ATOM 1631 C CA . GLY A 1 208 ? -8.094 17.984 2.057 1 97.75 208 GLY A CA 1
ATOM 1632 C C . GLY A 1 208 ? -7.609 19.094 1.152 1 97.75 208 GLY A C 1
ATOM 1633 O O . GLY A 1 208 ? -6.41 19.219 0.902 1 97.75 208 GLY A O 1
ATOM 1634 N N . ALA A 1 209 ? -8.547 19.891 0.669 1 97.88 209 ALA A N 1
ATOM 1635 C CA . ALA A 1 209 ? -8.195 21.031 -0.16 1 97.88 209 ALA A CA 1
ATOM 1636 C C . ALA A 1 209 ? -7.398 22.062 0.636 1 97.88 209 ALA A C 1
ATOM 1638 O O . ALA A 1 209 ? -6.492 22.703 0.098 1 97.88 209 ALA A O 1
ATOM 1639 N N . VAL A 1 210 ? -7.754 22.219 1.883 1 97.44 210 VAL A N 1
ATOM 1640 C CA . VAL A 1 210 ? -7 23.109 2.766 1 97.44 210 VAL A CA 1
ATOM 1641 C C . VAL A 1 210 ? -5.551 22.641 2.854 1 97.44 210 VAL A C 1
ATOM 1643 O O . VAL A 1 210 ? -4.621 23.438 2.684 1 97.44 210 VAL A O 1
ATOM 1646 N N . VAL A 1 211 ? -5.406 21.344 3.088 1 96.81 211 VAL A N 1
ATOM 1647 C CA . VAL A 1 211 ? -4.066 20.766 3.221 1 96.81 211 VAL A CA 1
ATOM 1648 C C . VAL A 1 211 ? -3.312 20.906 1.901 1 96.81 211 VAL A C 1
ATOM 1650 O O . VAL A 1 211 ? -2.162 21.344 1.88 1 96.81 211 VAL A O 1
ATOM 1653 N N . LEU A 1 212 ? -3.969 20.641 0.84 1 96.94 212 LEU A N 1
ATOM 1654 C CA . LEU A 1 212 ? -3.371 20.688 -0.49 1 96.94 212 LEU A CA 1
ATOM 1655 C C . LEU A 1 212 ? -2.766 22.062 -0.763 1 96.94 212 LEU A C 1
ATOM 1657 O O . LEU A 1 212 ? -1.725 22.172 -1.416 1 96.94 212 LEU A O 1
ATOM 1661 N N . THR A 1 213 ? -3.342 23.062 -0.206 1 97.06 213 THR A N 1
ATOM 1662 C CA . THR A 1 213 ? -2.982 24.406 -0.604 1 97.06 213 THR A CA 1
ATOM 1663 C C . THR A 1 213 ? -2.135 25.078 0.474 1 97.06 213 THR A C 1
ATOM 1665 O O . THR A 1 213 ? -1.63 26.188 0.272 1 97.06 213 THR A O 1
ATOM 1668 N N . THR A 1 214 ? -1.956 24.469 1.625 1 96.94 214 THR A N 1
ATOM 1669 C CA . THR A 1 214 ? -1.288 25.203 2.689 1 96.94 214 THR A CA 1
ATOM 1670 C C . THR A 1 214 ? -0.202 24.359 3.342 1 96.94 214 THR A C 1
ATOM 1672 O O . THR A 1 214 ? 0.562 24.844 4.176 1 96.94 214 THR A O 1
ATOM 1675 N N . ILE A 1 215 ? -0.074 23.094 2.928 1 95.81 215 ILE A N 1
ATOM 1676 C CA . ILE A 1 215 ? 0.776 22.156 3.65 1 95.81 215 ILE A CA 1
ATOM 1677 C C . ILE A 1 215 ? 2.244 22.531 3.451 1 95.81 215 ILE A C 1
ATOM 1679 O O . ILE A 1 215 ? 3.109 22.109 4.223 1 95.81 215 ILE A O 1
ATOM 1683 N N . HIS A 1 216 ? 2.574 23.312 2.42 1 95.12 216 HIS A N 1
ATOM 1684 C CA . HIS A 1 216 ? 3.965 23.672 2.184 1 95.12 216 HIS A CA 1
ATOM 1685 C C . HIS A 1 216 ? 4.5 24.562 3.309 1 95.12 216 HIS A C 1
ATOM 1687 O O . HIS A 1 216 ? 5.703 24.812 3.383 1 95.12 216 HIS A O 1
ATOM 1693 N N . ALA A 1 217 ? 3.615 24.984 4.273 1 94.38 217 ALA A N 1
ATOM 1694 C CA . ALA A 1 217 ? 4.055 25.656 5.492 1 94.38 217 ALA A CA 1
ATOM 1695 C C . ALA A 1 217 ? 5.129 24.844 6.211 1 94.38 217 ALA A C 1
ATOM 1697 O O . ALA A 1 217 ? 6.031 25.406 6.832 1 94.38 217 ALA A O 1
ATOM 1698 N N . GLN A 1 218 ? 5.023 23.547 6.105 1 93.19 218 GLN A N 1
ATOM 1699 C CA . GLN A 1 218 ? 5.938 22.672 6.824 1 93.19 218 GLN A CA 1
ATOM 1700 C C . GLN A 1 218 ? 7.328 22.672 6.195 1 93.19 218 GLN A C 1
ATOM 1702 O O . GLN A 1 218 ? 8.305 22.266 6.82 1 93.19 218 GLN A O 1
ATOM 1707 N N . ASP A 1 219 ? 7.43 23.141 4.992 1 93.31 219 ASP A N 1
ATOM 1708 C CA . ASP A 1 219 ? 8.688 23.094 4.254 1 93.31 219 ASP A CA 1
ATOM 1709 C C . ASP A 1 219 ? 9.562 24.312 4.582 1 93.31 219 ASP A C 1
ATOM 1711 O O . ASP A 1 219 ? 10.773 24.281 4.355 1 93.31 219 ASP A O 1
ATOM 1715 N N . LEU A 1 220 ? 8.992 25.359 5.129 1 92.75 220 LEU A N 1
ATOM 1716 C CA . LEU A 1 220 ? 9.711 26.594 5.387 1 92.75 220 LEU A CA 1
ATOM 1717 C C . LEU A 1 220 ? 10.781 26.391 6.457 1 92.75 220 LEU A C 1
ATOM 1719 O O . LEU A 1 220 ? 11.945 26.766 6.258 1 92.75 220 LEU A O 1
ATOM 1723 N N . PRO A 1 221 ? 10.43 25.75 7.547 1 91.06 221 PRO A N 1
ATOM 1724 C CA . PRO A 1 221 ? 11.469 25.547 8.562 1 91.06 221 PRO A CA 1
ATOM 1725 C C . PRO A 1 221 ? 12.484 24.484 8.156 1 91.06 221 PRO A C 1
ATOM 1727 O O . PRO A 1 221 ? 13.539 24.359 8.781 1 91.06 221 PRO A O 1
ATOM 1730 N N . ASP A 1 222 ? 12.242 23.688 7.113 1 89.94 222 ASP A N 1
ATOM 1731 C CA . ASP A 1 222 ? 13.055 22.531 6.781 1 89.94 222 ASP A CA 1
ATOM 1732 C C . ASP A 1 222 ? 13.914 22.797 5.551 1 89.94 222 ASP A C 1
ATOM 1734 O O . ASP A 1 222 ? 14.469 21.859 4.957 1 89.94 222 ASP A O 1
ATOM 1738 N N . VAL A 1 223 ? 14.148 24.047 5.184 1 90.75 223 VAL A N 1
ATOM 1739 C CA . VAL A 1 223 ? 14.75 24.422 3.914 1 90.75 223 VAL A CA 1
ATOM 1740 C C . VAL A 1 223 ? 16.188 23.922 3.861 1 90.75 223 VAL A C 1
ATOM 1742 O O . VAL A 1 223 ? 16.672 23.484 2.809 1 90.75 223 VAL A O 1
ATOM 1745 N N . VAL A 1 224 ? 16.938 23.953 4.934 1 88.81 224 VAL A N 1
ATOM 1746 C CA . VAL A 1 224 ? 18.344 23.562 4.957 1 88.81 224 VAL A CA 1
ATOM 1747 C C . VAL A 1 224 ? 18.469 22.078 4.625 1 88.81 224 VAL A C 1
ATOM 1749 O O . VAL A 1 224 ? 19.203 21.703 3.707 1 88.81 224 VAL A O 1
ATOM 1752 N N . GLY A 1 225 ? 17.766 21.281 5.305 1 88.38 225 GLY A N 1
ATOM 1753 C CA . GLY A 1 225 ? 17.797 19.844 5.051 1 88.38 225 GLY A CA 1
ATOM 1754 C C . GLY A 1 225 ? 17.219 19.453 3.703 1 88.38 225 GLY A C 1
ATOM 1755 O O . GLY A 1 225 ? 17.734 18.562 3.031 1 88.38 225 GLY A O 1
ATOM 1756 N N . ASP A 1 226 ? 16.172 20.156 3.297 1 90.5 226 ASP A N 1
ATOM 1757 C CA . ASP A 1 226 ? 15.547 19.891 2.008 1 90.5 226 ASP A CA 1
ATOM 1758 C C . ASP A 1 226 ? 16.5 20.203 0.856 1 90.5 226 ASP A C 1
ATOM 1760 O O . ASP A 1 226 ? 16.531 19.469 -0.141 1 90.5 226 ASP A O 1
ATOM 1764 N N . SER A 1 227 ? 17.203 21.234 1.038 1 90.38 227 SER A N 1
ATOM 1765 C CA . SER A 1 227 ? 18.172 21.641 0.029 1 90.38 227 SER A CA 1
ATOM 1766 C C . SER A 1 227 ? 19.312 20.625 -0.063 1 90.38 227 SER A C 1
ATOM 1768 O O . SER A 1 227 ? 19.766 20.281 -1.159 1 90.38 227 SER A O 1
ATOM 1770 N N . ALA A 1 228 ? 19.75 20.125 0.999 1 88.06 228 ALA A N 1
ATOM 1771 C CA . ALA A 1 228 ? 20.828 19.156 1.048 1 88.06 228 ALA A CA 1
ATOM 1772 C C . ALA A 1 228 ? 20.469 17.875 0.305 1 88.06 228 ALA A C 1
ATOM 1774 O O . ALA A 1 228 ? 21.328 17.234 -0.308 1 88.06 228 ALA A O 1
ATOM 1775 N N . ARG A 1 229 ? 19.25 17.516 0.365 1 87.19 229 ARG A N 1
ATOM 1776 C CA . ARG A 1 229 ? 18.766 16.297 -0.256 1 87.19 229 ARG A CA 1
ATOM 1777 C C . ARG A 1 229 ? 18.328 16.547 -1.693 1 87.19 229 ARG A C 1
ATOM 1779 O O . ARG A 1 229 ? 18.094 15.602 -2.453 1 87.19 229 ARG A O 1
ATOM 1786 N N . GLY A 1 230 ? 18.172 17.797 -2.041 1 85.75 230 GLY A N 1
ATOM 1787 C CA . GLY A 1 230 ? 17.688 18.141 -3.367 1 85.75 230 GLY A CA 1
ATOM 1788 C C . GLY A 1 230 ? 16.188 17.938 -3.523 1 85.75 230 GLY A C 1
ATOM 1789 O O . GLY A 1 230 ? 15.727 17.469 -4.57 1 85.75 230 GLY A O 1
ATOM 1790 N N . ARG A 1 231 ? 15.5 18.203 -2.463 1 88.88 231 ARG A N 1
ATOM 1791 C CA . ARG A 1 231 ? 14.047 18.047 -2.488 1 88.88 231 ARG A CA 1
ATOM 1792 C C . ARG A 1 231 ? 13.383 19.141 -3.301 1 88.88 231 ARG A C 1
ATOM 1794 O O . ARG A 1 231 ? 13.859 20.281 -3.314 1 88.88 231 ARG A O 1
ATOM 1801 N N . LYS A 1 232 ? 12.305 18.75 -3.898 1 90.06 232 LYS A N 1
ATOM 1802 C CA . LYS A 1 232 ? 11.516 19.734 -4.637 1 90.06 232 LYS A CA 1
ATOM 1803 C C . LYS A 1 232 ? 10.344 20.234 -3.803 1 90.06 232 LYS A C 1
ATOM 1805 O O . LYS A 1 232 ? 9.219 19.734 -3.938 1 90.06 232 LYS A O 1
ATOM 1810 N N . THR A 1 233 ? 10.625 21.297 -3.045 1 92.44 233 THR A N 1
ATOM 1811 C CA . THR A 1 233 ? 9.586 21.922 -2.236 1 92.44 233 THR A CA 1
ATOM 1812 C C . THR A 1 233 ? 9.234 23.297 -2.789 1 92.44 233 THR A C 1
ATOM 1814 O O . THR A 1 233 ? 9.953 23.844 -3.631 1 92.44 233 THR A O 1
ATOM 1817 N N . VAL A 1 234 ? 8.172 23.906 -2.309 1 92.25 234 VAL A N 1
ATOM 1818 C CA . VAL A 1 234 ? 7.656 25.172 -2.85 1 92.25 234 VAL A CA 1
ATOM 1819 C C . VAL A 1 234 ? 8.688 26.281 -2.641 1 92.25 234 VAL A C 1
ATOM 1821 O O . VAL A 1 234 ? 9.047 26.984 -3.584 1 92.25 234 VAL A O 1
ATOM 1824 N N . PRO A 1 235 ? 9.258 26.391 -1.436 1 92.81 235 PRO A N 1
ATOM 1825 C CA . PRO A 1 235 ? 10.234 27.469 -1.267 1 92.81 235 PRO A CA 1
ATOM 1826 C C . PRO A 1 235 ? 11.5 27.25 -2.1 1 92.81 235 PRO A C 1
ATOM 1828 O O . PRO A 1 235 ? 12.125 28.219 -2.543 1 92.81 235 PRO A O 1
ATOM 1831 N N . LEU A 1 236 ? 11.867 26.047 -2.381 1 92.12 236 LEU A N 1
ATOM 1832 C CA . LEU A 1 236 ? 13.086 25.75 -3.125 1 92.12 236 LEU A CA 1
ATOM 1833 C C . LEU A 1 236 ? 12.844 25.875 -4.629 1 92.12 236 LEU A C 1
ATOM 1835 O O . LEU A 1 236 ? 13.727 26.297 -5.371 1 92.12 236 LEU A O 1
ATOM 1839 N N . VAL A 1 237 ? 11.703 25.531 -5.074 1 93.69 237 VAL A N 1
ATOM 1840 C CA . VAL A 1 237 ? 11.422 25.5 -6.508 1 93.69 237 VAL A CA 1
ATOM 1841 C C . VAL A 1 237 ? 10.922 26.875 -6.969 1 93.69 237 VAL A C 1
ATOM 1843 O O . VAL A 1 237 ? 11.359 27.375 -8.008 1 93.69 237 VAL A O 1
ATOM 1846 N N . TYR A 1 238 ? 10.008 27.5 -6.176 1 94.75 238 TYR A N 1
ATOM 1847 C CA . TYR A 1 238 ? 9.367 28.734 -6.621 1 94.75 238 TYR A CA 1
ATOM 1848 C C . TYR A 1 238 ? 9.898 29.938 -5.859 1 94.75 238 TYR A C 1
ATOM 1850 O O . TYR A 1 238 ? 9.586 31.078 -6.199 1 94.75 238 TYR A O 1
ATOM 1858 N N . GLY A 1 239 ? 10.641 29.625 -4.812 1 94.31 239 GLY A N 1
ATOM 1859 C CA . GLY A 1 239 ? 11.234 30.719 -4.051 1 94.31 239 GLY A CA 1
ATOM 1860 C C . GLY A 1 239 ? 10.508 31 -2.75 1 94.31 239 GLY A C 1
ATOM 1861 O O . GLY A 1 239 ? 9.344 30.625 -2.588 1 94.31 239 GLY A O 1
ATOM 1862 N N . ASP A 1 240 ? 11.203 31.688 -1.925 1 94.38 240 ASP A N 1
ATOM 1863 C CA . ASP A 1 240 ? 10.711 32 -0.586 1 94.38 240 ASP A CA 1
ATOM 1864 C C . ASP A 1 240 ? 9.477 32.906 -0.648 1 94.38 240 ASP A C 1
ATOM 1866 O O . ASP A 1 240 ? 8.492 32.656 0.057 1 94.38 240 ASP A O 1
ATOM 1870 N N . GLY A 1 241 ? 9.516 33.875 -1.471 1 94.94 241 GLY A N 1
ATOM 1871 C CA . GLY A 1 241 ? 8.406 34.812 -1.596 1 94.94 241 GLY A CA 1
ATOM 1872 C C . GLY A 1 241 ? 7.113 34.156 -2.023 1 94.94 241 GLY A C 1
ATOM 1873 O O . GLY A 1 241 ? 6.066 34.375 -1.407 1 94.94 241 GLY A O 1
ATOM 1874 N N . VAL A 1 242 ? 7.195 33.406 -3.041 1 96.12 242 VAL A N 1
ATOM 1875 C CA . VAL A 1 242 ? 6.016 32.719 -3.557 1 96.12 242 VAL A CA 1
ATOM 1876 C C . VAL A 1 242 ? 5.465 31.766 -2.49 1 96.12 242 VAL A C 1
ATOM 1878 O O . VAL A 1 242 ? 4.25 31.703 -2.283 1 96.12 242 VAL A O 1
ATOM 1881 N N . ALA A 1 243 ? 6.316 31.031 -1.825 1 96.12 243 ALA A N 1
ATOM 1882 C CA . ALA A 1 243 ? 5.895 30.109 -0.775 1 96.12 243 ALA A CA 1
ATOM 1883 C C . ALA A 1 243 ? 5.133 30.844 0.326 1 96.12 243 ALA A C 1
ATOM 1885 O O . ALA A 1 243 ? 4.055 30.406 0.739 1 96.12 243 ALA A O 1
ATOM 1886 N N . ARG A 1 244 ? 5.648 31.969 0.724 1 96.44 244 ARG A N 1
ATOM 1887 C CA . ARG A 1 244 ? 5.062 32.719 1.835 1 96.44 244 ARG A CA 1
ATOM 1888 C C . ARG A 1 244 ? 3.74 33.344 1.43 1 96.44 244 ARG A C 1
ATOM 1890 O O . ARG A 1 244 ? 2.758 33.281 2.17 1 96.44 244 ARG A O 1
ATOM 1897 N N . TRP A 1 245 ? 3.695 33.906 0.297 1 96.81 245 TRP A N 1
ATOM 1898 C CA . TRP A 1 245 ? 2.492 34.625 -0.116 1 96.81 245 TRP A CA 1
ATOM 1899 C C . TRP A 1 245 ? 1.364 33.656 -0.437 1 96.81 245 TRP A C 1
ATOM 1901 O O . TRP A 1 245 ? 0.194 33.938 -0.176 1 96.81 245 TRP A O 1
ATOM 1911 N N . THR A 1 246 ? 1.668 32.562 -1.032 1 96.94 246 THR A N 1
ATOM 1912 C CA . THR A 1 246 ? 0.635 31.562 -1.314 1 96.94 246 THR A CA 1
ATOM 1913 C C . THR A 1 246 ? 0.105 30.953 -0.021 1 96.94 246 THR A C 1
ATOM 1915 O O . THR A 1 246 ? -1.091 30.672 0.097 1 96.94 246 THR A O 1
ATOM 1918 N N . LEU A 1 247 ? 1 30.75 0.931 1 96.69 247 LEU A N 1
ATOM 1919 C CA . LEU A 1 247 ? 0.561 30.266 2.234 1 96.69 247 LEU A CA 1
ATOM 1920 C C . LEU A 1 247 ? -0.371 31.266 2.904 1 96.69 247 LEU A C 1
ATOM 1922 O O . LEU A 1 247 ? -1.418 30.891 3.436 1 96.69 247 LEU A O 1
ATOM 1926 N N . ALA A 1 248 ? 0.026 32.5 2.855 1 96.81 248 ALA A N 1
ATOM 1927 C CA . ALA A 1 248 ? -0.779 33.594 3.445 1 96.81 248 ALA A CA 1
ATOM 1928 C C . ALA A 1 248 ? -2.154 33.656 2.787 1 96.81 248 ALA A C 1
ATOM 1930 O O . ALA A 1 248 ? -3.174 33.75 3.475 1 96.81 248 ALA A O 1
ATOM 1931 N N . ALA A 1 249 ? -2.16 33.594 1.502 1 97.44 249 ALA A N 1
ATOM 1932 C CA . ALA A 1 249 ? -3.414 33.656 0.755 1 97.44 249 ALA A CA 1
ATOM 1933 C C . ALA A 1 249 ? -4.309 32.469 1.094 1 97.44 249 ALA A C 1
ATOM 1935 O O . ALA A 1 249 ? -5.516 32.625 1.289 1 97.44 249 ALA A O 1
ATOM 1936 N N . GLY A 1 250 ? -3.746 31.281 1.102 1 97.44 250 GLY A N 1
ATOM 1937 C CA . GLY A 1 250 ? -4.504 30.094 1.445 1 97.44 250 GLY A CA 1
ATOM 1938 C C . GLY A 1 250 ? -5.078 30.141 2.85 1 97.44 250 GLY A C 1
ATOM 1939 O O . GLY A 1 250 ? -6.246 29.812 3.061 1 97.44 250 GLY A O 1
ATOM 1940 N N . ALA A 1 251 ? -4.219 30.531 3.791 1 96.38 251 ALA A N 1
ATOM 1941 C CA . ALA A 1 251 ? -4.66 30.625 5.18 1 96.38 251 ALA A CA 1
ATOM 1942 C C . ALA A 1 251 ? -5.84 31.578 5.32 1 96.38 251 ALA A C 1
ATOM 1944 O O . ALA A 1 251 ? -6.812 31.281 6.012 1 96.38 251 ALA A O 1
ATOM 1945 N N . MET A 1 252 ? -5.75 32.688 4.648 1 96.19 252 MET A N 1
ATOM 1946 C CA . MET A 1 252 ? -6.809 33.688 4.738 1 96.19 252 MET A CA 1
ATOM 1947 C C . MET A 1 252 ? -8.078 33.219 4.047 1 96.19 252 MET A C 1
ATOM 1949 O O . MET A 1 252 ? -9.18 33.344 4.586 1 96.19 252 MET A O 1
ATOM 1953 N N . LEU A 1 253 ? -7.922 32.719 2.896 1 97.31 253 LEU A N 1
ATOM 1954 C CA . LEU A 1 253 ? -9.055 32.219 2.127 1 97.31 253 LEU A CA 1
ATOM 1955 C C . LEU A 1 253 ? -9.844 31.188 2.926 1 97.31 253 LEU A C 1
ATOM 1957 O O . LEU A 1 253 ? -11.062 31.297 3.066 1 97.31 253 LEU A O 1
ATOM 1961 N N . TRP A 1 254 ? -9.188 30.203 3.453 1 97.75 254 TRP A N 1
ATOM 1962 C CA . TRP A 1 254 ? -9.867 29.109 4.129 1 97.75 254 TRP A CA 1
ATOM 1963 C C . TRP A 1 254 ? -10.414 29.547 5.484 1 97.75 254 TRP A C 1
ATOM 1965 O O . TRP A 1 254 ? -11.43 29.016 5.953 1 97.75 254 TRP A O 1
ATOM 1975 N N . SER A 1 255 ? -9.734 30.547 6.137 1 97.06 255 SER A N 1
ATOM 1976 C CA . SER A 1 255 ? -10.211 31.047 7.414 1 97.06 255 SER A CA 1
ATOM 1977 C C . SER A 1 255 ? -11.555 31.766 7.258 1 97.06 255 SER A C 1
ATOM 1979 O O . SER A 1 255 ? -12.336 31.844 8.211 1 97.06 255 SER A O 1
ATOM 1981 N N . VAL A 1 256 ? -11.805 32.25 6.078 1 96.25 256 VAL A N 1
ATOM 1982 C CA . VAL A 1 256 ? -13.086 32.875 5.801 1 96.25 256 VAL A CA 1
ATOM 1983 C C . VAL A 1 256 ? -14.086 31.844 5.297 1 96.25 256 VAL A C 1
ATOM 1985 O O . VAL A 1 256 ? -15.227 31.797 5.758 1 96.25 256 VAL A O 1
ATOM 1988 N N . PHE A 1 257 ? -13.672 31 4.484 1 97.31 257 PHE A N 1
ATOM 1989 C CA . PHE A 1 257 ? -14.555 30.062 3.781 1 97.31 257 PHE A CA 1
ATOM 1990 C C . PHE A 1 257 ? -15.109 29.016 4.734 1 97.31 257 PHE A C 1
ATOM 1992 O O . PHE A 1 257 ? -16.281 28.641 4.645 1 97.31 257 PHE A O 1
ATOM 1999 N N . LEU A 1 258 ? -14.352 28.484 5.602 1 96.19 258 LEU A N 1
ATOM 2000 C CA . LEU A 1 258 ? -14.734 27.312 6.391 1 96.19 258 LEU A CA 1
ATOM 2001 C C . LEU A 1 258 ? -15.852 27.656 7.367 1 96.19 258 LEU A C 1
ATOM 2003 O O . LEU A 1 258 ? -16.859 26.953 7.453 1 96.19 258 LEU A O 1
ATOM 2007 N N . PRO A 1 259 ? -15.711 28.781 8.109 1 94.31 259 PRO A N 1
ATOM 2008 C CA . PRO A 1 259 ? -16.859 29.156 8.938 1 94.31 259 PRO A CA 1
ATOM 2009 C C . PRO A 1 259 ? -18.109 29.438 8.117 1 94.31 259 PRO A C 1
ATOM 2011 O O . PRO A 1 259 ? -19.219 29.141 8.555 1 94.31 259 PRO A O 1
ATOM 2014 N N . MET A 1 260 ? -17.938 30.047 6.941 1 94.38 260 MET A N 1
ATOM 2015 C CA . MET A 1 260 ? -19.062 30.281 6.039 1 94.38 260 MET A CA 1
ATOM 2016 C C . MET A 1 260 ? -19.688 28.969 5.586 1 94.38 260 MET A C 1
ATOM 2018 O O . MET A 1 260 ? -20.906 28.844 5.508 1 94.38 260 MET A O 1
ATOM 2022 N N . PHE A 1 261 ? -18.859 28 5.316 1 93.25 261 PHE A N 1
ATOM 2023 C CA . PHE A 1 261 ? -19.281 26.688 4.852 1 93.25 261 PHE A CA 1
ATOM 2024 C C . PHE A 1 261 ? -20.219 26.016 5.859 1 93.25 261 PHE A C 1
ATOM 2026 O O . PHE A 1 261 ? -21.203 25.391 5.477 1 93.25 261 PHE A O 1
ATOM 2033 N N . TRP A 1 262 ? -20 26.188 7.152 1 92.12 262 TRP A N 1
ATOM 2034 C CA . TRP A 1 262 ? -20.797 25.547 8.188 1 92.12 262 TRP A CA 1
ATOM 2035 C C . TRP A 1 262 ? -21.844 26.5 8.742 1 92.12 262 TRP A C 1
ATOM 2037 O O . TRP A 1 262 ? -22.578 26.156 9.68 1 92.12 262 TRP A O 1
ATOM 2047 N N . GLY A 1 263 ? -21.891 27.75 8.234 1 91.69 263 GLY A N 1
ATOM 2048 C CA . GLY A 1 263 ? -22.859 28.719 8.695 1 91.69 263 GLY A CA 1
ATOM 2049 C C . GLY A 1 263 ? -22.672 29.125 10.148 1 91.69 263 GLY A C 1
ATOM 2050 O O . GLY A 1 263 ? -23.625 29.203 10.906 1 91.69 263 GLY A O 1
ATOM 2051 N N . LEU A 1 264 ? -21.484 29.359 10.523 1 92.44 264 LEU A N 1
ATOM 2052 C CA . LEU A 1 264 ? -21.188 29.641 11.922 1 92.44 264 LEU A CA 1
ATOM 2053 C C . LEU A 1 264 ? -21.391 31.125 12.234 1 92.44 264 LEU A C 1
ATOM 2055 O O . LEU A 1 264 ? -21.469 31.953 11.328 1 92.44 264 LEU A O 1
ATOM 2059 N N . GLY A 1 265 ? -21.453 31.453 13.523 1 91.88 265 GLY A N 1
ATOM 2060 C CA . GLY A 1 265 ? -21.656 32.812 13.977 1 91.88 265 GLY A CA 1
ATOM 2061 C C . GLY A 1 265 ? -20.375 33.625 14.031 1 91.88 265 GLY A C 1
ATOM 2062 O O . GLY A 1 265 ? -19.297 33.125 13.695 1 91.88 265 GLY A O 1
ATOM 2063 N N . TRP A 1 266 ? -20.453 34.781 14.406 1 92 266 TRP A N 1
ATOM 2064 C CA . TRP A 1 266 ? -19.359 35.719 14.344 1 92 266 TRP A CA 1
ATOM 2065 C C . TRP A 1 266 ? -18.219 35.312 15.281 1 92 266 TRP A C 1
ATOM 2067 O O . TRP A 1 266 ? -17.047 35.562 14.984 1 92 266 TRP A O 1
ATOM 2077 N N . ALA A 1 267 ? -18.547 34.75 16.406 1 90.62 267 ALA A N 1
ATOM 2078 C CA . ALA A 1 267 ? -17.516 34.344 17.359 1 90.62 267 ALA A CA 1
ATOM 2079 C C . ALA A 1 267 ? -16.547 33.344 16.734 1 90.62 267 ALA A C 1
ATOM 2081 O O . ALA A 1 267 ? -15.344 33.406 16.984 1 90.62 267 ALA A O 1
ATOM 2082 N N . SER A 1 268 ? -17.094 32.438 15.953 1 91 268 SER A N 1
ATOM 2083 C CA . SER A 1 268 ? -16.25 31.453 15.266 1 91 268 SER A CA 1
ATOM 2084 C C . SER A 1 268 ? -15.359 32.125 14.234 1 91 268 SER A C 1
ATOM 2086 O O . SER A 1 268 ? -14.195 31.75 14.07 1 91 268 SER A O 1
ATOM 2088 N N . TYR A 1 269 ? -15.859 33.125 13.586 1 93.25 269 TYR A N 1
ATOM 2089 C CA . TYR A 1 269 ? -15.055 33.875 12.625 1 93.25 269 TYR A CA 1
ATOM 2090 C C . TYR A 1 269 ? -13.875 34.562 13.32 1 93.25 269 TYR A C 1
ATOM 2092 O O . TYR A 1 269 ? -12.75 34.531 12.805 1 93.25 269 TYR A O 1
ATOM 2100 N N . VAL A 1 270 ? -14.125 35.125 14.445 1 93.94 270 VAL A N 1
ATOM 2101 C CA . VAL A 1 270 ? -13.086 35.844 15.164 1 93.94 270 VAL A CA 1
ATOM 2102 C C . VAL A 1 270 ? -11.938 34.875 15.516 1 93.94 270 VAL A C 1
ATOM 2104 O O . VAL A 1 270 ? -10.766 35.219 15.336 1 93.94 270 VAL A O 1
ATOM 2107 N N . ILE A 1 271 ? -12.281 33.719 15.992 1 92.88 271 ILE A N 1
ATOM 2108 C CA . ILE A 1 271 ? -11.273 32.75 16.438 1 92.88 271 ILE A CA 1
ATOM 2109 C C . ILE A 1 271 ? -10.484 32.25 15.234 1 92.88 271 ILE A C 1
ATOM 2111 O O . ILE A 1 271 ? -9.25 32.219 15.25 1 92.88 271 ILE A O 1
ATOM 2115 N N . VAL A 1 272 ? -11.195 31.812 14.156 1 94 272 VAL A N 1
ATOM 2116 C CA . VAL A 1 272 ? -10.547 31.203 12.992 1 94 272 VAL A CA 1
ATOM 2117 C C . VAL A 1 272 ? -9.758 32.281 12.234 1 94 272 VAL A C 1
ATOM 2119 O O . VAL A 1 272 ? -8.617 32.031 11.828 1 94 272 VAL A O 1
ATOM 2122 N N . LEU A 1 273 ? -10.32 33.406 12.062 1 95.19 273 LEU A N 1
ATOM 2123 C CA . LEU A 1 273 ? -9.648 34.5 11.359 1 95.19 273 LEU A CA 1
ATOM 2124 C C . LEU A 1 273 ? -8.469 35.031 12.18 1 95.19 273 LEU A C 1
ATOM 2126 O O . LEU A 1 273 ? -7.449 35.438 11.609 1 95.19 273 LEU A O 1
ATOM 2130 N N . GLY A 1 274 ? -8.68 35.094 13.477 1 95.81 274 GLY A N 1
ATOM 2131 C CA . GLY A 1 274 ? -7.574 35.5 14.328 1 95.81 274 GLY A CA 1
ATOM 2132 C C . GLY A 1 274 ? -6.348 34.625 14.164 1 95.81 274 GLY A C 1
ATOM 2133 O O . GLY A 1 274 ? -5.23 35.125 14.016 1 95.81 274 GLY A O 1
ATOM 2134 N N . LEU A 1 275 ? -6.574 33.344 14.234 1 94.69 275 LEU A N 1
ATOM 2135 C CA . LEU A 1 275 ? -5.473 32.406 14.047 1 94.69 275 LEU A CA 1
ATOM 2136 C C . LEU A 1 275 ? -4.902 32.5 12.633 1 94.69 275 LEU A C 1
ATOM 2138 O O . LEU A 1 275 ? -3.686 32.469 12.453 1 94.69 275 LEU A O 1
ATOM 2142 N N . GLY A 1 276 ? -5.785 32.594 11.641 1 94.81 276 GLY A N 1
ATOM 2143 C CA . GLY A 1 276 ? -5.34 32.75 10.266 1 94.81 276 GLY A CA 1
ATOM 2144 C C . GLY A 1 276 ? -4.488 34 10.062 1 94.81 276 GLY A C 1
ATOM 2145 O O . GLY A 1 276 ? -3.449 33.938 9.406 1 94.81 276 GLY A O 1
ATOM 2146 N N . LEU A 1 277 ? -4.898 35.031 10.641 1 94.88 277 LEU A N 1
ATOM 2147 C CA . LEU A 1 277 ? -4.164 36.312 10.531 1 94.88 277 LEU A CA 1
ATOM 2148 C C . LEU A 1 277 ? -2.811 36.188 11.234 1 94.88 277 LEU A C 1
ATOM 2150 O O . LEU A 1 277 ? -1.823 36.781 10.773 1 94.88 277 LEU A O 1
ATOM 2154 N N . SER A 1 278 ? -2.842 35.562 12.359 1 94.19 278 SER A N 1
ATOM 2155 C CA . SER A 1 278 ? -1.573 35.344 13.047 1 94.19 278 SER A CA 1
ATOM 2156 C C . SER A 1 278 ? -0.595 34.594 12.164 1 94.19 278 SER A C 1
ATOM 2158 O O . SER A 1 278 ? 0.602 34.875 12.156 1 94.19 278 SER A O 1
ATOM 2160 N N . MET A 1 279 ? -1.061 33.625 11.453 1 92.81 279 MET A N 1
ATOM 2161 C CA . MET A 1 279 ? -0.23 32.844 10.523 1 92.81 279 MET A CA 1
ATOM 2162 C C . MET A 1 279 ? 0.271 33.75 9.391 1 92.81 279 MET A C 1
ATOM 2164 O O . MET A 1 279 ? 1.433 33.656 8.984 1 92.81 279 MET A O 1
ATOM 2168 N N . VAL A 1 280 ? -0.621 34.531 8.883 1 93.06 280 VAL A N 1
ATOM 2169 C CA . VAL A 1 280 ? -0.263 35.438 7.797 1 93.06 280 VAL A CA 1
ATOM 2170 C C . VAL A 1 280 ? 0.823 36.406 8.266 1 93.06 280 VAL A C 1
ATOM 2172 O O . VAL A 1 280 ? 1.841 36.594 7.59 1 93.06 280 VAL A O 1
ATOM 2175 N N . CYS A 1 281 ? 0.675 36.969 9.422 1 93.69 281 CYS A N 1
ATOM 2176 C CA . CYS A 1 281 ? 1.645 37.938 9.969 1 93.69 281 CYS A CA 1
ATOM 2177 C C . CYS A 1 281 ? 2.979 37.25 10.242 1 93.69 281 CYS A C 1
ATOM 2179 O O . CYS A 1 281 ? 4.035 37.781 9.898 1 93.69 281 CYS A O 1
ATOM 2181 N N . GLY A 1 282 ? 2.867 36.094 10.859 1 92.38 282 GLY A N 1
ATOM 2182 C CA . GLY A 1 282 ? 4.086 35.344 11.133 1 92.38 282 GLY A CA 1
ATOM 2183 C C . GLY A 1 282 ? 4.84 34.938 9.883 1 92.38 282 GLY A C 1
ATOM 2184 O O . GLY A 1 282 ? 6.07 34.969 9.859 1 92.38 282 GLY A O 1
ATOM 2185 N N . THR A 1 283 ? 4.164 34.625 8.836 1 93.62 283 THR A N 1
ATOM 2186 C CA . THR A 1 283 ? 4.754 34.156 7.59 1 93.62 283 THR A CA 1
ATOM 2187 C C . THR A 1 283 ? 5.363 35.312 6.793 1 93.62 283 THR A C 1
ATOM 2189 O O . THR A 1 283 ? 6.414 35.156 6.172 1 93.62 283 THR A O 1
ATOM 2192 N N . LEU A 1 284 ? 4.746 36.5 6.816 1 94.06 284 LEU A N 1
ATOM 2193 C CA . LEU A 1 284 ? 5.145 37.562 5.918 1 94.06 284 LEU A CA 1
ATOM 2194 C C . LEU A 1 284 ? 6.043 38.562 6.637 1 94.06 284 LEU A C 1
ATOM 2196 O O . LEU A 1 284 ? 6.859 39.25 6.004 1 94.06 284 LEU A O 1
ATOM 2200 N N . TRP A 1 285 ? 5.91 38.719 7.871 1 89.31 285 TRP A N 1
ATOM 2201 C CA . TRP A 1 285 ? 6.625 39.781 8.57 1 89.31 285 TRP A CA 1
ATOM 2202 C C . TRP A 1 285 ? 7.992 39.281 9.039 1 89.31 285 TRP A C 1
ATOM 2204 O O . TRP A 1 285 ? 9 39.969 8.859 1 89.31 285 TRP A O 1
ATOM 2214 N N . ARG A 1 286 ? 8.062 38.125 9.797 1 81.25 286 ARG A N 1
ATOM 2215 C CA . ARG A 1 286 ? 9.32 37.562 10.289 1 81.25 286 ARG A CA 1
ATOM 2216 C C . ARG A 1 286 ? 9.734 36.344 9.477 1 81.25 286 ARG A C 1
ATOM 2218 O O . ARG A 1 286 ? 8.969 35.406 9.352 1 81.25 286 ARG A O 1
ATOM 2225 N N . ARG A 1 287 ? 10.93 36.469 8.922 1 83.81 287 ARG A N 1
ATOM 2226 C CA . ARG A 1 287 ? 11.297 35.438 7.953 1 83.81 287 ARG A CA 1
ATOM 2227 C C . ARG A 1 287 ? 12.5 34.625 8.43 1 83.81 287 ARG A C 1
ATOM 2229 O O . ARG A 1 287 ? 13.281 34.125 7.621 1 83.81 287 ARG A O 1
ATOM 2236 N N . THR A 1 288 ? 12.586 34.5 9.742 1 86.56 288 THR A N 1
ATOM 2237 C CA . THR A 1 288 ? 13.656 33.656 10.25 1 86.56 288 THR A CA 1
ATOM 2238 C C . THR A 1 288 ? 13.195 32.188 10.359 1 86.56 288 THR A C 1
ATOM 2240 O O . THR A 1 288 ? 12 31.922 10.336 1 86.56 288 THR A O 1
ATOM 2243 N N . MET A 1 289 ? 14.141 31.359 10.484 1 87.31 289 MET A N 1
ATOM 2244 C CA . MET A 1 289 ? 13.836 29.938 10.602 1 87.31 289 MET A CA 1
ATOM 2245 C C . MET A 1 289 ? 13.039 29.656 11.875 1 87.31 289 MET A C 1
ATOM 2247 O O . MET A 1 289 ? 12.141 28.812 11.875 1 87.31 289 MET A O 1
ATOM 2251 N N . ASP A 1 290 ? 13.422 30.297 12.891 1 89.56 290 ASP A N 1
ATOM 2252 C CA . ASP A 1 290 ? 12.688 30.141 14.141 1 89.56 290 ASP A CA 1
ATOM 2253 C C . ASP A 1 290 ? 11.234 30.594 13.992 1 89.56 290 ASP A C 1
ATOM 2255 O O . ASP A 1 290 ? 10.328 29.969 14.547 1 89.56 290 ASP A O 1
ATOM 2259 N N . ASP A 1 291 ? 11.094 31.672 13.281 1 91.06 291 ASP A N 1
ATOM 2260 C CA . ASP A 1 291 ? 9.742 32.156 13.016 1 91.06 291 ASP A CA 1
ATOM 2261 C C . ASP A 1 291 ? 8.945 31.172 12.18 1 91.06 291 ASP A C 1
ATOM 2263 O O . ASP A 1 291 ? 7.75 30.969 12.398 1 91.06 291 ASP A O 1
ATOM 2267 N N . ASP A 1 292 ? 9.648 30.594 11.281 1 93.5 292 ASP A N 1
ATOM 2268 C CA . ASP A 1 292 ? 8.992 29.609 10.422 1 93.5 292 ASP A CA 1
ATOM 2269 C C . ASP A 1 292 ? 8.531 28.391 11.219 1 93.5 292 ASP A C 1
ATOM 2271 O O . ASP A 1 292 ? 7.5 27.797 10.914 1 93.5 292 ASP A O 1
ATOM 2275 N N . GLU A 1 293 ? 9.242 28.016 12.195 1 92.69 293 GLU A N 1
ATOM 2276 C CA . GLU A 1 293 ? 8.836 26.922 13.078 1 92.69 293 GLU A CA 1
ATOM 2277 C C . GLU A 1 293 ? 7.566 27.281 13.844 1 92.69 293 GLU A C 1
ATOM 2279 O O . GLU A 1 293 ? 6.707 26.422 14.062 1 92.69 293 GLU A O 1
ATOM 2284 N N . ILE A 1 294 ? 7.531 28.484 14.25 1 92.56 294 ILE A N 1
ATOM 2285 C CA . ILE A 1 294 ? 6.355 28.969 14.969 1 92.56 294 ILE A CA 1
ATOM 2286 C C . ILE A 1 294 ? 5.148 28.969 14.031 1 92.56 294 ILE A C 1
ATOM 2288 O O . ILE A 1 294 ? 4.051 28.562 14.422 1 92.56 294 ILE A O 1
ATOM 2292 N N . VAL A 1 295 ? 5.367 29.438 12.828 1 92.94 295 VAL A N 1
ATOM 2293 C CA . VAL A 1 295 ? 4.293 29.453 11.844 1 92.94 295 VAL A CA 1
ATOM 2294 C C . VAL A 1 295 ? 3.781 28.031 11.609 1 92.94 295 VAL A C 1
ATOM 2296 O O . VAL A 1 295 ? 2.574 27.812 11.484 1 92.94 295 VAL A O 1
ATOM 2299 N N . TRP A 1 296 ? 4.668 27.109 11.562 1 93.38 296 TRP A N 1
ATOM 2300 C CA . TRP A 1 296 ? 4.277 25.703 11.383 1 93.38 296 TRP A CA 1
ATOM 2301 C C . TRP A 1 296 ? 3.432 25.219 12.555 1 93.38 296 TRP A C 1
ATOM 2303 O O . TRP A 1 296 ? 2.434 24.531 12.359 1 93.38 296 TRP A O 1
ATOM 2313 N N . LYS A 1 297 ? 3.824 25.547 13.742 1 93.56 297 LYS A N 1
ATOM 2314 C CA . LYS A 1 297 ? 3.035 25.188 14.922 1 93.56 297 LYS A CA 1
ATOM 2315 C C . LYS A 1 297 ? 1.656 25.844 14.875 1 93.56 297 LYS A C 1
ATOM 2317 O O . LYS A 1 297 ? 0.657 25.219 15.234 1 93.56 297 LYS A O 1
ATOM 2322 N N . LEU A 1 298 ? 1.654 27.062 14.453 1 93.56 298 LEU A N 1
ATOM 2323 C CA . LEU A 1 298 ? 0.385 27.766 14.305 1 93.56 298 LEU A CA 1
ATOM 2324 C C . LEU A 1 298 ? -0.495 27.078 13.258 1 93.56 298 LEU A C 1
ATOM 2326 O O . LEU A 1 298 ? -1.713 26.984 13.438 1 93.56 298 LEU A O 1
ATOM 2330 N N . TRP A 1 299 ? 0.135 26.672 12.18 1 95.25 299 TRP A N 1
ATOM 2331 C CA . TRP A 1 299 ? -0.596 25.922 11.156 1 95.25 299 TRP A CA 1
ATOM 2332 C C . TRP A 1 299 ? -1.254 24.688 11.742 1 95.25 299 TRP A C 1
ATOM 2334 O O . TRP A 1 299 ? -2.408 24.375 11.438 1 95.25 299 TRP A O 1
ATOM 2344 N N . CYS A 1 300 ? -0.572 23.969 12.602 1 95.31 300 CYS A N 1
ATOM 2345 C CA . CYS A 1 300 ? -1.101 22.75 13.219 1 95.31 300 CYS A CA 1
ATOM 2346 C C . CYS A 1 300 ? -2.309 23.078 14.094 1 95.31 300 CYS A C 1
ATOM 2348 O O . CYS A 1 300 ? -3.307 22.344 14.062 1 95.31 300 CYS A O 1
ATOM 2350 N N . VAL A 1 301 ? -2.197 24.109 14.844 1 94.81 301 VAL A N 1
ATOM 2351 C CA . VAL A 1 301 ? -3.305 24.547 15.695 1 94.81 301 VAL A CA 1
ATOM 2352 C C . VAL A 1 301 ? -4.48 24.984 14.82 1 94.81 301 VAL A C 1
ATOM 2354 O O . VAL A 1 301 ? -5.633 24.641 15.109 1 94.81 301 VAL A O 1
ATOM 2357 N N . TRP A 1 302 ? -4.133 25.766 13.844 1 95.31 302 TRP A N 1
ATOM 2358 C CA . TRP A 1 302 ? -5.133 26.234 12.891 1 95.31 302 TRP A CA 1
ATOM 2359 C C . TRP A 1 302 ? -5.848 25.062 12.227 1 95.31 302 TRP A C 1
ATOM 2361 O O . TRP A 1 302 ? -7.078 25.047 12.133 1 95.31 302 TRP A O 1
ATOM 2371 N N . ALA A 1 303 ? -5.156 24.094 11.781 1 93.81 303 ALA A N 1
ATOM 2372 C CA . ALA A 1 303 ? -5.727 22.891 11.172 1 93.81 303 ALA A CA 1
ATOM 2373 C C . ALA A 1 303 ? -6.613 22.141 12.164 1 93.81 303 ALA A C 1
ATOM 2375 O O . ALA A 1 303 ? -7.699 21.672 11.812 1 93.81 303 ALA A O 1
ATOM 2376 N N . GLY A 1 304 ? -6.156 22 13.352 1 95.19 304 GLY A N 1
ATOM 2377 C CA . GLY A 1 304 ? -6.965 21.375 14.383 1 95.19 304 GLY A CA 1
ATOM 2378 C C . GLY A 1 304 ? -8.289 22.078 14.617 1 95.19 304 GLY A C 1
ATOM 2379 O O . GLY A 1 304 ? -9.328 21.422 14.75 1 95.19 304 GLY A O 1
ATOM 2380 N N . LEU A 1 305 ? -8.195 23.328 14.711 1 94 305 LEU A N 1
ATOM 2381 C CA . LEU A 1 305 ? -9.414 24.109 14.898 1 94 305 LEU A CA 1
ATOM 2382 C C . LEU A 1 305 ? -10.375 23.922 13.734 1 94 305 LEU A C 1
ATOM 2384 O O . LEU A 1 305 ? -11.594 23.828 13.93 1 94 305 LEU A O 1
ATOM 2388 N N . MET A 1 306 ? -9.852 23.891 12.57 1 94 306 MET A N 1
ATOM 2389 C CA . MET A 1 306 ? -10.695 23.672 11.398 1 94 306 MET A CA 1
ATOM 2390 C C . MET A 1 306 ? -11.43 22.344 11.5 1 94 306 MET A C 1
ATOM 2392 O O . MET A 1 306 ? -12.609 22.25 11.148 1 94 306 MET A O 1
ATOM 2396 N N . TYR A 1 307 ? -10.781 21.312 11.93 1 96 307 TYR A N 1
ATOM 2397 C CA . TYR A 1 307 ? -11.406 20.016 12.062 1 96 307 TYR A CA 1
ATOM 2398 C C . TYR A 1 307 ? -12.523 20.047 13.102 1 96 307 TYR A C 1
ATOM 2400 O O . TYR A 1 307 ? -13.469 19.25 13.031 1 96 307 TYR A O 1
ATOM 2408 N N . LEU A 1 308 ? -12.5 21.016 14.008 1 93.31 308 LEU A N 1
ATOM 2409 C CA . LEU A 1 308 ? -13.453 21.094 15.117 1 93.31 308 LEU A CA 1
ATOM 2410 C C . LEU A 1 308 ? -14.656 21.953 14.75 1 93.31 308 LEU A C 1
ATOM 2412 O O . LEU A 1 308 ? -15.672 21.938 15.445 1 93.31 308 LEU A O 1
ATOM 2416 N N . LEU A 1 309 ? -14.641 22.625 13.703 1 92.88 309 LEU A N 1
ATOM 2417 C CA . LEU A 1 309 ? -15.625 23.656 13.352 1 92.88 309 LEU A CA 1
ATOM 2418 C C . LEU A 1 309 ? -17.031 23.062 13.312 1 92.88 309 LEU A C 1
ATOM 2420 O O . LEU A 1 309 ? -17.969 23.672 13.828 1 92.88 309 LEU A O 1
ATOM 2424 N N . PRO A 1 310 ? -17.219 21.906 12.727 1 91.75 310 PRO A N 1
ATOM 2425 C CA . PRO A 1 310 ? -18.578 21.375 12.703 1 91.75 310 PRO A CA 1
ATOM 2426 C C . PRO A 1 310 ? -19.172 21.203 14.102 1 91.75 310 PRO A C 1
ATOM 2428 O O . PRO A 1 310 ? -20.391 21.328 14.281 1 91.75 310 PRO A O 1
ATOM 2431 N N . SER A 1 311 ? -18.359 20.906 15.039 1 90 311 SER A N 1
ATOM 2432 C CA . SER A 1 311 ? -18.828 20.734 16.406 1 90 311 SER A CA 1
ATOM 2433 C C . SER A 1 311 ? -19.266 22.062 17.016 1 90 311 SER A C 1
ATOM 2435 O O . SER A 1 311 ? -20.109 22.094 17.922 1 90 311 SER A O 1
ATOM 2437 N N . LEU A 1 312 ? -18.656 23.125 16.578 1 87.81 312 LEU A N 1
ATOM 2438 C CA . LEU A 1 312 ? -19.062 24.438 17.078 1 87.81 312 LEU A CA 1
ATOM 2439 C C . LEU A 1 312 ? -20.484 24.766 16.656 1 87.81 312 LEU A C 1
ATOM 2441 O O . LEU A 1 312 ? -21.219 25.453 17.375 1 87.81 312 LEU A O 1
ATOM 2445 N N . LYS A 1 313 ? -20.875 24.25 15.633 1 83.31 313 LYS A N 1
ATOM 2446 C CA . LYS A 1 313 ? -22.234 24.438 15.172 1 83.31 313 LYS A CA 1
ATOM 2447 C C . LYS A 1 313 ? -23.234 23.75 16.109 1 83.31 313 LYS A C 1
ATOM 2449 O O . LYS A 1 313 ? -24.297 24.297 16.391 1 83.31 313 LYS A O 1
ATOM 2454 N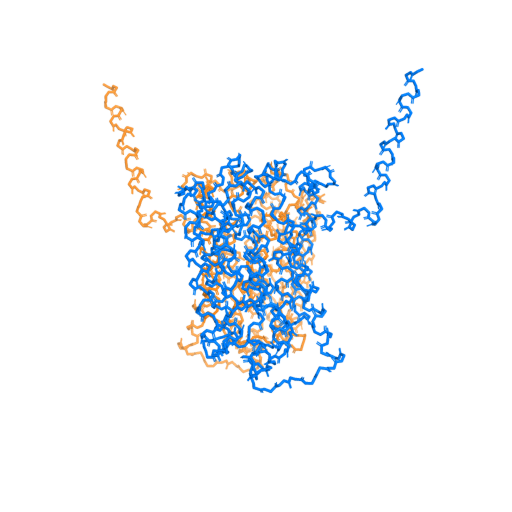 N . VAL A 1 314 ? -22.875 22.641 16.516 1 84 314 VAL A N 1
ATOM 2455 C CA . VAL A 1 314 ? -23.719 21.859 17.391 1 84 314 VAL A CA 1
ATOM 2456 C C . VAL A 1 314 ? -23.953 22.625 18.703 1 84 314 VAL A C 1
ATOM 2458 O O . VAL A 1 314 ? -25.031 22.516 19.312 1 84 314 VAL A O 1
ATOM 2461 N N . PHE A 1 315 ? -23 23.422 19.094 1 83.5 315 PHE A N 1
ATOM 2462 C CA . PHE A 1 315 ? -23.094 24.141 20.359 1 83.5 315 PHE A CA 1
ATOM 2463 C C . PHE A 1 315 ? -23.625 25.547 20.141 1 83.5 315 PHE A C 1
ATOM 2465 O O . PHE A 1 315 ? -23.672 26.359 21.078 1 83.5 315 PHE A O 1
ATOM 2472 N N . GLY A 1 316 ? -24 25.875 19 1 77.06 316 GLY A N 1
ATOM 2473 C CA . GLY A 1 316 ? -24.703 27.109 18.719 1 77.06 316 GLY A CA 1
ATOM 2474 C C . GLY A 1 316 ? -23.766 28.281 18.453 1 77.06 316 GLY A C 1
ATOM 2475 O O . GLY A 1 316 ? -24.141 29.438 18.641 1 77.06 316 GLY A O 1
ATOM 2476 N N . PHE A 1 317 ? -22.578 27.938 18.062 1 77.94 317 PHE A N 1
ATOM 2477 C CA . PHE A 1 317 ? -21.672 29.016 17.703 1 77.94 317 PHE A CA 1
ATOM 2478 C C . PHE A 1 317 ? -21.797 29.359 16.219 1 77.94 317 PHE A C 1
ATOM 2480 O O . PHE A 1 317 ? -22.125 28.484 15.406 1 77.94 317 PHE A O 1
ATOM 2487 N N . MET B 1 1 ? 34.688 8.031 -45.125 1 56.56 1 MET B N 1
ATOM 2488 C CA . MET B 1 1 ? 34.344 6.844 -44.344 1 56.56 1 MET B CA 1
ATOM 2489 C C . MET B 1 1 ? 33.938 7.219 -42.938 1 56.56 1 MET B C 1
ATOM 2491 O O . MET B 1 1 ? 32.906 6.723 -42.438 1 56.56 1 MET B O 1
ATOM 2495 N N . GLU B 1 2 ? 34.562 8.141 -42.312 1 65.12 2 GLU B N 1
ATOM 2496 C CA . GLU B 1 2 ? 34.219 8.562 -40.969 1 65.12 2 GLU B CA 1
ATOM 2497 C C . GLU B 1 2 ? 32.938 9.375 -40.938 1 65.12 2 GLU B C 1
ATOM 2499 O O . GLU B 1 2 ? 32.094 9.188 -40.062 1 65.12 2 GLU B O 1
ATOM 2504 N N . GLU B 1 3 ? 32.719 10.18 -41.875 1 65.88 3 GLU B N 1
ATOM 2505 C CA . GLU B 1 3 ? 31.5 10.992 -41.938 1 65.88 3 GLU B CA 1
ATOM 2506 C C . GLU B 1 3 ? 30.266 10.133 -42.188 1 65.88 3 GLU B C 1
ATOM 2508 O O . GLU B 1 3 ? 29.203 10.367 -41.594 1 65.88 3 GLU B O 1
ATOM 2513 N N . GLU B 1 4 ? 30.391 9.117 -43 1 59.25 4 GLU B N 1
ATOM 2514 C CA . GLU B 1 4 ? 29.281 8.195 -43.25 1 59.25 4 GLU B CA 1
ATOM 2515 C C . GLU B 1 4 ? 28.953 7.355 -42.031 1 59.25 4 GLU B C 1
ATOM 2517 O O . GLU B 1 4 ? 27.797 7.113 -41.719 1 59.25 4 GLU B O 1
ATOM 2522 N N . LEU B 1 5 ? 30 7.004 -41.25 1 62.22 5 LEU B N 1
ATOM 2523 C CA . LEU B 1 5 ? 29.797 6.246 -40.031 1 62.22 5 LEU B CA 1
ATOM 2524 C C . LEU B 1 5 ? 29.141 7.109 -38.969 1 62.22 5 LEU B C 1
ATOM 2526 O O . LEU B 1 5 ? 28.266 6.633 -38.219 1 62.22 5 LEU B O 1
ATOM 2530 N N . MET B 1 6 ? 29.547 8.336 -38.938 1 63.66 6 MET B N 1
ATOM 2531 C CA . MET B 1 6 ? 28.906 9.266 -38 1 63.66 6 MET B CA 1
ATOM 2532 C C . MET B 1 6 ? 27.453 9.523 -38.375 1 63.66 6 MET B C 1
ATOM 2534 O O . MET B 1 6 ? 26.594 9.602 -37.5 1 63.66 6 MET B O 1
ATOM 2538 N N . GLY B 1 7 ? 27.188 9.609 -39.594 1 58.16 7 GLY B N 1
ATOM 2539 C CA . GLY B 1 7 ? 25.828 9.781 -40.094 1 58.16 7 GLY B CA 1
ATOM 2540 C C . GLY B 1 7 ? 24.922 8.594 -39.781 1 58.16 7 GLY B C 1
ATOM 2541 O O . GLY B 1 7 ? 23.766 8.758 -39.406 1 58.16 7 GLY B O 1
ATOM 2542 N N . PHE B 1 8 ? 25.5 7.473 -39.906 1 60.53 8 PHE B N 1
ATOM 2543 C CA . PHE B 1 8 ? 24.766 6.242 -39.656 1 60.53 8 PHE B CA 1
ATOM 2544 C C . PHE B 1 8 ? 24.453 6.109 -38.156 1 60.53 8 PHE B C 1
ATOM 2546 O O . PHE B 1 8 ? 23.344 5.719 -37.781 1 60.53 8 PHE B O 1
ATOM 2553 N N . HIS B 1 9 ? 25.359 6.465 -37.312 1 66.25 9 HIS B N 1
ATOM 2554 C CA . HIS B 1 9 ? 25.156 6.414 -35.844 1 66.25 9 HIS B CA 1
ATOM 2555 C C . HIS B 1 9 ? 24.125 7.445 -35.406 1 66.25 9 HIS B C 1
ATOM 2557 O O . HIS B 1 9 ? 23.312 7.172 -34.531 1 66.25 9 HIS B O 1
ATOM 2563 N N . LEU B 1 10 ? 24.172 8.562 -36.094 1 62.03 10 LEU B N 1
ATOM 2564 C CA . LEU B 1 10 ? 23.188 9.586 -35.781 1 62.03 10 LEU B CA 1
ATOM 2565 C C . LEU B 1 10 ? 21.797 9.164 -36.25 1 62.03 10 LEU B C 1
ATOM 2567 O O . LEU B 1 10 ? 20.797 9.383 -35.531 1 62.03 10 LEU B O 1
ATOM 2571 N N . ASP B 1 11 ? 21.766 8.578 -37.375 1 61.34 11 ASP B N 1
ATOM 2572 C CA . ASP B 1 11 ? 20.5 8.094 -37.906 1 61.34 11 ASP B CA 1
ATOM 2573 C C . ASP B 1 11 ? 19.922 6.965 -37.062 1 61.34 11 ASP B C 1
ATOM 2575 O O . ASP B 1 11 ? 18.719 6.922 -36.781 1 61.34 11 ASP B O 1
ATOM 2579 N N . GLU B 1 12 ? 20.891 6.156 -36.594 1 60.09 12 GLU B N 1
ATOM 2580 C CA . GLU B 1 12 ? 20.453 5.059 -35.75 1 60.09 12 GLU B CA 1
ATOM 2581 C C . GLU B 1 12 ? 19.969 5.578 -34.406 1 60.09 12 GLU B C 1
ATOM 2583 O O . GLU B 1 12 ? 18.984 5.078 -33.844 1 60.09 12 GLU B O 1
ATOM 2588 N N . LYS B 1 13 ? 20.594 6.613 -33.844 1 63.88 13 LYS B N 1
ATOM 2589 C CA . LYS B 1 13 ? 20.172 7.203 -32.594 1 63.88 13 LYS B CA 1
ATOM 2590 C C . LYS B 1 13 ? 18.828 7.922 -32.719 1 63.88 13 LYS B C 1
ATOM 2592 O O . LYS B 1 13 ? 17.984 7.855 -31.844 1 63.88 13 LYS B O 1
ATOM 2597 N N . GLU B 1 14 ? 18.734 8.539 -33.906 1 63.34 14 GLU B N 1
ATOM 2598 C CA . GLU B 1 14 ? 17.484 9.242 -34.188 1 63.34 14 GLU B CA 1
ATOM 2599 C C . GLU B 1 14 ? 16.328 8.266 -34.406 1 63.34 14 GLU B C 1
ATOM 2601 O O . GLU B 1 14 ? 15.219 8.492 -33.938 1 63.34 14 GLU B O 1
ATOM 2606 N N . THR B 1 15 ? 16.625 7.199 -35.156 1 57 15 THR B N 1
ATOM 2607 C CA . THR B 1 15 ? 15.609 6.18 -35.375 1 57 15 THR B CA 1
ATOM 2608 C C . THR B 1 15 ? 15.234 5.5 -34.062 1 57 15 THR B C 1
ATOM 2610 O O . THR B 1 15 ? 14.062 5.242 -33.781 1 57 15 THR B O 1
ATOM 2613 N N . LEU B 1 16 ? 16.188 5.203 -33.312 1 64.25 16 LEU B N 1
ATOM 2614 C CA . LEU B 1 16 ? 15.961 4.617 -32 1 64.25 16 LEU B CA 1
ATOM 2615 C C . LEU B 1 16 ? 15.18 5.574 -31.094 1 64.25 16 LEU B C 1
ATOM 2617 O O . LEU B 1 16 ? 14.297 5.152 -30.344 1 64.25 16 LEU B O 1
ATOM 2621 N N . SER B 1 17 ? 15.602 6.848 -31.297 1 65.5 17 SER B N 1
ATOM 2622 C CA . SER B 1 17 ? 14.883 7.855 -30.516 1 65.5 17 SER B CA 1
ATOM 2623 C C . SER B 1 17 ? 13.43 7.965 -30.969 1 65.5 17 SER B C 1
ATOM 2625 O O . SER B 1 17 ? 12.531 8.125 -30.125 1 65.5 17 SER B O 1
ATOM 2627 N N . ARG B 1 18 ? 13.18 7.852 -32.312 1 60.28 18 ARG B N 1
ATOM 2628 C CA . ARG B 1 18 ? 11.828 7.938 -32.844 1 60.28 18 ARG B CA 1
ATOM 2629 C C . ARG B 1 18 ? 11.016 6.707 -32.469 1 60.28 18 ARG B C 1
ATOM 2631 O O . ARG B 1 18 ? 9.82 6.812 -32.156 1 60.28 18 ARG B O 1
ATOM 2638 N N . SER B 1 19 ? 11.656 5.648 -32.594 1 65.19 19 SER B N 1
ATOM 2639 C CA . SER B 1 19 ? 10.969 4.414 -32.219 1 65.19 19 SER B CA 1
ATOM 2640 C C . SER B 1 19 ? 10.578 4.414 -30.734 1 65.19 19 SER B C 1
ATOM 2642 O O . SER B 1 19 ? 9.484 3.982 -30.375 1 65.19 19 SER B O 1
ATOM 2644 N N . ARG B 1 20 ? 11.344 5.094 -30.047 1 73.19 20 ARG B N 1
ATOM 2645 C CA . ARG B 1 20 ? 11.109 5.129 -28.609 1 73.19 20 ARG B CA 1
ATOM 2646 C C . ARG B 1 20 ? 9.953 6.055 -28.25 1 73.19 20 ARG B C 1
ATOM 2648 O O . ARG B 1 20 ? 9.438 6.02 -27.141 1 73.19 20 ARG B O 1
ATOM 2655 N N . ARG B 1 21 ? 9.453 6.605 -29.297 1 73.69 21 ARG B N 1
ATOM 2656 C CA . ARG B 1 21 ? 8.352 7.527 -29.031 1 73.69 21 ARG B CA 1
ATOM 2657 C C . ARG B 1 21 ? 7.035 6.973 -29.562 1 73.69 21 ARG B C 1
ATOM 2659 O O . ARG B 1 21 ? 5.965 7.52 -29.281 1 73.69 21 ARG B O 1
ATOM 2666 N N . SER B 1 22 ? 7.098 5.945 -30.297 1 84.62 22 SER B N 1
ATOM 2667 C CA . SER B 1 22 ? 5.895 5.367 -30.891 1 84.62 22 SER B CA 1
ATOM 2668 C C . SER B 1 22 ? 5.027 4.691 -29.844 1 84.62 22 SER B C 1
ATOM 2670 O O . SER B 1 22 ? 5.543 4.121 -28.875 1 84.62 22 SER B O 1
ATOM 2672 N N . PRO B 1 23 ? 3.693 4.82 -29.984 1 87.69 23 PRO B N 1
ATOM 2673 C CA . PRO B 1 23 ? 2.787 4.129 -29.078 1 87.69 23 PRO B CA 1
ATOM 2674 C C . PRO B 1 23 ? 2.977 2.615 -29.078 1 87.69 23 PRO B C 1
ATOM 2676 O O . PRO B 1 23 ? 2.818 1.963 -28.047 1 87.69 23 PRO B O 1
ATOM 2679 N N . VAL B 1 24 ? 3.266 2.082 -30.172 1 88.38 24 VAL B N 1
ATOM 2680 C CA . VAL B 1 24 ? 3.475 0.644 -30.297 1 88.38 24 VAL B CA 1
ATOM 2681 C C . VAL B 1 24 ? 4.672 0.221 -29.438 1 88.38 24 VAL B C 1
ATOM 2683 O O . VAL B 1 24 ? 4.656 -0.844 -28.828 1 88.38 24 VAL B O 1
ATOM 2686 N N . TYR B 1 25 ? 5.668 1.014 -29.438 1 90.62 25 TYR B N 1
ATOM 2687 C CA . TYR B 1 25 ? 6.848 0.744 -28.625 1 90.62 25 TYR B CA 1
ATOM 2688 C C . TYR B 1 25 ? 6.477 0.669 -27.141 1 90.62 25 TYR B C 1
ATOM 2690 O O . TYR B 1 25 ? 6.887 -0.26 -26.438 1 90.62 25 TYR B O 1
ATOM 2698 N N . HIS B 1 26 ? 5.66 1.611 -26.734 1 89.81 26 HIS B N 1
ATOM 2699 C CA . HIS B 1 26 ? 5.289 1.67 -25.312 1 89.81 26 HIS B CA 1
ATOM 2700 C C . HIS B 1 26 ? 4.344 0.531 -24.953 1 89.81 26 HIS B C 1
ATOM 2702 O O . HIS B 1 26 ? 4.426 -0.016 -23.844 1 89.81 26 HIS B O 1
ATOM 2708 N N . LEU B 1 27 ? 3.535 0.172 -25.859 1 91.56 27 LEU B N 1
ATOM 2709 C CA . LEU B 1 27 ? 2.631 -0.946 -25.625 1 91.56 27 LEU B CA 1
ATOM 2710 C C . LEU B 1 27 ? 3.402 -2.258 -25.516 1 91.56 27 LEU B C 1
ATOM 2712 O O . LEU B 1 27 ? 3.076 -3.111 -24.688 1 91.56 27 LEU B O 1
ATOM 2716 N N . LYS B 1 28 ? 4.32 -2.443 -26.375 1 93.38 28 LYS B N 1
ATOM 2717 C CA . LYS B 1 28 ? 5.172 -3.627 -26.297 1 93.38 28 LYS B CA 1
ATOM 2718 C C . LYS B 1 28 ? 5.953 -3.668 -24.984 1 93.38 28 LYS B C 1
ATOM 2720 O O . LYS B 1 28 ? 6.113 -4.734 -24.391 1 93.38 28 LYS B O 1
ATOM 2725 N N . THR B 1 29 ? 6.441 -2.547 -24.578 1 94.88 29 THR B N 1
ATOM 2726 C CA . THR B 1 29 ? 7.168 -2.471 -23.312 1 94.88 29 THR B CA 1
ATOM 2727 C C . THR B 1 29 ? 6.281 -2.924 -22.156 1 94.88 29 THR B C 1
ATOM 2729 O O . THR B 1 29 ? 6.711 -3.721 -21.328 1 94.88 29 THR B O 1
ATOM 2732 N N . LEU B 1 30 ? 5.098 -2.408 -22.203 1 93.5 30 LEU B N 1
ATOM 2733 C CA . LEU B 1 30 ? 4.168 -2.791 -21.141 1 93.5 30 LEU B CA 1
ATOM 2734 C C . LEU B 1 30 ? 3.881 -4.289 -21.172 1 93.5 30 LEU B C 1
ATOM 2736 O O . LEU B 1 30 ? 3.793 -4.938 -20.141 1 93.5 30 LEU B O 1
ATOM 2740 N N . TYR B 1 31 ? 3.748 -4.797 -22.391 1 94.62 31 TYR B N 1
ATOM 2741 C CA . TYR B 1 31 ? 3.518 -6.23 -22.562 1 94.62 31 TYR B CA 1
ATOM 2742 C C . TYR B 1 31 ? 4.699 -7.035 -22.031 1 94.62 31 TYR B C 1
ATOM 2744 O O . TYR B 1 31 ? 4.52 -8.062 -21.375 1 94.62 31 TYR B O 1
ATOM 2752 N N . LEU B 1 32 ? 5.883 -6.578 -22.25 1 96.19 32 LEU B N 1
ATOM 2753 C CA . LEU B 1 32 ? 7.086 -7.305 -21.859 1 96.19 32 LEU B CA 1
ATOM 2754 C C . LEU B 1 32 ? 7.238 -7.328 -20.344 1 96.19 32 LEU B C 1
ATOM 2756 O O . LEU B 1 32 ? 7.84 -8.25 -19.781 1 96.19 32 LEU B O 1
ATOM 2760 N N . PHE B 1 33 ? 6.645 -6.312 -19.672 1 97 33 PHE B N 1
ATOM 2761 C CA . PHE B 1 33 ? 6.652 -6.324 -18.203 1 97 33 PHE B CA 1
ATOM 2762 C C . PHE B 1 33 ? 5.855 -7.508 -17.672 1 97 33 PHE B C 1
ATOM 2764 O O . PHE B 1 33 ? 6.207 -8.086 -16.641 1 97 33 PHE B O 1
ATOM 2771 N N . THR B 1 34 ? 4.777 -7.875 -18.375 1 96.62 34 THR B N 1
ATOM 2772 C CA . THR B 1 34 ? 3.816 -8.812 -17.812 1 96.62 34 THR B CA 1
ATOM 2773 C C . THR B 1 34 ? 3.881 -10.156 -18.516 1 96.62 34 THR B C 1
ATOM 2775 O O . THR B 1 34 ? 3.229 -11.117 -18.109 1 96.62 34 THR B O 1
ATOM 2778 N N . LYS B 1 35 ? 4.656 -10.289 -19.547 1 94.62 35 LYS B N 1
ATOM 2779 C CA . LYS B 1 35 ? 4.676 -11.445 -20.438 1 94.62 35 LYS B CA 1
ATOM 2780 C C . LYS B 1 35 ? 4.832 -12.742 -19.656 1 94.62 35 LYS B C 1
ATOM 2782 O O . LYS B 1 35 ? 4.066 -13.688 -19.844 1 94.62 35 LYS B O 1
ATOM 2787 N N . SER B 1 36 ? 5.75 -12.789 -18.766 1 90.81 36 SER B N 1
ATOM 2788 C CA . SER B 1 36 ? 6.055 -14.016 -18.031 1 90.81 36 SER B CA 1
ATOM 2789 C C . SER B 1 36 ? 4.961 -14.352 -17.016 1 90.81 36 SER B C 1
ATOM 2791 O O . SER B 1 36 ? 4.809 -15.508 -16.625 1 90.81 36 SER B O 1
ATOM 2793 N N . ASP B 1 37 ? 4.172 -13.367 -16.625 1 93.62 37 ASP B N 1
ATOM 2794 C CA . ASP B 1 37 ? 3.238 -13.578 -15.516 1 93.62 37 ASP B CA 1
ATOM 2795 C C . ASP B 1 37 ? 1.81 -13.742 -16.031 1 93.62 37 ASP B C 1
ATOM 2797 O O . ASP B 1 37 ? 0.87 -13.875 -15.242 1 93.62 37 ASP B O 1
ATOM 2801 N N . CYS B 1 38 ? 1.643 -13.805 -17.328 1 92.69 38 CYS B N 1
ATOM 2802 C CA . CYS B 1 38 ? 0.324 -14.094 -17.891 1 92.69 38 CYS B CA 1
ATOM 2803 C C . CYS B 1 38 ? -0.086 -15.531 -17.609 1 92.69 38 CYS B C 1
ATOM 2805 O O . CYS B 1 38 ? -1.207 -15.789 -17.156 1 92.69 38 CYS B O 1
ATOM 2807 N N . LYS B 1 39 ? 0.829 -16.422 -17.75 1 90.31 39 LYS B N 1
ATOM 2808 C CA . LYS B 1 39 ? 0.524 -17.828 -17.5 1 90.31 39 LYS B CA 1
ATOM 2809 C C . LYS B 1 39 ? 0.432 -18.109 -16.016 1 90.31 39 LYS B C 1
ATOM 2811 O O . LYS B 1 39 ? -0.272 -19.031 -15.594 1 90.31 39 LYS B O 1
ATOM 2816 N N . THR B 1 40 ? 1.117 -17.281 -15.242 1 91.19 40 THR B N 1
ATOM 2817 C CA . THR B 1 40 ? 1.226 -17.562 -13.812 1 91.19 40 THR B CA 1
ATOM 2818 C C . THR B 1 40 ? 0.066 -16.938 -13.047 1 91.19 40 THR B C 1
ATOM 2820 O O . THR B 1 40 ? -0.349 -17.453 -12.008 1 91.19 40 THR B O 1
ATOM 2823 N N . VAL B 1 41 ? -0.392 -15.805 -13.516 1 95.75 41 VAL B N 1
ATOM 2824 C CA . VAL B 1 41 ? -1.363 -15.062 -12.719 1 95.75 41 VAL B CA 1
ATOM 2825 C C . VAL B 1 41 ? -2.646 -14.867 -13.523 1 95.75 41 VAL B C 1
ATOM 2827 O O . VAL B 1 41 ? -3.723 -15.297 -13.109 1 95.75 41 VAL B O 1
ATOM 2830 N N . VAL B 1 42 ? -2.531 -14.352 -14.703 1 96.5 42 VAL B N 1
ATOM 2831 C CA . VAL B 1 42 ? -3.713 -13.914 -15.445 1 96.5 42 VAL B CA 1
ATOM 2832 C C . VAL B 1 42 ? -4.586 -15.117 -15.789 1 96.5 42 VAL B C 1
ATOM 2834 O O . VAL B 1 42 ? -5.781 -15.133 -15.484 1 96.5 42 VAL B O 1
ATOM 2837 N N . LEU B 1 43 ? -3.994 -16.109 -16.359 1 95.62 43 LEU B N 1
ATOM 2838 C CA . LEU B 1 43 ? -4.766 -17.25 -16.828 1 95.62 43 LEU B CA 1
ATOM 2839 C C . LEU B 1 43 ? -5.402 -18 -15.664 1 95.62 43 LEU B C 1
ATOM 2841 O O . LEU B 1 43 ? -6.613 -18.234 -15.648 1 95.62 43 LEU B O 1
ATOM 2845 N N . PRO B 1 44 ? -4.633 -18.375 -14.656 1 96.38 44 PRO B N 1
ATOM 2846 C CA . PRO B 1 44 ? -5.27 -19.062 -13.531 1 96.38 44 PRO B CA 1
ATOM 2847 C C . PRO B 1 44 ? -6.34 -18.203 -12.852 1 96.38 44 PRO B C 1
ATOM 2849 O O . PRO B 1 44 ? -7.402 -18.719 -12.484 1 96.38 44 PRO B O 1
ATOM 2852 N N . GLN B 1 45 ? -6.125 -16.953 -12.711 1 97.56 45 GLN B N 1
ATOM 2853 C CA . GLN B 1 45 ? -7.09 -16.094 -12.016 1 97.56 45 GLN B CA 1
ATOM 2854 C C . GLN B 1 45 ? -8.32 -15.844 -12.891 1 97.56 45 GLN B C 1
ATOM 2856 O O . GLN B 1 45 ? -9.414 -15.633 -12.367 1 97.56 45 GLN B O 1
ATOM 2861 N N . MET B 1 46 ? -8.078 -15.852 -14.18 1 96.56 46 MET B N 1
ATOM 2862 C CA . MET B 1 46 ? -9.227 -15.828 -15.078 1 96.56 46 MET B CA 1
ATOM 2863 C C . MET B 1 46 ? -10.109 -17.047 -14.852 1 96.56 46 MET B C 1
ATOM 2865 O O . MET B 1 46 ? -11.336 -16.938 -14.867 1 96.56 46 MET B O 1
ATOM 2869 N N . LEU B 1 47 ? -9.516 -18.203 -14.664 1 96.44 47 LEU B N 1
ATOM 2870 C CA . LEU B 1 47 ? -10.273 -19.422 -14.406 1 96.44 47 LEU B CA 1
ATOM 2871 C C . LEU B 1 47 ? -11 -19.344 -13.07 1 96.44 47 LEU B C 1
ATOM 2873 O O . LEU B 1 47 ? -12.117 -19.859 -12.93 1 96.44 47 LEU B O 1
ATOM 2877 N N . PHE B 1 48 ? -10.461 -18.734 -12.109 1 97.25 48 PHE B N 1
ATOM 2878 C CA . PHE B 1 48 ? -11.172 -18.469 -10.859 1 97.25 48 PHE B CA 1
ATOM 2879 C C . PHE B 1 48 ? -12.406 -17.609 -11.117 1 97.25 48 PHE B C 1
ATOM 2881 O O . PHE B 1 48 ? -13.484 -17.891 -10.586 1 97.25 48 PHE B O 1
ATOM 2888 N N . ALA B 1 49 ? -12.195 -16.547 -11.898 1 96.81 49 ALA B N 1
ATOM 2889 C CA . ALA B 1 49 ? -13.312 -15.672 -12.219 1 96.81 49 ALA B CA 1
ATOM 2890 C C . ALA B 1 49 ? -14.43 -16.438 -12.93 1 96.81 49 ALA B C 1
ATOM 2892 O O . ALA B 1 49 ? -15.609 -16.219 -12.664 1 96.81 49 ALA B O 1
ATOM 2893 N N . ILE B 1 50 ? -14.031 -17.297 -13.82 1 94.31 50 ILE B N 1
ATOM 2894 C CA . ILE B 1 50 ? -15 -18.125 -14.516 1 94.31 50 ILE B CA 1
ATOM 2895 C C . ILE B 1 50 ? -15.758 -18.984 -13.516 1 94.31 50 ILE B C 1
ATOM 2897 O O . ILE B 1 50 ? -16.984 -19.078 -13.57 1 94.31 50 ILE B O 1
ATOM 2901 N N . SER B 1 51 ? -15.031 -19.578 -12.633 1 94.5 51 SER B N 1
ATOM 2902 C CA . SER B 1 51 ? -15.664 -20.406 -11.594 1 94.5 51 SER B CA 1
ATOM 2903 C C . SER B 1 51 ? -16.625 -19.578 -10.75 1 94.5 51 SER B C 1
ATOM 2905 O O . SER B 1 51 ? -17.719 -20.047 -10.406 1 94.5 51 SER B O 1
ATOM 2907 N N . SER B 1 52 ? -16.25 -18.391 -10.406 1 94.5 52 SER B N 1
ATOM 2908 C CA . SER B 1 52 ? -17.109 -17.5 -9.641 1 94.5 52 SER B CA 1
ATOM 2909 C C . SER B 1 52 ? -18.406 -17.203 -10.391 1 94.5 52 SER B C 1
ATOM 2911 O O . SER B 1 52 ? -19.484 -17.219 -9.797 1 94.5 52 SER B O 1
ATOM 2913 N N . ILE B 1 53 ? -18.281 -17.016 -11.648 1 92.88 53 ILE B N 1
ATOM 2914 C CA . ILE B 1 53 ? -19.453 -16.703 -12.461 1 92.88 53 ILE B CA 1
ATOM 2915 C C . ILE B 1 53 ? -20.359 -17.922 -12.547 1 92.88 53 ILE B C 1
ATOM 2917 O O . ILE B 1 53 ? -21.578 -17.828 -12.344 1 92.88 53 ILE B O 1
ATOM 2921 N N . LEU B 1 54 ? -19.781 -19.062 -12.781 1 91.06 54 LEU B N 1
ATOM 2922 C CA . LEU B 1 54 ? -20.547 -20.281 -13.008 1 91.06 54 LEU B CA 1
ATOM 2923 C C . LEU B 1 54 ? -21.203 -20.75 -11.711 1 91.06 54 LEU B C 1
ATOM 2925 O O . LEU B 1 54 ? -22.188 -21.5 -11.75 1 91.06 54 LEU B O 1
ATOM 2929 N N . THR B 1 55 ? -20.719 -20.328 -10.602 1 91.75 55 THR B N 1
ATOM 2930 C CA . THR B 1 55 ? -21.266 -20.75 -9.312 1 91.75 55 THR B CA 1
ATOM 2931 C C . THR B 1 55 ? -21.984 -19.594 -8.617 1 91.75 55 THR B C 1
ATOM 2933 O O . THR B 1 55 ? -22.312 -19.688 -7.434 1 91.75 55 THR B O 1
ATOM 2936 N N . ASN B 1 56 ? -22.156 -18.516 -9.266 1 89.31 56 ASN B N 1
ATOM 2937 C CA . ASN B 1 56 ? -22.781 -17.328 -8.68 1 89.31 56 ASN B CA 1
ATOM 2938 C C . ASN B 1 56 ? -22.062 -16.891 -7.402 1 89.31 56 ASN B C 1
ATOM 2940 O O . ASN B 1 56 ? -22.703 -16.75 -6.352 1 89.31 56 ASN B O 1
ATOM 2944 N N . GLY B 1 57 ? -20.672 -16.766 -7.594 1 90.31 57 GLY B N 1
ATOM 2945 C CA . GLY B 1 57 ? -19.875 -16.359 -6.453 1 90.31 57 GLY B CA 1
ATOM 2946 C C . GLY B 1 57 ? -19.75 -17.438 -5.391 1 90.31 57 GLY B C 1
ATOM 2947 O O . GLY B 1 57 ? -19.719 -17.125 -4.195 1 90.31 57 GLY B O 1
ATOM 2948 N N . PHE B 1 58 ? -19.938 -18.688 -5.828 1 90.25 58 PHE B N 1
ATOM 2949 C CA . PHE B 1 58 ? -19.812 -19.859 -4.977 1 90.25 58 PHE B CA 1
ATOM 2950 C C . PHE B 1 58 ? -21.016 -19.984 -4.051 1 90.25 58 PHE B C 1
ATOM 2952 O O . PHE B 1 58 ? -20.922 -20.609 -2.988 1 90.25 58 PHE B O 1
ATOM 2959 N N . ARG B 1 59 ? -22.141 -19.406 -4.426 1 87.81 59 ARG B N 1
ATOM 2960 C CA . ARG B 1 59 ? -23.375 -19.453 -3.65 1 87.81 59 ARG B CA 1
ATOM 2961 C C . ARG B 1 59 ? -24.281 -20.578 -4.148 1 87.81 59 ARG B C 1
ATOM 2963 O O . ARG B 1 59 ? -25.141 -21.062 -3.41 1 87.81 59 ARG B O 1
ATOM 2970 N N . ASP B 1 60 ? -24.156 -20.859 -5.371 1 85.94 60 ASP B N 1
ATOM 2971 C CA . ASP B 1 60 ? -24.953 -21.906 -6 1 85.94 60 ASP B CA 1
ATOM 2972 C C . ASP B 1 60 ? -24.047 -22.984 -6.609 1 85.94 60 ASP B C 1
ATOM 2974 O O . ASP B 1 60 ? -23.422 -22.766 -7.648 1 85.94 60 ASP B O 1
ATOM 2978 N N . LEU B 1 61 ? -24.109 -24.141 -6.051 1 82.5 61 LEU B N 1
ATOM 2979 C CA . LEU B 1 61 ? -23.188 -25.203 -6.48 1 82.5 61 LEU B CA 1
ATOM 2980 C C . LEU B 1 61 ? -23.953 -26.344 -7.148 1 82.5 61 LEU B C 1
ATOM 2982 O O . LEU B 1 61 ? -23.344 -27.328 -7.586 1 82.5 61 LEU B O 1
ATOM 2986 N N . ASP B 1 62 ? -25.219 -26.125 -7.332 1 81.81 62 ASP B N 1
ATOM 2987 C CA . ASP B 1 62 ? -26 -27.266 -7.812 1 81.81 62 ASP B CA 1
ATOM 2988 C C . ASP B 1 62 ? -26.688 -26.938 -9.133 1 81.81 62 ASP B C 1
ATOM 2990 O O . ASP B 1 62 ? -27.109 -27.844 -9.867 1 81.81 62 ASP B O 1
ATOM 2994 N N . THR B 1 63 ? -26.812 -25.703 -9.43 1 81.19 63 THR B N 1
ATOM 2995 C CA . THR B 1 63 ? -27.562 -25.328 -10.633 1 81.19 63 THR B CA 1
ATOM 2996 C C . THR B 1 63 ? -26.656 -24.562 -11.602 1 81.19 63 THR B C 1
ATOM 2998 O O . THR B 1 63 ? -26.125 -23.516 -11.258 1 81.19 63 THR B O 1
ATOM 3001 N N . PRO B 1 64 ? -26.469 -25.188 -12.758 1 77.12 64 PRO B N 1
ATOM 3002 C CA . PRO B 1 64 ? -25.688 -24.438 -13.742 1 77.12 64 PRO B CA 1
ATOM 3003 C C . PRO B 1 64 ? -26.359 -23.125 -14.156 1 77.12 64 PRO B C 1
ATOM 3005 O O . PRO B 1 64 ? -27.594 -23.078 -14.305 1 77.12 64 PRO B O 1
ATOM 3008 N N . PRO B 1 65 ? -25.547 -22.109 -14.195 1 78.31 65 PRO B N 1
ATOM 3009 C CA . PRO B 1 65 ? -26.156 -20.844 -14.602 1 78.31 65 PRO B CA 1
ATOM 3010 C C . PRO B 1 65 ? -26.469 -20.781 -16.094 1 78.31 65 PRO B C 1
ATOM 3012 O O . PRO B 1 65 ? -25.922 -21.578 -16.875 1 78.31 65 PRO B O 1
ATOM 3015 N N . THR B 1 66 ? -27.453 -19.922 -16.406 1 78.88 66 THR B N 1
ATOM 3016 C CA . THR B 1 66 ? -27.688 -19.625 -17.812 1 78.88 66 THR B CA 1
ATOM 3017 C C . THR B 1 66 ? -26.609 -18.703 -18.359 1 78.88 66 THR B C 1
ATOM 3019 O O . THR B 1 66 ? -26.391 -17.609 -17.828 1 78.88 66 THR B O 1
ATOM 3022 N N . LEU B 1 67 ? -25.812 -19.312 -19.219 1 77.62 67 LEU B N 1
ATOM 3023 C CA . LEU B 1 67 ? -24.719 -18.516 -19.781 1 77.62 67 LEU B CA 1
ATOM 3024 C C . LEU B 1 67 ? -25.234 -17.594 -20.891 1 77.62 67 LEU B C 1
ATOM 3026 O O . LEU B 1 67 ? -25.891 -18.047 -21.828 1 77.62 67 LEU B O 1
ATOM 3030 N N . THR B 1 68 ? -25.328 -16.312 -20.562 1 77.25 68 THR B N 1
ATOM 3031 C CA . THR B 1 68 ? -25.656 -15.297 -21.562 1 77.25 68 THR B CA 1
ATOM 3032 C C . THR B 1 68 ? -24.453 -14.414 -21.859 1 77.25 68 THR B C 1
ATOM 3034 O O . THR B 1 68 ? -23.391 -14.555 -21.234 1 77.25 68 THR B O 1
ATOM 3037 N N . LEU B 1 69 ? -24.531 -13.719 -22.938 1 76.12 69 LEU B N 1
ATOM 3038 C CA . LEU B 1 69 ? -23.484 -12.766 -23.281 1 76.12 69 LEU B CA 1
ATOM 3039 C C . LEU B 1 69 ? -23.203 -11.828 -22.109 1 76.12 69 LEU B C 1
ATOM 3041 O O . LEU B 1 69 ? -22.047 -11.422 -21.906 1 76.12 69 LEU B O 1
ATOM 3045 N N . ALA B 1 70 ? -24.188 -11.594 -21.375 1 75.75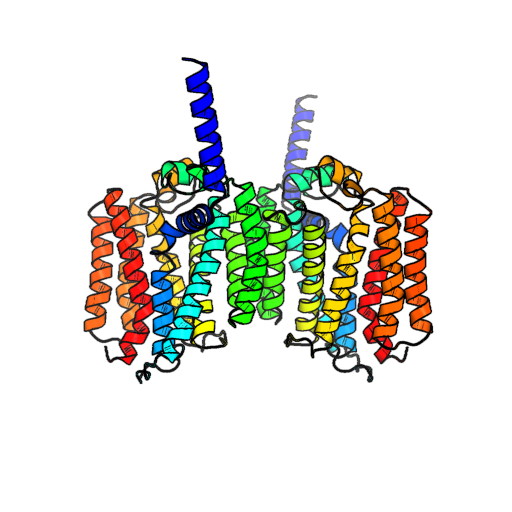 70 ALA B N 1
ATOM 3046 C CA . ALA B 1 70 ? -24.094 -10.695 -20.219 1 75.75 70 ALA B CA 1
ATOM 3047 C C . ALA B 1 70 ? -23.203 -11.289 -19.141 1 75.75 70 ALA B C 1
ATOM 3049 O O . ALA B 1 70 ? -22.656 -10.555 -18.312 1 75.75 70 ALA B O 1
ATOM 3050 N N . THR B 1 71 ? -23.047 -12.562 -19.312 1 79 71 THR B N 1
ATOM 3051 C CA . THR B 1 71 ? -22.234 -13.258 -18.312 1 79 71 THR B CA 1
ATOM 3052 C C . THR B 1 71 ? -20.75 -13.023 -18.562 1 79 71 THR B C 1
ATOM 3054 O O . THR B 1 71 ? -19.938 -13.133 -17.641 1 79 71 THR B O 1
ATOM 3057 N N . PHE B 1 72 ? -20.484 -12.516 -19.781 1 86.94 72 PHE B N 1
ATOM 3058 C CA . PHE B 1 72 ? -19.078 -12.391 -20.141 1 86.94 72 PHE B CA 1
ATOM 3059 C C . PHE B 1 72 ? -18.547 -11.008 -19.766 1 86.94 72 PHE B C 1
ATOM 3061 O O . PHE B 1 72 ? -17.328 -10.82 -19.656 1 86.94 72 PHE B O 1
ATOM 3068 N N . LYS B 1 73 ? -19.422 -10.016 -19.625 1 92.44 73 LYS B N 1
ATOM 3069 C CA . LYS B 1 73 ? -18.984 -8.656 -19.328 1 92.44 73 LYS B CA 1
ATOM 3070 C C . LYS B 1 73 ? -18.203 -8.609 -18.016 1 92.44 73 LYS B C 1
ATOM 3072 O O . LYS B 1 73 ? -17.109 -8.055 -17.938 1 92.44 73 LYS B O 1
ATOM 3077 N N . PRO B 1 74 ? -18.688 -9.312 -17.031 1 94.69 74 PRO B N 1
ATOM 3078 C CA . PRO B 1 74 ? -17.938 -9.289 -15.781 1 94.69 74 PRO B CA 1
ATOM 3079 C C . PRO B 1 74 ? -16.594 -10.016 -15.883 1 94.69 74 PRO B C 1
ATOM 3081 O O . PRO B 1 74 ? -15.633 -9.656 -15.203 1 94.69 74 PRO B O 1
ATOM 3084 N N . LEU B 1 75 ? -16.578 -11.016 -16.734 1 95.94 75 LEU B N 1
ATOM 3085 C CA . LEU B 1 75 ? -15.32 -11.734 -16.922 1 95.94 75 LEU B CA 1
ATOM 3086 C C . LEU B 1 75 ? -14.258 -10.82 -17.531 1 95.94 75 LEU B C 1
ATOM 3088 O O . LEU B 1 75 ? -13.125 -10.773 -17.047 1 95.94 75 LEU B O 1
ATOM 3092 N N . ILE B 1 76 ? -14.672 -10.117 -18.547 1 97 76 ILE B N 1
ATOM 3093 C CA . ILE B 1 76 ? -13.75 -9.195 -19.219 1 97 76 ILE B CA 1
ATOM 3094 C C . ILE B 1 76 ? -13.289 -8.133 -18.219 1 97 76 ILE B C 1
ATOM 3096 O O . ILE B 1 76 ? -12.102 -7.812 -18.156 1 97 76 ILE B O 1
ATOM 3100 N N . HIS B 1 77 ? -14.266 -7.609 -17.484 1 97.94 77 HIS B N 1
ATOM 3101 C CA . HIS B 1 77 ? -13.953 -6.617 -16.453 1 97.94 77 HIS B CA 1
ATOM 3102 C C . HIS B 1 77 ? -12.961 -7.16 -15.445 1 97.94 77 HIS B C 1
ATOM 3104 O O . HIS B 1 77 ? -11.992 -6.48 -15.086 1 97.94 77 HIS B O 1
ATOM 3110 N N . ALA B 1 78 ? -13.164 -8.367 -15.023 1 98.19 78 ALA B N 1
ATOM 3111 C CA . ALA B 1 78 ? -12.281 -8.992 -14.047 1 98.19 78 ALA B CA 1
ATOM 3112 C C . ALA B 1 78 ? -10.875 -9.195 -14.617 1 98.19 78 ALA B C 1
ATOM 3114 O O . ALA B 1 78 ? -9.883 -8.945 -13.938 1 98.19 78 ALA B O 1
ATOM 3115 N N . VAL B 1 79 ? -10.781 -9.609 -15.828 1 98 79 VAL B N 1
ATOM 3116 C CA . VAL B 1 79 ? -9.492 -9.867 -16.453 1 98 79 VAL B CA 1
ATOM 3117 C C . VAL B 1 79 ? -8.719 -8.562 -16.609 1 98 79 VAL B C 1
ATOM 3119 O O . VAL B 1 79 ? -7.508 -8.523 -16.375 1 98 79 VAL B O 1
ATOM 3122 N N . ILE B 1 80 ? -9.406 -7.504 -16.984 1 98.31 80 ILE B N 1
ATOM 3123 C CA . ILE B 1 80 ? -8.766 -6.199 -17.109 1 98.31 80 ILE B CA 1
ATOM 3124 C C . ILE B 1 80 ? -8.242 -5.746 -15.75 1 98.31 80 ILE B C 1
ATOM 3126 O O . ILE B 1 80 ? -7.121 -5.238 -15.648 1 98.31 80 ILE B O 1
ATOM 3130 N N . TRP B 1 81 ? -9.047 -5.945 -14.75 1 98.75 81 TRP B N 1
ATOM 3131 C CA . TRP B 1 81 ? -8.641 -5.582 -13.398 1 98.75 81 TRP B CA 1
ATOM 3132 C C . TRP B 1 81 ? -7.426 -6.387 -12.953 1 98.75 81 TRP B C 1
ATOM 3134 O O . TRP B 1 81 ? -6.469 -5.832 -12.406 1 98.75 81 TRP B O 1
ATOM 3144 N N . ILE B 1 82 ? -7.43 -7.684 -13.195 1 98.69 82 ILE B N 1
ATOM 3145 C CA . ILE B 1 82 ? -6.32 -8.562 -12.844 1 98.69 82 ILE B CA 1
ATOM 3146 C C . ILE B 1 82 ? -5.051 -8.109 -13.555 1 98.69 82 ILE B C 1
ATOM 3148 O O . ILE B 1 82 ? -4 -7.949 -12.93 1 98.69 82 ILE B O 1
ATOM 3152 N N . TYR B 1 83 ? -5.195 -7.867 -14.797 1 98.44 83 TYR B N 1
ATOM 3153 C CA . TYR B 1 83 ? -4.051 -7.469 -15.609 1 98.44 83 TYR B CA 1
ATOM 3154 C C . TYR B 1 83 ? -3.479 -6.137 -15.133 1 98.44 83 TYR B C 1
ATOM 3156 O O . TYR B 1 83 ? -2.26 -5.977 -15.047 1 98.44 83 TYR B O 1
ATOM 3164 N N . ALA B 1 84 ? -4.332 -5.184 -14.891 1 98.5 84 ALA B N 1
ATOM 3165 C CA . ALA B 1 84 ? -3.891 -3.857 -14.461 1 98.5 84 ALA B CA 1
ATOM 3166 C C . ALA B 1 84 ? -3.143 -3.93 -13.133 1 98.5 84 ALA B C 1
ATOM 3168 O O . ALA B 1 84 ? -2.111 -3.277 -12.961 1 98.5 84 ALA B O 1
ATOM 3169 N N . ASN B 1 85 ? -3.654 -4.691 -12.211 1 98.81 85 ASN B N 1
ATOM 3170 C CA . ASN B 1 85 ? -2.973 -4.852 -10.93 1 98.81 85 ASN B CA 1
ATOM 3171 C C . ASN B 1 85 ? -1.671 -5.637 -11.086 1 98.81 85 ASN B C 1
ATOM 3173 O O . ASN B 1 85 ? -0.683 -5.344 -10.406 1 98.81 85 ASN B O 1
ATOM 3177 N N . LEU B 1 86 ? -1.666 -6.602 -11.953 1 98.69 86 LEU B N 1
ATOM 3178 C CA . LEU B 1 86 ? -0.446 -7.344 -12.242 1 98.69 86 LEU B CA 1
ATOM 3179 C C . LEU B 1 86 ? 0.628 -6.422 -12.812 1 98.69 86 LEU B C 1
ATOM 3181 O O . LEU B 1 86 ? 1.81 -6.566 -12.484 1 98.69 86 LEU B O 1
ATOM 3185 N N . LEU B 1 87 ? 0.207 -5.562 -13.688 1 98.5 87 LEU B N 1
ATOM 3186 C CA . LEU B 1 87 ? 1.149 -4.602 -14.258 1 98.5 87 LEU B CA 1
ATOM 3187 C C . LEU B 1 87 ? 1.836 -3.801 -13.148 1 98.5 87 LEU B C 1
ATOM 3189 O O . LEU B 1 87 ? 3.053 -3.604 -13.188 1 98.5 87 LEU B O 1
ATOM 3193 N N . LEU B 1 88 ? 1.082 -3.336 -12.188 1 98.81 88 LEU B N 1
ATOM 3194 C CA . LEU B 1 88 ? 1.671 -2.596 -11.078 1 98.81 88 LEU B CA 1
ATOM 3195 C C . LEU B 1 88 ? 2.697 -3.449 -10.336 1 98.81 88 LEU B C 1
ATOM 3197 O O . LEU B 1 88 ? 3.779 -2.967 -9.992 1 98.81 88 LEU B O 1
ATOM 3201 N N . GLU B 1 89 ? 2.326 -4.711 -10.062 1 98.62 89 GLU B N 1
ATOM 3202 C CA . GLU B 1 89 ? 3.238 -5.621 -9.367 1 98.62 89 GLU B CA 1
ATOM 3203 C C . GLU B 1 89 ? 4.543 -5.785 -10.141 1 98.62 89 GLU B C 1
ATOM 3205 O O . GLU B 1 89 ? 5.625 -5.746 -9.555 1 98.62 89 GLU B O 1
ATOM 3210 N N . ASN B 1 90 ? 4.434 -5.941 -11.422 1 98.56 90 ASN B N 1
ATOM 3211 C CA . ASN B 1 90 ? 5.617 -6.16 -12.25 1 98.56 90 ASN B CA 1
ATOM 3212 C C . ASN B 1 90 ? 6.484 -4.906 -12.336 1 98.56 90 ASN B C 1
ATOM 3214 O O . ASN B 1 90 ? 7.711 -4.996 -12.352 1 98.56 90 ASN B O 1
ATOM 3218 N N . LEU B 1 91 ? 5.84 -3.746 -12.445 1 98.62 91 LEU B N 1
ATOM 3219 C CA . LEU B 1 91 ? 6.598 -2.498 -12.43 1 98.62 91 LEU B CA 1
ATOM 3220 C C . LEU B 1 91 ? 7.355 -2.344 -11.117 1 98.62 91 LEU B C 1
ATOM 3222 O O . LEU B 1 91 ? 8.539 -2 -11.109 1 98.62 91 LEU B O 1
ATOM 3226 N N . ALA B 1 92 ? 6.656 -2.627 -10.047 1 98.56 92 ALA B N 1
ATOM 3227 C CA . ALA B 1 92 ? 7.246 -2.498 -8.719 1 98.56 92 ALA B CA 1
ATOM 3228 C C . ALA B 1 92 ? 8.414 -3.465 -8.539 1 98.56 92 ALA B C 1
ATOM 3230 O O . ALA B 1 92 ? 9.445 -3.102 -7.977 1 98.56 92 ALA B O 1
ATOM 3231 N N . ASN B 1 93 ? 8.258 -4.637 -9.031 1 97.69 93 ASN B N 1
ATOM 3232 C CA . ASN B 1 93 ? 9.25 -5.691 -8.852 1 97.69 93 ASN B CA 1
ATOM 3233 C C . ASN B 1 93 ? 10.477 -5.465 -9.734 1 97.69 93 ASN B C 1
ATOM 3235 O O . ASN B 1 93 ? 11.602 -5.43 -9.242 1 97.69 93 ASN B O 1
ATOM 3239 N N . GLN B 1 94 ? 10.266 -5.238 -10.977 1 97.81 94 GLN B N 1
ATOM 3240 C CA . GLN B 1 94 ? 11.344 -5.258 -11.961 1 97.81 94 GLN B CA 1
ATOM 3241 C C . GLN B 1 94 ? 12.195 -4 -11.859 1 97.81 94 GLN B C 1
ATOM 3243 O O . GLN B 1 94 ? 13.336 -3.98 -12.336 1 97.81 94 GLN B O 1
ATOM 3248 N N . ARG B 1 95 ? 11.734 -2.953 -11.195 1 97.81 95 ARG B N 1
ATOM 3249 C CA . ARG B 1 95 ? 12.477 -1.697 -11.172 1 97.81 95 ARG B CA 1
ATOM 3250 C C . ARG B 1 95 ? 13.562 -1.728 -10.102 1 97.81 95 ARG B C 1
ATOM 3252 O O . ARG B 1 95 ? 14.422 -0.847 -10.062 1 97.81 95 ARG B O 1
ATOM 3259 N N . LEU B 1 96 ? 13.539 -2.65 -9.234 1 96.62 96 LEU B N 1
ATOM 3260 C CA . LEU B 1 96 ? 14.477 -2.686 -8.117 1 96.62 96 LEU B CA 1
ATOM 3261 C C . LEU B 1 96 ? 15.836 -3.213 -8.562 1 96.62 96 LEU B C 1
ATOM 3263 O O . LEU B 1 96 ? 15.906 -4.109 -9.406 1 96.62 96 LEU B O 1
ATOM 3267 N N . PRO B 1 97 ? 16.938 -2.729 -7.984 1 93.69 97 PRO B N 1
ATOM 3268 C CA . PRO B 1 97 ? 18.281 -3.105 -8.422 1 93.69 97 PRO B CA 1
ATOM 3269 C C . PRO B 1 97 ? 18.531 -4.613 -8.359 1 93.69 97 PRO B C 1
ATOM 3271 O O . PRO B 1 97 ? 19.078 -5.195 -9.297 1 93.69 97 PRO B O 1
ATOM 3274 N N . GLY B 1 98 ? 18.109 -5.219 -7.277 1 92.12 98 GLY B N 1
ATOM 3275 C CA . GLY B 1 98 ? 18.281 -6.66 -7.168 1 92.12 98 GLY B CA 1
ATOM 3276 C C . GLY B 1 98 ? 17.547 -7.43 -8.242 1 92.12 98 GLY B C 1
ATOM 3277 O O . GLY B 1 98 ? 18.047 -8.43 -8.758 1 92.12 98 GLY B O 1
ATOM 3278 N N . SER B 1 99 ? 16.406 -6.98 -8.57 1 93.81 99 SER B N 1
ATOM 3279 C CA . SER B 1 99 ? 15.609 -7.641 -9.602 1 93.81 99 SER B CA 1
ATOM 3280 C C . SER B 1 99 ? 16.25 -7.477 -10.977 1 93.81 99 SER B C 1
ATOM 3282 O O . SER B 1 99 ? 16.172 -8.383 -11.805 1 93.81 99 SER B O 1
ATOM 3284 N N . MET B 1 100 ? 16.797 -6.363 -11.227 1 94.12 100 MET B N 1
ATOM 3285 C CA . MET B 1 100 ? 17.453 -6.129 -12.508 1 94.12 100 MET B CA 1
ATOM 3286 C C . MET B 1 100 ? 18.625 -7.074 -12.703 1 94.12 100 MET B C 1
ATOM 3288 O O . MET B 1 100 ? 18.859 -7.57 -13.805 1 94.12 100 MET B O 1
ATOM 3292 N N . ILE B 1 101 ? 19.375 -7.324 -11.648 1 92.19 101 ILE B N 1
ATOM 3293 C CA . ILE B 1 101 ? 20.5 -8.258 -11.688 1 92.19 101 ILE B CA 1
ATOM 3294 C C . ILE B 1 101 ? 19.984 -9.664 -11.977 1 92.19 101 ILE B C 1
ATOM 3296 O O . ILE B 1 101 ? 20.516 -10.352 -12.859 1 92.19 101 ILE B O 1
ATOM 3300 N N . GLU B 1 102 ? 18.969 -10.039 -11.281 1 91.06 102 GLU B N 1
ATOM 3301 C CA . GLU B 1 102 ? 18.359 -11.352 -11.477 1 91.06 102 GLU B CA 1
ATOM 3302 C C . GLU B 1 102 ? 17.797 -11.492 -12.891 1 91.06 102 GLU B C 1
ATOM 3304 O O . GLU B 1 102 ? 18.016 -12.516 -13.547 1 91.06 102 GLU B O 1
ATOM 3309 N N . ASP B 1 103 ? 17.109 -10.438 -13.344 1 92.94 103 ASP B N 1
ATOM 3310 C CA . ASP B 1 103 ? 16.453 -10.484 -14.648 1 92.94 103 ASP B CA 1
ATOM 3311 C C . ASP B 1 103 ? 17.484 -10.484 -15.781 1 92.94 103 ASP B C 1
ATOM 3313 O O . ASP B 1 103 ? 17.266 -11.094 -16.828 1 92.94 103 ASP B O 1
ATOM 3317 N N . ALA B 1 104 ? 18.578 -9.844 -15.602 1 93 104 ALA B N 1
ATOM 3318 C CA . ALA B 1 104 ? 19.625 -9.844 -16.609 1 93 104 ALA B CA 1
ATOM 3319 C C . ALA B 1 104 ? 20.141 -11.25 -16.859 1 93 104 ALA B C 1
ATOM 3321 O O . ALA B 1 104 ? 20.516 -11.594 -17.984 1 93 104 ALA B O 1
ATOM 3322 N N . ALA B 1 105 ? 20.156 -12.07 -15.852 1 89.75 105 ALA B N 1
ATOM 3323 C CA . ALA B 1 105 ? 20.641 -13.445 -15.953 1 89.75 105 ALA B CA 1
ATOM 3324 C C . ALA B 1 105 ? 19.547 -14.375 -16.469 1 89.75 105 ALA B C 1
ATOM 3326 O O . ALA B 1 105 ? 19.797 -15.242 -17.297 1 89.75 105 ALA B O 1
ATOM 3327 N N . ASN B 1 106 ? 18.266 -14.219 -15.984 1 88.31 106 ASN B N 1
ATOM 3328 C CA . ASN B 1 106 ? 17.203 -15.195 -16.219 1 88.31 106 ASN B CA 1
ATOM 3329 C C . ASN B 1 106 ? 16.312 -14.781 -17.375 1 88.31 106 ASN B C 1
ATOM 3331 O O . ASN B 1 106 ? 15.805 -15.633 -18.109 1 88.31 106 ASN B O 1
ATOM 3335 N N . LYS B 1 107 ? 16.078 -13.461 -17.469 1 92.38 107 LYS B N 1
ATOM 3336 C CA . LYS B 1 107 ? 15.102 -12.93 -18.422 1 92.38 107 LYS B CA 1
ATOM 3337 C C . LYS B 1 107 ? 15.602 -11.633 -19.047 1 92.38 107 LYS B C 1
ATOM 3339 O O . LYS B 1 107 ? 14.969 -10.586 -18.922 1 92.38 107 LYS B O 1
ATOM 3344 N N . PRO B 1 108 ? 16.672 -11.719 -19.844 1 93.69 108 PRO B N 1
ATOM 3345 C CA . PRO B 1 108 ? 17.297 -10.516 -20.391 1 93.69 108 PRO B CA 1
ATOM 3346 C C . PRO B 1 108 ? 16.391 -9.75 -21.344 1 93.69 108 PRO B C 1
ATOM 3348 O O . PRO B 1 108 ? 16.672 -8.586 -21.656 1 93.69 108 PRO B O 1
ATOM 3351 N N . TRP B 1 109 ? 15.273 -10.359 -21.766 1 94.75 109 TRP B N 1
ATOM 3352 C CA . TRP B 1 109 ? 14.352 -9.734 -22.703 1 94.75 109 TRP B CA 1
ATOM 3353 C C . TRP B 1 109 ? 13.43 -8.742 -21.984 1 94.75 109 TRP B C 1
ATOM 3355 O O . TRP B 1 109 ? 12.734 -7.953 -22.625 1 94.75 109 TRP B O 1
ATOM 3365 N N . ARG B 1 110 ? 13.414 -8.711 -20.688 1 96.88 110 ARG B N 1
ATOM 3366 C CA . ARG B 1 110 ? 12.578 -7.785 -19.922 1 96.88 110 ARG B CA 1
ATOM 3367 C C . ARG B 1 110 ? 13 -6.34 -20.172 1 96.88 110 ARG B C 1
ATOM 3369 O O . ARG B 1 110 ? 14.141 -6.074 -20.562 1 96.88 110 ARG B O 1
ATOM 3376 N N . PRO B 1 111 ? 12.141 -5.402 -20.031 1 97.31 111 PRO B N 1
ATOM 3377 C CA . PRO B 1 111 ? 12.328 -4.023 -20.484 1 97.31 111 PRO B CA 1
ATOM 3378 C C . PRO B 1 111 ? 13.547 -3.355 -19.844 1 97.31 111 PRO B C 1
ATOM 3380 O O . PRO B 1 111 ? 14.266 -2.609 -20.5 1 97.31 111 PRO B O 1
ATOM 3383 N N . LEU B 1 112 ? 13.844 -3.629 -18.641 1 97 112 LEU B N 1
ATOM 3384 C CA . LEU B 1 112 ? 14.922 -2.918 -17.953 1 97 112 LEU B CA 1
ATOM 3385 C C . LEU B 1 112 ? 16.281 -3.484 -18.328 1 97 112 LEU B C 1
ATOM 3387 O O . LEU B 1 112 ? 17.156 -2.746 -18.781 1 97 112 LEU B O 1
ATOM 3391 N N . PRO B 1 113 ? 16.5 -4.801 -18.297 1 95.06 113 PRO B N 1
ATOM 3392 C CA . PRO B 1 113 ? 17.781 -5.328 -18.75 1 95.06 113 PRO B CA 1
ATOM 3393 C C . PRO B 1 113 ? 18.031 -5.07 -20.234 1 95.06 113 PRO B C 1
ATOM 3395 O O . PRO B 1 113 ? 19.172 -4.926 -20.656 1 95.06 113 PRO B O 1
ATOM 3398 N N . SER B 1 114 ? 17.031 -4.969 -21.031 1 95.38 114 SER B N 1
ATOM 3399 C CA . SER B 1 114 ? 17.188 -4.754 -22.469 1 95.38 114 SER B CA 1
ATOM 3400 C C . SER B 1 114 ? 17.344 -3.27 -22.781 1 95.38 114 SER B C 1
ATOM 3402 O O . SER B 1 114 ? 17.531 -2.898 -23.953 1 95.38 114 SER B O 1
ATOM 3404 N N . GLY B 1 115 ? 17.156 -2.406 -21.766 1 94.31 115 GLY B N 1
ATOM 3405 C CA . GLY B 1 115 ? 17.406 -0.983 -21.938 1 94.31 115 GLY B CA 1
ATOM 3406 C C . GLY B 1 115 ? 16.234 -0.244 -22.547 1 94.31 115 GLY B C 1
ATOM 3407 O O . GLY B 1 115 ? 16.375 0.89 -23 1 94.31 115 GLY B O 1
ATOM 3408 N N . ARG B 1 116 ? 15.062 -0.85 -22.625 1 95 116 ARG B N 1
ATOM 3409 C CA . ARG B 1 116 ? 13.898 -0.223 -23.234 1 95 116 ARG B CA 1
ATOM 3410 C C . ARG B 1 116 ? 13.383 0.93 -22.375 1 95 116 ARG B C 1
ATOM 3412 O O . ARG B 1 116 ? 12.797 1.88 -22.891 1 95 116 ARG B O 1
ATOM 3419 N N . ILE B 1 117 ? 13.594 0.785 -21.078 1 96.56 117 ILE B N 1
ATOM 3420 C CA . ILE B 1 117 ? 13.086 1.757 -20.109 1 96.56 117 ILE B CA 1
ATOM 3421 C C . ILE B 1 117 ? 13.992 1.791 -18.891 1 96.56 117 ILE B C 1
ATOM 3423 O O . ILE B 1 117 ? 14.688 0.815 -18.594 1 96.56 117 ILE B O 1
ATOM 3427 N N . THR B 1 118 ? 14.023 2.91 -18.219 1 96.94 118 THR B N 1
ATOM 3428 C CA . THR B 1 118 ? 14.867 3.039 -17.031 1 96.94 118 THR B CA 1
ATOM 3429 C C . THR B 1 118 ? 14.07 2.746 -15.766 1 96.94 118 THR B C 1
ATOM 3431 O O . THR B 1 118 ? 12.836 2.717 -15.797 1 96.94 118 THR B O 1
ATOM 3434 N N . ALA B 1 119 ? 14.789 2.49 -14.672 1 97.56 119 ALA B N 1
ATOM 3435 C CA . ALA B 1 119 ? 14.164 2.252 -13.375 1 97.56 119 ALA B CA 1
ATOM 3436 C C . ALA B 1 119 ? 13.336 3.457 -12.93 1 97.56 119 ALA B C 1
ATOM 3438 O O . ALA B 1 119 ? 12.242 3.303 -12.383 1 97.56 119 ALA B O 1
ATOM 3439 N N . ASP B 1 120 ? 13.852 4.676 -13.164 1 96.5 120 ASP B N 1
ATOM 3440 C CA . ASP B 1 120 ? 13.164 5.898 -12.766 1 96.5 120 ASP B CA 1
ATOM 3441 C C . ASP B 1 120 ? 11.867 6.086 -13.555 1 96.5 120 ASP B C 1
ATOM 3443 O O . ASP B 1 120 ? 10.844 6.465 -12.992 1 96.5 120 ASP B O 1
ATOM 3447 N N . GLN B 1 121 ? 11.938 5.836 -14.82 1 96.5 121 GLN B N 1
ATOM 3448 C CA . GLN B 1 121 ? 10.734 5.898 -15.633 1 96.5 121 GLN B CA 1
ATOM 3449 C C . GLN B 1 121 ? 9.695 4.887 -15.156 1 96.5 121 GLN B C 1
ATOM 3451 O O . GLN B 1 121 ? 8.5 5.195 -15.117 1 96.5 121 GLN B O 1
ATOM 3456 N N . THR B 1 122 ? 10.172 3.707 -14.875 1 98.12 122 THR B N 1
ATOM 3457 C CA . THR B 1 122 ? 9.289 2.652 -14.391 1 98.12 122 THR B CA 1
ATOM 3458 C C . THR B 1 122 ? 8.641 3.061 -13.07 1 98.12 122 THR B C 1
ATOM 3460 O O . THR B 1 122 ? 7.438 2.865 -12.875 1 98.12 122 THR B O 1
ATOM 3463 N N . ARG B 1 123 ? 9.406 3.658 -12.195 1 97.88 123 ARG B N 1
ATOM 3464 C CA . ARG B 1 123 ? 8.906 4.152 -10.922 1 97.88 123 ARG B CA 1
ATOM 3465 C C . ARG B 1 123 ? 7.816 5.199 -11.133 1 97.88 123 ARG B C 1
ATOM 3467 O O . ARG B 1 123 ? 6.797 5.191 -10.438 1 97.88 123 ARG B O 1
ATOM 3474 N N . GLN B 1 124 ? 7.988 6.082 -12.031 1 97.06 124 GLN B N 1
ATOM 3475 C CA . GLN B 1 124 ? 7.023 7.141 -12.312 1 97.06 124 GLN B CA 1
ATOM 3476 C C . GLN B 1 124 ? 5.703 6.566 -12.82 1 97.06 124 GLN B C 1
ATOM 3478 O O . GLN B 1 124 ? 4.629 7.035 -12.445 1 97.06 124 GLN B O 1
ATOM 3483 N N . ILE B 1 125 ? 5.84 5.59 -13.695 1 97.81 125 ILE B N 1
ATOM 3484 C CA . ILE B 1 125 ? 4.629 4.941 -14.188 1 97.81 125 ILE B CA 1
ATOM 3485 C C . ILE B 1 125 ? 3.869 4.316 -13.023 1 97.81 125 ILE B C 1
ATOM 3487 O O . ILE B 1 125 ? 2.646 4.449 -12.922 1 97.81 125 ILE B O 1
ATOM 3491 N N . ALA B 1 126 ? 4.562 3.652 -12.141 1 98.56 126 ALA B N 1
ATOM 3492 C CA . ALA B 1 126 ? 3.936 3.041 -10.977 1 98.56 126 ALA B CA 1
ATOM 3493 C C . ALA B 1 126 ? 3.264 4.094 -10.102 1 98.56 126 ALA B C 1
ATOM 3495 O O . ALA B 1 126 ? 2.178 3.865 -9.562 1 98.56 126 ALA B O 1
ATOM 3496 N N . LEU B 1 127 ? 3.891 5.246 -9.938 1 98.19 127 LEU B N 1
ATOM 3497 C CA . LEU B 1 127 ? 3.365 6.336 -9.125 1 98.19 127 LEU B CA 1
ATOM 3498 C C . LEU B 1 127 ? 1.996 6.781 -9.625 1 98.19 127 LEU B C 1
ATOM 3500 O O . LEU B 1 127 ? 1.095 7.051 -8.828 1 98.19 127 LEU B O 1
ATOM 3504 N N . TYR B 1 128 ? 1.823 6.836 -10.906 1 97.69 128 TYR B N 1
ATOM 3505 C CA . TYR B 1 128 ? 0.544 7.227 -11.492 1 97.69 128 TYR B CA 1
ATOM 3506 C C . TYR B 1 128 ? -0.451 6.07 -11.445 1 97.69 128 TYR B C 1
ATOM 3508 O O . TYR B 1 128 ? -1.66 6.293 -11.344 1 97.69 128 TYR B O 1
ATOM 3516 N N . LEU B 1 129 ? 0.044 4.934 -11.547 1 98.56 129 LEU B N 1
ATOM 3517 C CA . LEU B 1 129 ? -0.819 3.766 -11.672 1 98.56 129 LEU B CA 1
ATOM 3518 C C . LEU B 1 129 ? -1.504 3.451 -10.344 1 98.56 129 LEU B C 1
ATOM 3520 O O . LEU B 1 129 ? -2.641 2.975 -10.328 1 98.56 129 LEU B O 1
ATOM 3524 N N . VAL B 1 130 ? -0.865 3.754 -9.219 1 98.62 130 VAL B N 1
ATOM 3525 C CA . VAL B 1 130 ? -1.418 3.436 -7.906 1 98.62 130 VAL B CA 1
ATOM 3526 C C . VAL B 1 130 ? -2.768 4.129 -7.73 1 98.62 130 VAL B C 1
ATOM 3528 O O . VAL B 1 130 ? -3.793 3.465 -7.547 1 98.62 130 VAL B O 1
ATOM 3531 N N . PRO B 1 131 ? -2.865 5.469 -7.848 1 98 131 PRO B N 1
ATOM 3532 C CA . PRO B 1 131 ? -4.184 6.09 -7.688 1 98 131 PRO B CA 1
ATOM 3533 C C . PRO B 1 131 ? -5.16 5.688 -8.789 1 98 131 PRO B C 1
ATOM 3535 O O . PRO B 1 131 ? -6.367 5.605 -8.547 1 98 131 PRO B O 1
ATOM 3538 N N . ALA B 1 132 ? -4.645 5.445 -9.984 1 98.56 132 ALA B N 1
ATOM 3539 C CA . ALA B 1 132 ? -5.516 5 -11.07 1 98.56 132 ALA B CA 1
ATOM 3540 C C . ALA B 1 132 ? -6.172 3.664 -10.727 1 98.56 132 ALA B C 1
ATOM 3542 O O . ALA B 1 132 ? -7.359 3.463 -10.992 1 98.56 132 ALA B O 1
ATOM 3543 N N . LEU B 1 133 ? -5.422 2.785 -10.172 1 98.81 133 LEU B N 1
ATOM 3544 C CA . LEU B 1 133 ? -5.949 1.476 -9.805 1 98.81 133 LEU B CA 1
ATOM 3545 C C . LEU B 1 133 ? -6.941 1.597 -8.648 1 98.81 133 LEU B C 1
ATOM 3547 O O . LEU B 1 133 ? -7.914 0.843 -8.578 1 98.81 133 LEU B O 1
ATOM 3551 N N . MET B 1 134 ? -6.641 2.498 -7.73 1 98.56 134 MET B N 1
ATOM 3552 C CA . MET B 1 134 ? -7.578 2.711 -6.633 1 98.56 134 MET B CA 1
ATOM 3553 C C . MET B 1 134 ? -8.93 3.186 -7.16 1 98.56 134 MET B C 1
ATOM 3555 O O . MET B 1 134 ? -9.977 2.688 -6.738 1 98.56 134 MET B O 1
ATOM 3559 N N . VAL B 1 135 ? -8.922 4.102 -8.102 1 98.25 135 VAL B N 1
ATOM 3560 C CA . VAL B 1 135 ? -10.148 4.594 -8.711 1 98.25 135 VAL B CA 1
ATOM 3561 C C . VAL B 1 135 ? -10.828 3.465 -9.477 1 98.25 135 VAL B C 1
ATOM 3563 O O . VAL B 1 135 ? -12.047 3.281 -9.375 1 98.25 135 VAL B O 1
ATOM 3566 N N . PHE B 1 136 ? -10.023 2.729 -10.234 1 98.69 136 PHE B N 1
ATOM 3567 C CA . PHE B 1 136 ? -10.562 1.619 -11.016 1 98.69 136 PHE B CA 1
ATOM 3568 C C . PHE B 1 136 ? -11.133 0.542 -10.109 1 98.69 136 PHE B C 1
ATOM 3570 O O . PHE B 1 136 ? -12.156 -0.065 -10.422 1 98.69 136 PHE B O 1
ATOM 3577 N N . GLY B 1 137 ? -10.422 0.258 -8.984 1 98.44 137 GLY B N 1
ATOM 3578 C CA . GLY B 1 137 ? -10.945 -0.678 -8.008 1 98.44 137 GLY B CA 1
ATOM 3579 C C . GLY B 1 137 ? -12.281 -0.249 -7.426 1 98.44 137 GLY B C 1
ATOM 3580 O O . GLY B 1 137 ? -13.18 -1.074 -7.242 1 98.44 137 GLY B O 1
ATOM 3581 N N . ALA B 1 138 ? -12.398 1.049 -7.16 1 97 138 ALA B N 1
ATOM 3582 C CA . ALA B 1 138 ? -13.672 1.573 -6.664 1 97 138 ALA B CA 1
ATOM 3583 C C . ALA B 1 138 ? -14.781 1.396 -7.695 1 97 138 ALA B C 1
ATOM 3585 O O . ALA B 1 138 ? -15.883 0.964 -7.363 1 97 138 ALA B O 1
ATOM 3586 N N . TYR B 1 139 ? -14.453 1.716 -8.906 1 97.25 139 TYR B N 1
ATOM 3587 C CA . TYR B 1 139 ? -15.406 1.563 -10 1 97.25 139 TYR B CA 1
ATOM 3588 C C . TYR B 1 139 ? -15.828 0.109 -10.156 1 97.25 139 TYR B C 1
ATOM 3590 O O . TYR B 1 139 ? -16.984 -0.176 -10.469 1 97.25 139 TYR B O 1
ATOM 3598 N N . SER B 1 140 ? -14.961 -0.8 -9.867 1 97.69 140 SER B N 1
ATOM 3599 C CA . SER B 1 140 ? -15.172 -2.223 -10.109 1 97.69 140 SER B CA 1
ATOM 3600 C C . SER B 1 140 ? -15.859 -2.895 -8.93 1 97.69 140 SER B C 1
ATOM 3602 O O . SER B 1 140 ? -16.188 -4.082 -8.984 1 97.69 140 SER B O 1
ATOM 3604 N N . GLY B 1 141 ? -16.031 -2.131 -7.863 1 96.69 141 GLY B N 1
ATOM 3605 C CA . GLY B 1 141 ? -16.531 -2.76 -6.652 1 96.69 141 GLY B CA 1
ATOM 3606 C C . GLY B 1 141 ? -15.484 -3.615 -5.953 1 96.69 141 GLY B C 1
ATOM 3607 O O . GLY B 1 141 ? -15.828 -4.477 -5.141 1 96.69 141 GLY B O 1
ATOM 3608 N N . ALA B 1 142 ? -14.234 -3.443 -6.301 1 98.19 142 ALA B N 1
ATOM 3609 C CA . ALA B 1 142 ? -13.133 -4.223 -5.742 1 98.19 142 ALA B CA 1
ATOM 3610 C C . ALA B 1 142 ? -12.094 -3.312 -5.086 1 98.19 142 ALA B C 1
ATOM 3612 O O . ALA B 1 142 ? -10.891 -3.543 -5.215 1 98.19 142 ALA B O 1
ATOM 3613 N N . PHE B 1 143 ? -12.547 -2.26 -4.434 1 97.75 143 PHE B N 1
ATOM 3614 C CA . PHE B 1 143 ? -11.648 -1.263 -3.871 1 97.75 143 PHE B CA 1
ATOM 3615 C C . PHE B 1 143 ? -10.797 -1.867 -2.758 1 97.75 143 PHE B C 1
ATOM 3617 O O . PHE B 1 143 ? -9.586 -1.664 -2.715 1 97.75 143 PHE B O 1
ATOM 3624 N N . ARG B 1 144 ? -11.477 -2.67 -1.873 1 96.94 144 ARG B N 1
ATOM 3625 C CA . ARG B 1 144 ? -10.766 -3.289 -0.759 1 96.94 144 ARG B CA 1
ATOM 3626 C C . ARG B 1 144 ? -9.695 -4.246 -1.261 1 96.94 144 ARG B C 1
ATOM 3628 O O . ARG B 1 144 ? -8.57 -4.246 -0.753 1 96.94 144 ARG B O 1
ATOM 3635 N N . GLU B 1 145 ? -10.016 -4.957 -2.217 1 98.44 145 GLU B N 1
ATOM 3636 C CA . GLU B 1 145 ? -9.102 -5.941 -2.793 1 98.44 145 GLU B CA 1
ATOM 3637 C C . GLU B 1 145 ? -7.941 -5.258 -3.51 1 98.44 145 GLU B C 1
ATOM 3639 O O . GLU B 1 145 ? -6.797 -5.703 -3.41 1 98.44 145 GLU B O 1
ATOM 3644 N N . THR B 1 146 ? -8.281 -4.168 -4.195 1 98.81 146 THR B N 1
ATOM 3645 C CA . THR B 1 146 ? -7.254 -3.43 -4.922 1 98.81 146 THR B CA 1
ATOM 3646 C C . THR B 1 146 ? -6.242 -2.814 -3.961 1 98.81 146 THR B C 1
ATOM 3648 O O . THR B 1 146 ? -5.035 -2.965 -4.145 1 98.81 146 THR B O 1
ATOM 3651 N N . THR B 1 147 ? -6.711 -2.158 -2.93 1 98.81 147 THR B N 1
ATOM 3652 C CA . THR B 1 147 ? -5.809 -1.485 -1.998 1 98.81 147 THR B CA 1
ATOM 3653 C C . THR B 1 147 ? -5.035 -2.502 -1.164 1 98.81 147 THR B C 1
ATOM 3655 O O . THR B 1 147 ? -3.885 -2.262 -0.794 1 98.81 147 THR B O 1
ATOM 3658 N N . SER B 1 148 ? -5.668 -3.668 -0.859 1 98.75 148 SER B N 1
ATOM 3659 C CA . SER B 1 148 ? -4.926 -4.742 -0.205 1 98.75 148 SER B CA 1
ATOM 3660 C C . SER B 1 148 ? -3.783 -5.238 -1.084 1 98.75 148 SER B C 1
ATOM 3662 O O . SER B 1 148 ? -2.656 -5.398 -0.612 1 98.75 148 SER B O 1
ATOM 3664 N N . PHE B 1 149 ? -4.152 -5.422 -2.322 1 98.88 149 PHE B N 1
ATOM 3665 C CA . PHE B 1 149 ? -3.135 -5.887 -3.256 1 98.88 149 PHE B CA 1
ATOM 3666 C C . PHE B 1 149 ? -1.982 -4.891 -3.34 1 98.88 149 PHE B C 1
ATOM 3668 O O . PHE B 1 149 ? -0.814 -5.285 -3.312 1 98.88 149 PHE B O 1
ATOM 3675 N N . ILE B 1 150 ? -2.295 -3.604 -3.439 1 98.94 150 ILE B N 1
ATOM 3676 C CA . ILE B 1 150 ? -1.277 -2.559 -3.506 1 98.94 150 ILE B CA 1
ATOM 3677 C C . ILE B 1 150 ? -0.396 -2.617 -2.262 1 98.94 150 ILE B C 1
ATOM 3679 O O . ILE B 1 150 ? 0.827 -2.479 -2.352 1 98.94 150 ILE B O 1
ATOM 3683 N N . SER B 1 151 ? -0.971 -2.857 -1.075 1 98.88 151 SER B N 1
ATOM 3684 C CA . SER B 1 151 ? -0.21 -2.998 0.162 1 98.88 151 SER B CA 1
ATOM 3685 C C . SER B 1 151 ? 0.743 -4.188 0.094 1 98.88 151 SER B C 1
ATOM 3687 O O . SER B 1 151 ? 1.896 -4.09 0.521 1 98.88 151 SER B O 1
ATOM 3689 N N . PHE B 1 152 ? 0.271 -5.27 -0.481 1 98.75 152 PHE B N 1
ATOM 3690 C CA . PHE B 1 152 ? 1.098 -6.465 -0.59 1 98.75 152 PHE B CA 1
ATOM 3691 C C . PHE B 1 152 ? 2.23 -6.254 -1.587 1 98.75 152 PHE B C 1
ATOM 3693 O O . PHE B 1 152 ? 3.326 -6.793 -1.415 1 98.75 152 PHE B O 1
ATOM 3700 N N . VAL B 1 153 ? 1.926 -5.496 -2.648 1 98.75 153 VAL B N 1
ATOM 3701 C CA . VAL B 1 153 ? 2.969 -5.152 -3.609 1 98.75 153 VAL B CA 1
ATOM 3702 C C . VAL B 1 153 ? 4.098 -4.406 -2.902 1 98.75 153 VAL B C 1
ATOM 3704 O O . VAL B 1 153 ? 5.273 -4.707 -3.111 1 98.75 153 VAL B O 1
ATOM 3707 N N . TRP B 1 154 ? 3.713 -3.451 -2.057 1 98.81 154 TRP B N 1
ATOM 3708 C CA . TRP B 1 154 ? 4.707 -2.699 -1.298 1 98.81 154 TRP B CA 1
ATOM 3709 C C . TRP B 1 154 ? 5.496 -3.619 -0.373 1 98.81 154 TRP B C 1
ATOM 3711 O O . TRP B 1 154 ? 6.727 -3.549 -0.32 1 98.81 154 TRP B O 1
ATOM 3721 N N . MET B 1 155 ? 4.824 -4.52 0.333 1 98.38 155 MET B N 1
ATOM 3722 C CA . MET B 1 155 ? 5.445 -5.469 1.251 1 98.38 155 MET B CA 1
ATOM 3723 C C . MET B 1 155 ? 6.453 -6.348 0.52 1 98.38 155 MET B C 1
ATOM 3725 O O . MET B 1 155 ? 7.586 -6.512 0.975 1 98.38 155 MET B O 1
ATOM 3729 N N . TYR B 1 156 ? 6.055 -6.824 -0.625 1 97.69 156 TYR B N 1
ATOM 3730 C CA . TYR B 1 156 ? 6.828 -7.816 -1.361 1 97.69 156 TYR B CA 1
ATOM 3731 C C . TYR B 1 156 ? 8.102 -7.195 -1.934 1 97.69 156 TYR B C 1
ATOM 3733 O O . TYR B 1 156 ? 9.164 -7.82 -1.913 1 97.69 156 TYR B O 1
ATOM 3741 N N . ASN B 1 157 ? 7.957 -5.98 -2.4 1 97.88 157 ASN B N 1
ATOM 3742 C CA . ASN B 1 157 ? 9.039 -5.422 -3.205 1 97.88 157 ASN B CA 1
ATOM 3743 C C . ASN B 1 157 ? 9.883 -4.438 -2.402 1 97.88 157 ASN B C 1
ATOM 3745 O O . ASN B 1 157 ? 10.992 -4.766 -1.975 1 97.88 157 ASN B O 1
ATOM 3749 N N . ASP B 1 158 ? 9.305 -3.348 -1.937 1 98.06 158 ASP B N 1
ATOM 3750 C CA . ASP B 1 158 ? 10.078 -2.268 -1.336 1 98.06 158 ASP B CA 1
ATOM 3751 C C . ASP B 1 158 ? 10.391 -2.564 0.129 1 98.06 158 ASP B C 1
ATOM 3753 O O . ASP B 1 158 ? 11.422 -2.123 0.651 1 98.06 158 ASP B O 1
ATOM 3757 N N . LEU B 1 159 ? 9.539 -3.312 0.788 1 98 159 LEU B N 1
ATOM 3758 C CA . LEU B 1 159 ? 9.836 -3.711 2.16 1 98 159 LEU B CA 1
ATOM 3759 C C . LEU B 1 159 ? 10.547 -5.055 2.193 1 98 159 LEU B C 1
ATOM 3761 O O . LEU B 1 159 ? 10.773 -5.617 3.268 1 98 159 LEU B O 1
ATOM 3765 N N . ASP B 1 160 ? 10.781 -5.676 1.027 1 96.38 160 ASP B N 1
ATOM 3766 C CA . ASP B 1 160 ? 11.727 -6.758 0.793 1 96.38 160 ASP B CA 1
ATOM 3767 C C . ASP B 1 160 ? 11.227 -8.07 1.399 1 96.38 160 ASP B C 1
ATOM 3769 O O . ASP B 1 160 ? 12.023 -8.906 1.83 1 96.38 160 ASP B O 1
ATOM 3773 N N . ALA B 1 161 ? 9.945 -8.203 1.498 1 96.06 161 ALA B N 1
ATOM 3774 C CA . ALA B 1 161 ? 9.43 -9.5 1.925 1 96.06 161 ALA B CA 1
ATOM 3775 C C . ALA B 1 161 ? 9.984 -10.625 1.054 1 96.06 161 ALA B C 1
ATOM 3777 O O . ALA B 1 161 ? 10.219 -11.734 1.537 1 96.06 161 ALA B O 1
ATOM 3778 N N . ALA B 1 162 ? 10.188 -10.383 -0.163 1 92.75 162 ALA B N 1
ATOM 3779 C CA . ALA B 1 162 ? 10.648 -11.359 -1.14 1 92.75 162 ALA B CA 1
ATOM 3780 C C . ALA B 1 162 ? 12.023 -11.906 -0.764 1 92.75 162 ALA B C 1
ATOM 3782 O O . ALA B 1 162 ? 12.375 -13.031 -1.134 1 92.75 162 ALA B O 1
ATOM 3783 N N . ASP B 1 163 ? 12.836 -11.125 -0.035 1 91.44 163 ASP B N 1
ATOM 3784 C CA . ASP B 1 163 ? 14.219 -11.531 0.222 1 91.44 163 ASP B CA 1
ATOM 3785 C C . ASP B 1 163 ? 14.5 -11.609 1.721 1 91.44 163 ASP B C 1
ATOM 3787 O O . ASP B 1 163 ? 15.625 -11.875 2.135 1 91.44 163 ASP B O 1
ATOM 3791 N N . THR B 1 164 ? 13.492 -11.328 2.502 1 92 164 THR B N 1
ATOM 3792 C CA . THR B 1 164 ? 13.688 -11.352 3.947 1 92 164 THR B CA 1
ATOM 3793 C C . THR B 1 164 ? 13.797 -12.789 4.453 1 92 164 THR B C 1
ATOM 3795 O O . THR B 1 164 ? 14.641 -13.086 5.309 1 92 164 THR B O 1
ATOM 3798 N N . SER B 1 165 ? 12.945 -13.625 4.008 1 92.38 165 SER B N 1
ATOM 3799 C CA . SER B 1 165 ? 12.945 -15.047 4.336 1 92.38 165 SER B CA 1
ATOM 3800 C C . SER B 1 165 ? 12.047 -15.836 3.383 1 92.38 165 SER B C 1
ATOM 3802 O O . SER B 1 165 ? 11.234 -15.25 2.662 1 92.38 165 SER B O 1
ATOM 3804 N N . ILE B 1 166 ? 12.188 -17.156 3.441 1 91.38 166 ILE B N 1
ATOM 3805 C CA . ILE B 1 166 ? 11.359 -18.031 2.619 1 91.38 166 ILE B CA 1
ATOM 3806 C C . ILE B 1 166 ? 9.898 -17.891 3.043 1 91.38 166 ILE B C 1
ATOM 3808 O O . ILE B 1 166 ? 9 -17.953 2.205 1 91.38 166 ILE B O 1
ATOM 3812 N N . TRP B 1 167 ? 9.695 -17.703 4.297 1 93.19 167 TRP B N 1
ATOM 3813 C CA . TRP B 1 167 ? 8.344 -17.609 4.836 1 93.19 167 TRP B CA 1
ATOM 3814 C C . TRP B 1 167 ? 7.641 -16.344 4.355 1 93.19 167 TRP B C 1
ATOM 3816 O O . TRP B 1 167 ? 6.512 -16.406 3.863 1 93.19 167 TRP B O 1
ATOM 3826 N N . TRP B 1 168 ? 8.32 -15.195 4.469 1 94.25 168 TRP B N 1
ATOM 3827 C CA . TRP B 1 168 ? 7.742 -13.945 4.008 1 94.25 168 TRP B CA 1
ATOM 3828 C C . TRP B 1 168 ? 7.473 -13.984 2.506 1 94.25 168 TRP B C 1
ATOM 3830 O O . TRP B 1 168 ? 6.457 -13.469 2.035 1 94.25 168 TRP B O 1
ATOM 3840 N N . ARG B 1 169 ? 8.383 -14.617 1.842 1 94.19 169 ARG B N 1
ATOM 3841 C CA . ARG B 1 169 ? 8.227 -14.711 0.394 1 94.19 169 ARG B CA 1
ATOM 3842 C C . ARG B 1 169 ? 6.977 -15.5 0.026 1 94.19 169 ARG B C 1
ATOM 3844 O O . ARG B 1 169 ? 6.16 -15.039 -0.773 1 94.19 169 ARG B O 1
ATOM 3851 N N . ASN B 1 170 ? 6.793 -16.672 0.607 1 94.88 170 ASN B N 1
ATOM 3852 C CA . ASN B 1 170 ? 5.648 -17.516 0.31 1 94.88 170 ASN B CA 1
ATOM 3853 C C . ASN B 1 170 ? 4.34 -16.891 0.769 1 94.88 170 ASN B C 1
ATOM 3855 O O . ASN B 1 170 ? 3.334 -16.938 0.057 1 94.88 170 ASN B O 1
ATOM 3859 N N . VAL B 1 171 ? 4.402 -16.266 1.916 1 96.19 171 VAL B N 1
ATOM 3860 C CA . VAL B 1 171 ? 3.205 -15.617 2.453 1 96.19 171 VAL B CA 1
ATOM 3861 C C . VAL B 1 171 ? 2.791 -14.461 1.547 1 96.19 171 VAL B C 1
ATOM 3863 O O . VAL B 1 171 ? 1.609 -14.305 1.228 1 96.19 171 VAL B O 1
ATOM 3866 N N . ALA B 1 172 ? 3.734 -13.664 1.146 1 96.38 172 ALA B N 1
ATOM 3867 C CA . ALA B 1 172 ? 3.43 -12.523 0.29 1 96.38 172 ALA B CA 1
ATOM 3868 C C . ALA B 1 172 ? 2.861 -12.977 -1.052 1 96.38 172 ALA B C 1
ATOM 3870 O O . ALA B 1 172 ? 1.921 -12.375 -1.571 1 96.38 172 ALA B O 1
ATOM 3871 N N . ASN B 1 173 ? 3.432 -14.039 -1.606 1 96.19 173 ASN B N 1
ATOM 3872 C CA . ASN B 1 173 ? 2.9 -14.594 -2.848 1 96.19 173 ASN B CA 1
ATOM 3873 C C . ASN B 1 173 ? 1.472 -15.102 -2.67 1 96.19 173 ASN B C 1
ATOM 3875 O O . ASN B 1 173 ? 0.605 -14.828 -3.504 1 96.19 173 ASN B O 1
ATOM 3879 N N . ALA B 1 174 ? 1.285 -15.805 -1.607 1 97.62 174 ALA B N 1
ATOM 3880 C CA . ALA B 1 174 ? -0.05 -16.328 -1.332 1 97.62 174 ALA B CA 1
ATOM 3881 C C . ALA B 1 174 ? -1.061 -15.195 -1.166 1 97.62 174 ALA B C 1
ATOM 3883 O O . ALA B 1 174 ? -2.15 -15.242 -1.74 1 97.62 174 ALA B O 1
ATOM 3884 N N . LEU B 1 175 ? -0.695 -14.188 -0.417 1 97.88 175 LEU B N 1
ATOM 3885 C CA . LEU B 1 175 ? -1.579 -13.047 -0.194 1 97.88 175 LEU B CA 1
ATOM 3886 C C . LEU B 1 175 ? -1.891 -12.336 -1.506 1 97.88 175 LEU B C 1
ATOM 3888 O O . LEU B 1 175 ? -3.029 -11.922 -1.74 1 97.88 175 LEU B O 1
ATOM 3892 N N . GLY B 1 176 ? -0.863 -12.195 -2.312 1 97.88 176 GLY B N 1
ATOM 3893 C CA . GLY B 1 176 ? -1.076 -11.578 -3.611 1 97.88 176 GLY B CA 1
ATOM 3894 C C . GLY B 1 176 ? -2.064 -12.336 -4.477 1 97.88 176 GLY B C 1
ATOM 3895 O O . GLY B 1 176 ? -3.004 -11.742 -5.016 1 97.88 176 GLY B O 1
ATOM 3896 N N . LEU B 1 177 ? -1.876 -13.578 -4.594 1 97.94 177 LEU B N 1
ATOM 3897 C CA . LEU B 1 177 ? -2.75 -14.383 -5.441 1 97.94 177 LEU B CA 1
ATOM 3898 C C . LEU B 1 177 ? -4.156 -14.453 -4.855 1 97.94 177 LEU B C 1
ATOM 3900 O O . LEU B 1 177 ? -5.145 -14.453 -5.598 1 97.94 177 LEU B O 1
ATOM 3904 N N . MET B 1 178 ? -4.254 -14.508 -3.535 1 98.19 178 MET B N 1
ATOM 3905 C CA . MET B 1 178 ? -5.559 -14.469 -2.883 1 98.19 178 MET B CA 1
ATOM 3906 C C . MET B 1 178 ? -6.266 -13.148 -3.166 1 98.19 178 MET B C 1
ATOM 3908 O O . MET B 1 178 ? -7.484 -13.117 -3.344 1 98.19 178 MET B O 1
ATOM 3912 N N . ALA B 1 179 ? -5.52 -12.102 -3.191 1 98.5 179 ALA B N 1
ATOM 3913 C CA . ALA B 1 179 ? -6.109 -10.789 -3.48 1 98.5 179 ALA B CA 1
ATOM 3914 C C . ALA B 1 179 ? -6.668 -10.742 -4.898 1 98.5 179 ALA B C 1
ATOM 3916 O O . ALA B 1 179 ? -7.715 -10.141 -5.141 1 98.5 179 ALA B O 1
ATOM 3917 N N . PHE B 1 180 ? -5.918 -11.328 -5.836 1 98.69 180 PHE B N 1
ATOM 3918 C CA . PHE B 1 180 ? -6.43 -11.414 -7.199 1 98.69 180 PHE B CA 1
ATOM 3919 C C . PHE B 1 180 ? -7.758 -12.164 -7.23 1 98.69 180 PHE B C 1
ATOM 3921 O O . PHE B 1 180 ? -8.711 -11.719 -7.867 1 98.69 180 PHE B O 1
ATOM 3928 N N . SER B 1 181 ? -7.805 -13.297 -6.527 1 98.5 181 SER B N 1
ATOM 3929 C CA . SER B 1 181 ? -9.039 -14.078 -6.461 1 98.5 181 SER B CA 1
ATOM 3930 C C . SER B 1 181 ? -10.172 -13.273 -5.828 1 98.5 181 SER B C 1
ATOM 3932 O O . SER B 1 181 ? -11.297 -13.281 -6.328 1 98.5 181 SER B O 1
ATOM 3934 N N . ALA B 1 182 ? -9.852 -12.617 -4.777 1 98.44 182 ALA B N 1
ATOM 3935 C CA . ALA B 1 182 ? -10.859 -11.836 -4.062 1 98.44 182 ALA B CA 1
ATOM 3936 C C . ALA B 1 182 ? -11.398 -10.703 -4.938 1 98.44 182 ALA B C 1
ATOM 3938 O O . ALA B 1 182 ? -12.594 -10.43 -4.93 1 98.44 182 ALA B O 1
ATOM 3939 N N . GLY B 1 183 ? -10.492 -10.023 -5.641 1 98.56 183 GLY B N 1
ATOM 3940 C CA . GLY B 1 183 ? -10.938 -8.984 -6.555 1 98.56 183 GLY B CA 1
ATOM 3941 C C . GLY B 1 183 ? -11.82 -9.508 -7.672 1 98.56 183 GLY B C 1
ATOM 3942 O O . GLY B 1 183 ? -12.836 -8.898 -8.008 1 98.56 183 GLY B O 1
ATOM 3943 N N . ALA B 1 184 ? -11.391 -10.602 -8.227 1 98.19 184 ALA B N 1
ATOM 3944 C CA . ALA B 1 184 ? -12.203 -11.234 -9.266 1 98.19 184 ALA B CA 1
ATOM 3945 C C . ALA B 1 184 ? -13.586 -11.602 -8.734 1 98.19 184 ALA B C 1
ATOM 3947 O O . ALA B 1 184 ? -14.594 -11.414 -9.422 1 98.19 184 ALA B O 1
ATOM 3948 N N . LEU B 1 185 ? -13.648 -12.125 -7.535 1 97.62 185 LEU B N 1
ATOM 3949 C CA . LEU B 1 185 ? -14.906 -12.477 -6.891 1 97.62 185 LEU B CA 1
ATOM 3950 C C . LEU B 1 185 ? -15.789 -11.25 -6.715 1 97.62 185 LEU B C 1
ATOM 3952 O O . LEU B 1 185 ? -16.984 -11.297 -6.988 1 97.62 185 LEU B O 1
ATOM 3956 N N . ALA B 1 186 ? -15.188 -10.18 -6.277 1 97.75 186 ALA B N 1
ATOM 3957 C CA . ALA B 1 186 ? -15.938 -8.945 -6.051 1 97.75 186 ALA B CA 1
ATOM 3958 C C . ALA B 1 186 ? -16.531 -8.43 -7.355 1 97.75 186 ALA B C 1
ATOM 3960 O O . ALA B 1 186 ? -17.672 -7.949 -7.375 1 97.75 186 ALA B O 1
ATOM 3961 N N . ILE B 1 187 ? -15.812 -8.562 -8.375 1 97.69 187 ILE B N 1
ATOM 3962 C CA . ILE B 1 187 ? -16.234 -8.016 -9.664 1 97.69 187 ILE B CA 1
ATOM 3963 C C . ILE B 1 187 ? -17.297 -8.906 -10.289 1 97.69 187 ILE B C 1
ATOM 3965 O O . ILE B 1 187 ? -18.266 -8.414 -10.875 1 97.69 187 ILE B O 1
ATOM 3969 N N . THR B 1 188 ? -17.172 -10.195 -10.141 1 95.44 188 THR B N 1
ATOM 3970 C CA . THR B 1 188 ? -18.047 -11.133 -10.844 1 95.44 188 THR B CA 1
ATOM 3971 C C . THR B 1 188 ? -19.234 -11.531 -9.961 1 95.44 188 THR B C 1
ATOM 3973 O O . THR B 1 188 ? -20.312 -11.836 -10.469 1 95.44 188 THR B O 1
ATOM 3976 N N . GLY B 1 189 ? -19.031 -11.523 -8.688 1 92.06 189 GLY B N 1
ATOM 3977 C CA . GLY B 1 189 ? -20.047 -12.031 -7.781 1 92.06 189 GLY B CA 1
ATOM 3978 C C . GLY B 1 189 ? -20.656 -10.953 -6.91 1 92.06 189 GLY B C 1
ATOM 3979 O O . GLY B 1 189 ? -21.609 -11.211 -6.176 1 92.06 189 GLY B O 1
ATOM 3980 N N . GLY B 1 190 ? -20.078 -9.766 -6.953 1 90.81 190 GLY B N 1
ATOM 3981 C CA . GLY B 1 190 ? -20.562 -8.68 -6.113 1 90.81 190 GLY B CA 1
ATOM 3982 C C . GLY B 1 190 ? -19.797 -8.531 -4.816 1 90.81 190 GLY B C 1
ATOM 3983 O O . GLY B 1 190 ? -18.797 -9.227 -4.598 1 90.81 190 GLY B O 1
ATOM 3984 N N . THR B 1 191 ? -20.281 -7.613 -3.967 1 87.19 191 THR B N 1
ATOM 3985 C CA . THR B 1 191 ? -19.594 -7.289 -2.723 1 87.19 191 THR B CA 1
ATOM 3986 C C . THR B 1 191 ? -19.406 -8.539 -1.866 1 87.19 191 THR B C 1
ATOM 3988 O O . THR B 1 191 ? -20.359 -9.297 -1.645 1 87.19 191 THR B O 1
ATOM 3991 N N . VAL B 1 192 ? -18.266 -8.672 -1.352 1 90.25 192 VAL B N 1
ATOM 3992 C CA . VAL B 1 192 ? -17.891 -9.883 -0.625 1 90.25 192 VAL B CA 1
ATOM 3993 C C . VAL B 1 192 ? -18.047 -9.648 0.876 1 90.25 192 VAL B C 1
ATOM 3995 O O . VAL B 1 192 ? -17.531 -8.672 1.416 1 90.25 192 VAL B O 1
ATOM 3998 N N . GLU B 1 193 ? -18.766 -10.453 1.49 1 91.19 193 GLU B N 1
ATOM 3999 C CA . GLU B 1 193 ? -18.781 -10.5 2.949 1 91.19 193 GLU B CA 1
ATOM 4000 C C . GLU B 1 193 ? -17.688 -11.414 3.492 1 91.19 193 GLU B C 1
ATOM 4002 O O . GLU B 1 193 ? -17.859 -12.641 3.529 1 91.19 193 GLU B O 1
ATOM 4007 N N . TYR B 1 194 ? -16.781 -10.828 3.973 1 92.81 194 TYR B N 1
ATOM 4008 C CA . TYR B 1 194 ? -15.625 -11.617 4.41 1 92.81 194 TYR B CA 1
ATOM 4009 C C . TYR B 1 194 ? -15.898 -12.273 5.762 1 92.81 194 TYR B C 1
ATOM 4011 O O . TYR B 1 194 ? -16.203 -11.586 6.738 1 92.81 194 TYR B O 1
ATOM 4019 N N . GLY B 1 195 ? -15.828 -13.492 5.797 1 92.75 195 GLY B N 1
ATOM 4020 C CA . GLY B 1 195 ? -16.047 -14.336 6.961 1 92.75 195 GLY B CA 1
ATOM 4021 C C . GLY B 1 195 ? -15.906 -15.82 6.652 1 92.75 195 GLY B C 1
ATOM 4022 O O . GLY B 1 195 ? -16 -16.234 5.496 1 92.75 195 GLY B O 1
ATOM 4023 N N . LEU B 1 196 ? -15.797 -16.609 7.645 1 93.31 196 LEU B N 1
ATOM 4024 C CA . LEU B 1 196 ? -15.539 -18.031 7.461 1 93.31 196 LEU B CA 1
ATOM 4025 C C . LEU B 1 196 ? -16.812 -18.781 7.098 1 93.31 196 LEU B C 1
ATOM 4027 O O . LEU B 1 196 ? -16.766 -19.938 6.676 1 93.31 196 LEU B O 1
ATOM 4031 N N . LYS B 1 197 ? -17.938 -18.141 7.211 1 93.56 197 LYS B N 1
ATOM 4032 C CA . LYS B 1 197 ? -19.203 -18.75 6.801 1 93.56 197 LYS B CA 1
ATOM 4033 C C . LYS B 1 197 ? -19.406 -18.641 5.293 1 93.56 197 LYS B C 1
ATOM 4035 O O . LYS B 1 197 ? -20.266 -19.312 4.727 1 93.56 197 LYS B O 1
ATOM 4040 N N . ASN B 1 198 ? -18.656 -17.766 4.684 1 94.62 198 ASN B N 1
ATOM 4041 C CA . ASN B 1 198 ? -18.703 -17.562 3.238 1 94.62 198 ASN B CA 1
ATOM 4042 C C . ASN B 1 198 ? -17.844 -18.562 2.494 1 94.62 198 ASN B C 1
ATOM 4044 O O . ASN B 1 198 ? -16.625 -18.562 2.625 1 94.62 198 ASN B O 1
ATOM 4048 N N . ALA B 1 199 ? -18.453 -19.375 1.678 1 93.06 199 ALA B N 1
ATOM 4049 C CA . ALA B 1 199 ? -17.766 -20.453 0.965 1 93.06 199 ALA B CA 1
ATOM 4050 C C . ALA B 1 199 ? -16.672 -19.906 0.057 1 93.06 199 ALA B C 1
ATOM 4052 O O . ALA B 1 199 ? -15.633 -20.547 -0.122 1 93.06 199 ALA B O 1
ATOM 4053 N N . ALA B 1 200 ? -16.953 -18.797 -0.529 1 95.44 200 ALA B N 1
ATOM 4054 C CA . ALA B 1 200 ? -15.961 -18.172 -1.403 1 95.44 200 ALA B CA 1
ATOM 4055 C C . ALA B 1 200 ? -14.695 -17.812 -0.628 1 95.44 200 ALA B C 1
ATOM 4057 O O . ALA B 1 200 ? -13.586 -18.016 -1.115 1 95.44 200 ALA B O 1
ATOM 4058 N N . VAL B 1 201 ? -14.898 -17.281 0.538 1 96.69 201 VAL B N 1
ATOM 4059 C CA . VAL B 1 201 ? -13.773 -16.875 1.378 1 96.69 201 VAL B CA 1
ATOM 4060 C C . VAL B 1 201 ? -12.984 -18.109 1.806 1 96.69 201 VAL B C 1
ATOM 4062 O O . VAL B 1 201 ? -11.75 -18.109 1.756 1 96.69 201 VAL B O 1
ATOM 4065 N N . VAL B 1 202 ? -13.656 -19.141 2.158 1 96.5 202 VAL B N 1
ATOM 4066 C CA . VAL B 1 202 ? -13.008 -20.391 2.543 1 96.5 202 VAL B CA 1
ATOM 4067 C C . VAL B 1 202 ? -12.219 -20.938 1.361 1 96.5 202 VAL B C 1
ATOM 4069 O O . VAL B 1 202 ? -11.094 -21.422 1.529 1 96.5 202 VAL B O 1
ATOM 4072 N N . TRP B 1 203 ? -12.797 -20.859 0.218 1 96.75 203 TRP B N 1
ATOM 4073 C CA . TRP B 1 203 ? -12.125 -21.359 -0.979 1 96.75 203 TRP B CA 1
ATOM 4074 C C . TRP B 1 203 ? -10.867 -20.547 -1.278 1 96.75 203 TRP B C 1
ATOM 4076 O O . TRP B 1 203 ? -9.82 -21.109 -1.597 1 96.75 203 TRP B O 1
ATOM 4086 N N . ILE B 1 204 ? -10.961 -19.234 -1.145 1 97.88 204 ILE B N 1
ATOM 4087 C CA . ILE B 1 204 ? -9.812 -18.375 -1.366 1 97.88 204 ILE B CA 1
ATOM 4088 C C . ILE B 1 204 ? -8.719 -18.703 -0.352 1 97.88 204 ILE B C 1
ATOM 4090 O O . ILE B 1 204 ? -7.539 -18.797 -0.708 1 97.88 204 ILE B O 1
ATOM 4094 N N . LEU B 1 205 ? -9.078 -18.922 0.878 1 97.88 205 LEU B N 1
ATOM 4095 C CA . LEU B 1 205 ? -8.109 -19.297 1.908 1 97.88 205 LEU B CA 1
ATOM 4096 C C . LEU B 1 205 ? -7.484 -20.656 1.607 1 97.88 205 LEU B C 1
ATOM 4098 O O . LEU B 1 205 ? -6.281 -20.844 1.798 1 97.88 205 LEU B O 1
ATOM 4102 N N . THR B 1 206 ? -8.297 -21.578 1.138 1 97.69 206 THR B N 1
ATOM 4103 C CA . THR B 1 206 ? -7.812 -22.906 0.81 1 97.69 206 THR B CA 1
ATOM 4104 C C . THR B 1 206 ? -6.82 -22.859 -0.346 1 97.69 206 THR B C 1
ATOM 4106 O O . THR B 1 206 ? -5.738 -23.438 -0.27 1 97.69 206 THR B O 1
ATOM 4109 N N . THR B 1 207 ? -7.227 -22.156 -1.384 1 97.31 207 THR B N 1
ATOM 4110 C CA . THR B 1 207 ? -6.309 -22.047 -2.512 1 97.31 207 THR B CA 1
ATOM 4111 C C . THR B 1 207 ? -5.07 -21.25 -2.123 1 97.31 207 THR B C 1
ATOM 4113 O O . THR B 1 207 ? -3.98 -21.484 -2.65 1 97.31 207 THR B O 1
ATOM 4116 N N . GLY B 1 208 ? -5.203 -20.297 -1.189 1 97.69 208 GLY B N 1
ATOM 4117 C CA . GLY B 1 208 ? -4.047 -19.609 -0.625 1 97.69 208 GLY B CA 1
ATOM 4118 C C . GLY B 1 208 ? -3.078 -20.562 0.057 1 97.69 208 GLY B C 1
ATOM 4119 O O . GLY B 1 208 ? -1.86 -20.406 -0.06 1 97.69 208 GLY B O 1
ATOM 4120 N N . ALA B 1 209 ? -3.627 -21.531 0.765 1 97.81 209 ALA B N 1
ATOM 4121 C CA . ALA B 1 209 ? -2.799 -22.547 1.413 1 97.81 209 ALA B CA 1
ATOM 4122 C C . ALA B 1 209 ? -2.055 -23.391 0.38 1 97.81 209 ALA B C 1
ATOM 4124 O O . ALA B 1 209 ? -0.911 -23.797 0.605 1 97.81 209 ALA B O 1
ATOM 4125 N N . VAL B 1 210 ? -2.713 -23.672 -0.711 1 97.38 210 VAL B N 1
ATOM 4126 C CA . VAL B 1 210 ? -2.07 -24.375 -1.809 1 97.38 210 VAL B CA 1
ATOM 4127 C C . VAL B 1 210 ? -0.856 -23.594 -2.299 1 97.38 210 VAL B C 1
ATOM 4129 O O . VAL B 1 210 ? 0.237 -24.156 -2.434 1 97.38 210 VAL B O 1
ATOM 4132 N N . VAL B 1 211 ? -1.08 -22.312 -2.523 1 96.75 211 VAL B N 1
ATOM 4133 C CA . VAL B 1 211 ? -0.009 -21.453 -3.021 1 96.75 211 VAL B CA 1
ATOM 4134 C C . VAL B 1 211 ? 1.11 -21.375 -1.986 1 96.75 211 VAL B C 1
ATOM 4136 O O . VAL B 1 211 ? 2.285 -21.547 -2.318 1 96.75 211 VAL B O 1
ATOM 4139 N N . LEU B 1 212 ? 0.747 -21.219 -0.765 1 96.88 212 LEU B N 1
ATOM 4140 C CA . LEU B 1 212 ? 1.702 -21.094 0.33 1 96.88 212 LEU B CA 1
ATOM 4141 C C . LEU B 1 212 ? 2.658 -22.281 0.365 1 96.88 212 LEU B C 1
ATOM 4143 O O . LEU B 1 212 ? 3.84 -22.125 0.683 1 96.88 212 LEU B O 1
ATOM 4147 N N . THR B 1 213 ? 2.188 -23.391 -0.029 1 97 213 THR B N 1
ATOM 4148 C CA . THR B 1 213 ? 2.949 -24.625 0.195 1 97 213 THR B CA 1
ATOM 4149 C C . THR B 1 213 ? 3.572 -25.109 -1.107 1 97 213 THR B C 1
ATOM 4151 O O . THR B 1 213 ? 4.352 -26.062 -1.104 1 97 213 THR B O 1
ATOM 4154 N N . THR B 1 214 ? 3.266 -24.516 -2.238 1 96.81 214 THR B N 1
ATOM 4155 C CA . THR B 1 214 ? 3.742 -25.109 -3.479 1 96.81 214 THR B CA 1
ATOM 4156 C C . THR B 1 214 ? 4.363 -24.062 -4.387 1 96.81 214 THR B C 1
ATOM 4158 O O . THR B 1 214 ? 4.945 -24.391 -5.426 1 96.81 214 THR B O 1
ATOM 4161 N N . ILE B 1 215 ? 4.312 -22.781 -3.99 1 95.75 215 ILE B N 1
ATOM 4162 C CA . ILE B 1 215 ? 4.676 -21.688 -4.891 1 95.75 215 ILE B CA 1
ATOM 4163 C C . ILE B 1 215 ? 6.184 -21.719 -5.145 1 95.75 215 ILE B C 1
ATOM 4165 O O . ILE B 1 215 ? 6.664 -21.141 -6.121 1 95.75 215 ILE B O 1
ATOM 4169 N N . HIS B 1 216 ? 6.965 -22.359 -4.281 1 95.06 216 HIS B N 1
ATOM 4170 C CA . HIS B 1 216 ? 8.414 -22.406 -4.473 1 95.06 216 HIS B CA 1
ATOM 4171 C C . HIS B 1 216 ? 8.781 -23.172 -5.734 1 95.06 216 HIS B C 1
ATOM 4173 O O . HIS B 1 216 ? 9.938 -23.141 -6.168 1 95.06 216 HIS B O 1
ATOM 4179 N N . ALA B 1 217 ? 7.773 -23.812 -6.414 1 94.31 217 ALA B N 1
ATOM 4180 C CA . ALA B 1 217 ? 7.98 -24.406 -7.73 1 94.31 217 ALA B CA 1
ATOM 4181 C C . ALA B 1 217 ? 8.578 -23.406 -8.703 1 94.31 217 ALA B C 1
ATOM 4183 O O . ALA B 1 217 ? 9.367 -23.766 -9.578 1 94.31 217 ALA B O 1
ATOM 4184 N N . GLN B 1 218 ? 8.211 -22.172 -8.523 1 93.06 218 GLN B N 1
ATOM 4185 C CA . GLN B 1 218 ? 8.648 -21.125 -9.445 1 93.06 218 GLN B CA 1
ATOM 4186 C C .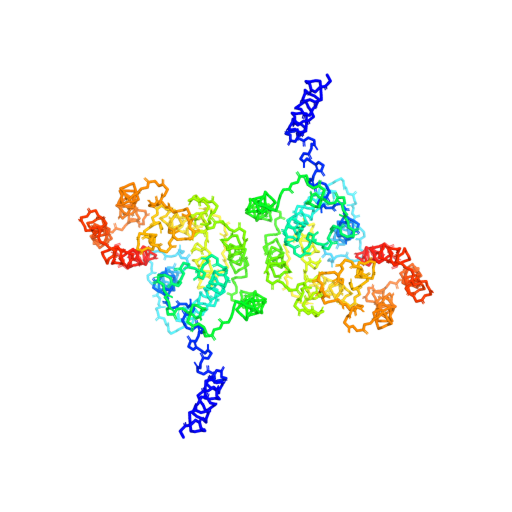 GLN B 1 218 ? 10.125 -20.797 -9.25 1 93.06 218 GLN B C 1
ATOM 4188 O O . GLN B 1 218 ? 10.758 -20.188 -10.117 1 93.06 218 GLN B O 1
ATOM 4193 N N . ASP B 1 219 ? 10.68 -21.188 -8.148 1 93.25 219 ASP B N 1
ATOM 4194 C CA . ASP B 1 219 ? 12.055 -20.812 -7.812 1 93.25 219 ASP B CA 1
ATOM 4195 C C . ASP B 1 219 ? 13.047 -21.812 -8.422 1 93.25 219 ASP B C 1
ATOM 4197 O O . ASP B 1 219 ? 14.234 -21.5 -8.555 1 93.25 219 ASP B O 1
ATOM 4201 N N . LEU B 1 220 ? 12.602 -22.984 -8.812 1 92.69 220 LEU B N 1
ATOM 4202 C CA . LEU B 1 220 ? 13.484 -24.031 -9.312 1 92.69 220 LEU B CA 1
ATOM 4203 C C . LEU B 1 220 ? 14.117 -23.625 -10.641 1 92.69 220 LEU B C 1
ATOM 4205 O O . LEU B 1 220 ? 15.336 -23.703 -10.805 1 92.69 220 LEU B O 1
ATOM 4209 N N . PRO B 1 221 ? 13.328 -23.125 -11.555 1 91 221 PRO B N 1
ATOM 4210 C CA . PRO B 1 221 ? 13.945 -22.719 -12.82 1 91 221 PRO B CA 1
ATOM 4211 C C . PRO B 1 221 ? 14.758 -21.422 -12.688 1 91 221 PRO B C 1
ATOM 4213 O O . PRO B 1 221 ? 15.539 -21.094 -13.586 1 91 221 PRO B O 1
ATOM 4216 N N . ASP B 1 222 ? 14.648 -20.688 -11.594 1 89.88 222 ASP B N 1
ATOM 4217 C CA . ASP B 1 222 ? 15.234 -19.359 -11.477 1 89.88 222 ASP B CA 1
ATOM 4218 C C . ASP B 1 222 ? 16.453 -19.375 -10.555 1 89.88 222 ASP B C 1
ATOM 4220 O O . ASP B 1 222 ? 16.938 -18.328 -10.117 1 89.88 222 ASP B O 1
ATOM 4224 N N . VAL B 1 223 ? 17.047 -20.531 -10.312 1 90.75 223 VAL B N 1
ATOM 4225 C CA . VAL B 1 223 ? 18.078 -20.719 -9.281 1 90.75 223 VAL B CA 1
ATOM 4226 C C . VAL B 1 223 ? 19.312 -19.906 -9.633 1 90.75 223 VAL B C 1
ATOM 4228 O O . VAL B 1 223 ? 19.953 -19.328 -8.75 1 90.75 223 VAL B O 1
ATOM 4231 N N . VAL B 1 224 ? 19.703 -19.797 -10.891 1 88.81 224 VAL B N 1
ATOM 4232 C CA . VAL B 1 224 ? 20.906 -19.109 -11.305 1 88.81 2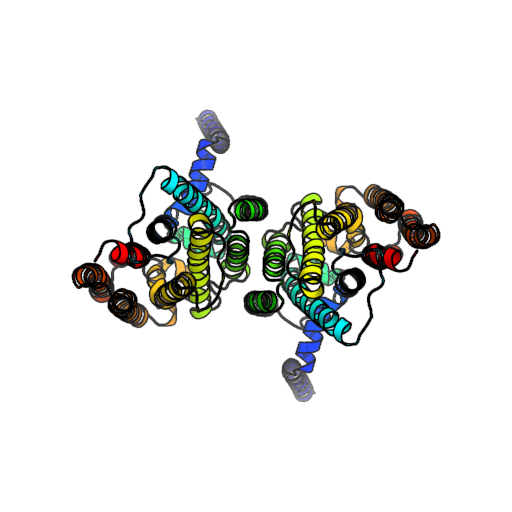24 VAL B CA 1
ATOM 4233 C C . VAL B 1 224 ? 20.797 -17.625 -10.977 1 88.81 224 VAL B C 1
ATOM 4235 O O . VAL B 1 224 ? 21.656 -17.047 -10.305 1 88.81 224 VAL B O 1
ATOM 4238 N N . GLY B 1 225 ? 19.75 -17.016 -11.391 1 88.44 225 GLY B N 1
ATOM 4239 C CA . GLY B 1 225 ? 19.531 -15.609 -11.109 1 88.44 225 GLY B CA 1
ATOM 4240 C C . GLY B 1 225 ? 19.297 -15.32 -9.641 1 88.44 225 GLY B C 1
ATOM 4241 O O . GLY B 1 225 ? 19.766 -14.312 -9.117 1 88.44 225 GLY B O 1
ATOM 4242 N N . ASP B 1 226 ? 18.609 -16.219 -8.969 1 90.38 226 ASP B N 1
ATOM 4243 C CA . ASP B 1 226 ? 18.344 -16.062 -7.543 1 90.38 226 ASP B CA 1
ATOM 4244 C C . ASP B 1 226 ? 19.641 -16.094 -6.734 1 90.38 226 ASP B C 1
ATOM 4246 O O . ASP B 1 226 ? 19.797 -15.352 -5.77 1 90.38 226 ASP B O 1
ATOM 4250 N N . SER B 1 227 ? 20.469 -16.969 -7.145 1 90.31 227 SER B N 1
ATOM 4251 C CA . SER B 1 227 ? 21.766 -17.094 -6.484 1 90.31 227 SER B CA 1
ATOM 4252 C C . SER B 1 227 ? 22.609 -15.844 -6.695 1 90.31 227 SER B C 1
ATOM 4254 O O . SER B 1 227 ? 23.281 -15.375 -5.766 1 90.31 227 SER B O 1
ATOM 4256 N N . ALA B 1 228 ? 22.594 -15.297 -7.816 1 87.81 228 ALA B N 1
ATOM 4257 C CA . ALA B 1 228 ? 23.375 -14.102 -8.148 1 87.81 228 ALA B CA 1
ATOM 4258 C C . ALA B 1 228 ? 22.953 -12.922 -7.285 1 87.81 228 ALA B C 1
ATOM 4260 O O . ALA B 1 228 ? 23.781 -12.078 -6.93 1 87.81 228 ALA B O 1
ATOM 4261 N N . ARG B 1 229 ? 21.719 -12.867 -6.973 1 87.12 229 ARG B N 1
ATOM 4262 C CA . ARG B 1 229 ? 21.156 -11.766 -6.195 1 87.12 229 ARG B CA 1
ATOM 4263 C C . ARG B 1 229 ? 21.234 -12.055 -4.699 1 87.12 229 ARG B C 1
ATOM 4265 O O . ARG B 1 229 ? 21.047 -11.156 -3.877 1 87.12 229 ARG B O 1
ATOM 4272 N N . GLY B 1 230 ? 21.5 -13.281 -4.375 1 85.81 230 GLY B N 1
ATOM 4273 C CA . GLY B 1 230 ? 21.516 -13.672 -2.975 1 85.81 230 GLY B CA 1
ATOM 4274 C C . GLY B 1 230 ? 20.125 -13.812 -2.381 1 85.81 230 GLY B C 1
ATOM 4275 O O . GLY B 1 230 ? 19.906 -13.445 -1.227 1 85.81 230 GLY B O 1
ATOM 4276 N N . ARG B 1 231 ? 19.234 -14.273 -3.197 1 88.69 231 ARG B N 1
ATOM 4277 C CA . ARG B 1 231 ? 17.859 -14.445 -2.742 1 88.69 231 ARG B CA 1
ATOM 4278 C C . ARG B 1 231 ? 17.734 -15.656 -1.818 1 88.69 231 ARG B C 1
ATOM 4280 O O . ARG B 1 231 ? 18.422 -16.656 -2 1 88.69 231 ARG B O 1
ATOM 4287 N N . LYS B 1 232 ? 16.828 -15.492 -0.91 1 90 232 LYS B N 1
ATOM 4288 C CA . LYS B 1 232 ? 16.531 -16.609 -0.014 1 90 232 LYS B CA 1
ATOM 4289 C C . LYS B 1 232 ? 15.305 -17.391 -0.481 1 90 232 LYS B C 1
ATOM 4291 O O . LYS B 1 232 ? 14.195 -17.141 -0.002 1 90 232 LYS B O 1
ATOM 4296 N N . THR B 1 233 ? 15.578 -18.375 -1.327 1 92.38 233 THR B N 1
ATOM 4297 C CA . THR B 1 233 ? 14.523 -19.25 -1.817 1 92.38 233 THR B CA 1
ATOM 4298 C C . THR B 1 233 ? 14.664 -20.656 -1.234 1 92.38 233 THR B C 1
ATOM 4300 O O . THR B 1 233 ? 15.695 -20.984 -0.657 1 92.38 233 THR B O 1
ATOM 4303 N N . VAL B 1 234 ? 13.664 -21.5 -1.406 1 92.19 234 VAL B N 1
ATOM 4304 C CA . VAL B 1 234 ? 13.633 -22.812 -0.787 1 92.19 234 VAL B CA 1
ATOM 4305 C C . VAL B 1 234 ? 14.781 -23.672 -1.324 1 92.19 234 VAL B C 1
ATOM 4307 O O . VAL B 1 234 ? 15.547 -24.25 -0.55 1 92.19 234 VAL B O 1
ATOM 4310 N N . PRO B 1 235 ? 14.992 -23.703 -2.652 1 92.81 235 PRO B N 1
ATOM 4311 C CA . PRO B 1 235 ? 16.094 -24.531 -3.137 1 92.81 235 PRO B CA 1
ATOM 4312 C C . PRO B 1 235 ? 17.469 -24 -2.699 1 92.81 235 PRO B C 1
ATOM 4314 O O . PRO B 1 235 ? 18.391 -24.781 -2.486 1 92.81 235 PRO B O 1
ATOM 4317 N N . LEU B 1 236 ? 17.609 -22.734 -2.498 1 92 236 LEU B N 1
ATOM 4318 C CA . LEU B 1 236 ? 18.906 -22.141 -2.135 1 92 236 LEU B CA 1
ATOM 4319 C C . LEU B 1 236 ? 19.141 -22.266 -0.632 1 92 236 LEU B C 1
ATOM 4321 O O . LEU B 1 236 ? 20.281 -22.453 -0.196 1 92 236 LEU B O 1
ATOM 4325 N N . VAL B 1 237 ? 18.125 -22.188 0.145 1 93.56 237 VAL B N 1
ATOM 4326 C CA . VAL B 1 237 ? 18.281 -22.172 1.596 1 93.56 237 VAL B CA 1
ATOM 4327 C C . VAL B 1 237 ? 18.266 -23.594 2.137 1 93.56 237 VAL B C 1
ATOM 4329 O O . VAL B 1 237 ? 19.094 -23.953 2.979 1 93.56 237 VAL B O 1
ATOM 4332 N N . TYR B 1 238 ? 17.344 -24.453 1.619 1 94.75 238 TYR B N 1
ATOM 4333 C CA . TYR B 1 238 ? 17.156 -25.781 2.193 1 94.75 238 TYR B CA 1
ATOM 4334 C C . TYR B 1 238 ? 17.703 -26.859 1.265 1 94.75 238 TYR B C 1
ATOM 4336 O O . TYR B 1 238 ? 17.766 -28.031 1.638 1 94.75 238 TYR B O 1
ATOM 4344 N N . GLY B 1 239 ? 18.031 -26.422 0.064 1 94.25 239 GLY B N 1
ATOM 4345 C CA . GLY B 1 239 ? 18.609 -27.375 -0.876 1 94.25 239 GLY B CA 1
ATOM 4346 C C . GLY B 1 239 ? 17.609 -27.859 -1.918 1 94.25 239 GLY B C 1
ATOM 4347 O O . GLY B 1 239 ? 16.406 -27.766 -1.72 1 94.25 239 GLY B O 1
ATOM 4348 N N . ASP B 1 240 ? 18.172 -28.391 -2.928 1 94.44 240 ASP B N 1
ATOM 4349 C CA . ASP B 1 240 ? 17.391 -28.859 -4.074 1 94.44 240 ASP B CA 1
ATOM 4350 C C . ASP B 1 240 ? 16.469 -30.016 -3.686 1 94.44 240 ASP B C 1
ATOM 4352 O O . ASP B 1 240 ? 15.305 -30.047 -4.062 1 94.44 240 ASP B O 1
ATOM 4356 N N . GLY B 1 241 ? 16.969 -30.938 -2.951 1 94.94 241 GLY B N 1
ATOM 4357 C CA . GLY B 1 241 ? 16.203 -32.094 -2.541 1 94.94 241 GLY B CA 1
ATOM 4358 C C . GLY B 1 241 ? 14.969 -31.734 -1.732 1 94.94 241 GLY B C 1
ATOM 4359 O O . GLY B 1 241 ? 13.867 -32.188 -2.029 1 94.94 241 GLY B O 1
ATOM 4360 N N . VAL B 1 242 ? 15.172 -30.953 -0.743 1 96.06 242 VAL B N 1
ATOM 4361 C CA . VAL B 1 242 ? 14.07 -30.531 0.117 1 96.06 242 VAL B CA 1
ATOM 4362 C C . VAL B 1 242 ? 13.031 -29.781 -0.707 1 96.06 242 VAL B C 1
ATOM 4364 O O . VAL B 1 242 ? 11.828 -30 -0.547 1 96.06 242 VAL B O 1
ATOM 4367 N N . ALA B 1 243 ? 13.461 -28.891 -1.564 1 96.06 243 ALA B N 1
ATOM 4368 C CA . ALA B 1 243 ? 12.547 -28.125 -2.412 1 96.06 243 ALA B CA 1
ATOM 4369 C C . ALA B 1 243 ? 11.688 -29.047 -3.268 1 96.06 243 ALA B C 1
ATOM 4371 O O . ALA B 1 243 ? 10.469 -28.875 -3.334 1 96.06 243 ALA B O 1
ATOM 4372 N N . ARG B 1 244 ? 12.305 -30.031 -3.842 1 96.5 244 ARG B N 1
ATOM 4373 C CA . ARG B 1 244 ? 11.609 -30.922 -4.762 1 96.5 244 ARG B CA 1
ATOM 4374 C C . ARG B 1 244 ? 10.641 -31.844 -4.012 1 96.5 244 ARG B C 1
ATOM 4376 O O . ARG B 1 244 ? 9.5 -32.031 -4.434 1 96.5 244 ARG B O 1
ATOM 4383 N N . TRP B 1 245 ? 11.055 -32.344 -2.943 1 96.81 245 TRP B N 1
ATOM 4384 C CA . TRP B 1 245 ? 10.219 -33.312 -2.223 1 96.81 245 TRP B CA 1
ATOM 4385 C C . TRP B 1 245 ? 9.039 -32.594 -1.553 1 96.81 245 TRP B C 1
ATOM 4387 O O . TRP B 1 245 ? 7.945 -33.156 -1.474 1 96.81 245 TRP B O 1
ATOM 4397 N N . THR B 1 246 ? 9.258 -31.453 -1.034 1 96.88 246 THR B N 1
ATOM 4398 C CA . THR B 1 246 ? 8.156 -30.719 -0.428 1 96.88 246 THR B CA 1
ATOM 4399 C C . THR B 1 246 ? 7.145 -30.281 -1.487 1 96.88 246 THR B C 1
ATOM 4401 O O . THR B 1 246 ? 5.938 -30.297 -1.241 1 96.88 246 THR B O 1
ATOM 4404 N N . LEU B 1 247 ? 7.648 -29.922 -2.648 1 96.62 247 LEU B N 1
ATOM 4405 C CA . LEU B 1 247 ? 6.75 -29.594 -3.75 1 96.62 247 LEU B CA 1
ATOM 4406 C C . LEU B 1 247 ? 5.918 -30.797 -4.156 1 96.62 247 LEU B C 1
ATOM 4408 O O . LEU B 1 247 ? 4.703 -30.688 -4.344 1 96.62 247 LEU B O 1
ATOM 4412 N N . ALA B 1 248 ? 6.586 -31.922 -4.273 1 96.81 248 ALA B N 1
ATOM 4413 C CA . ALA B 1 248 ? 5.906 -33.156 -4.637 1 96.81 248 ALA B CA 1
ATOM 4414 C C . ALA B 1 248 ? 4.84 -33.531 -3.611 1 96.81 248 ALA B C 1
ATOM 4416 O O . ALA B 1 248 ? 3.713 -33.875 -3.975 1 96.81 248 ALA B O 1
ATOM 4417 N N . ALA B 1 249 ? 5.191 -33.438 -2.377 1 97.44 249 ALA B N 1
ATOM 4418 C CA . ALA B 1 249 ? 4.258 -33.75 -1.299 1 97.44 249 ALA B CA 1
ATOM 4419 C C . ALA B 1 249 ? 3.057 -32.812 -1.319 1 97.44 249 ALA B C 1
ATOM 4421 O O . ALA B 1 249 ? 1.914 -33.25 -1.16 1 97.44 249 ALA B O 1
ATOM 4422 N N . GLY B 1 250 ? 3.311 -31.531 -1.445 1 97.44 250 GLY B N 1
ATOM 4423 C CA . GLY B 1 250 ? 2.232 -30.562 -1.509 1 97.44 250 GLY B CA 1
ATOM 4424 C C . GLY B 1 250 ? 1.301 -30.766 -2.686 1 97.44 250 GLY B C 1
ATOM 4425 O O . GLY B 1 250 ? 0.079 -30.734 -2.533 1 97.44 250 GLY B O 1
ATOM 4426 N N . ALA B 1 251 ? 1.91 -31 -3.846 1 96.38 251 ALA B N 1
ATOM 4427 C CA . ALA B 1 251 ? 1.114 -31.234 -5.047 1 96.38 251 ALA B CA 1
ATOM 4428 C C . ALA B 1 251 ? 0.199 -32.438 -4.871 1 96.38 251 ALA B C 1
ATOM 4430 O O . ALA B 1 251 ? -0.978 -32.375 -5.238 1 96.38 251 ALA B O 1
ATOM 4431 N N . MET B 1 252 ? 0.728 -33.469 -4.301 1 96.25 252 MET B N 1
ATOM 4432 C CA . MET B 1 252 ? -0.052 -34.688 -4.113 1 96.25 252 MET B CA 1
ATOM 4433 C C . MET B 1 252 ? -1.142 -34.469 -3.066 1 96.25 252 MET B C 1
ATOM 4435 O O . MET B 1 252 ? -2.285 -34.906 -3.264 1 96.25 252 MET B O 1
ATOM 4439 N N . LEU B 1 253 ? -0.771 -33.938 -1.994 1 97.31 253 LEU B N 1
ATOM 4440 C CA . LEU B 1 253 ? -1.716 -33.688 -0.911 1 97.31 253 LEU B CA 1
ATOM 4441 C C . LEU B 1 253 ? -2.918 -32.875 -1.41 1 97.31 253 LEU B C 1
ATOM 4443 O O . LEU B 1 253 ? -4.062 -33.281 -1.191 1 97.31 253 LEU B O 1
ATOM 4447 N N . TRP B 1 254 ? -2.68 -31.797 -2.066 1 97.69 254 TRP B N 1
ATOM 4448 C CA . TRP B 1 254 ? -3.758 -30.906 -2.473 1 97.69 254 TRP B CA 1
ATOM 4449 C C . TRP B 1 254 ? -4.559 -31.516 -3.625 1 97.69 254 TRP B C 1
ATOM 4451 O O . TRP B 1 254 ? -5.754 -31.25 -3.76 1 97.69 254 TRP B O 1
ATOM 4461 N N . SER B 1 255 ? -3.893 -32.344 -4.484 1 97.06 255 SER B N 1
ATOM 4462 C CA . SER B 1 255 ? -4.594 -33 -5.586 1 97.06 255 SER B CA 1
ATOM 4463 C C . SER B 1 255 ? -5.625 -34 -5.07 1 97.06 255 SER B C 1
ATOM 4465 O O . SER B 1 255 ? -6.613 -34.281 -5.75 1 97.06 255 SER B O 1
ATOM 4467 N N . VAL B 1 256 ? -5.406 -34.469 -3.883 1 96.25 256 VAL B N 1
ATOM 4468 C CA . VAL B 1 256 ? -6.367 -35.375 -3.264 1 96.25 256 VAL B CA 1
ATOM 4469 C C . VAL B 1 256 ? -7.387 -34.594 -2.455 1 96.25 256 VAL B C 1
ATOM 4471 O O . VAL B 1 256 ? -8.594 -34.812 -2.562 1 96.25 256 VAL B O 1
ATOM 4474 N N . PHE B 1 257 ? -6.961 -33.625 -1.762 1 97.25 257 PHE B N 1
ATOM 4475 C CA . PHE B 1 257 ? -7.785 -32.906 -0.799 1 97.25 257 PHE B CA 1
ATOM 4476 C C . PHE B 1 257 ? -8.82 -32.062 -1.512 1 97.25 257 PHE B C 1
ATOM 4478 O O . PHE B 1 257 ? -9.969 -31.953 -1.067 1 97.25 257 PHE B O 1
ATOM 4485 N N . LEU B 1 258 ? -8.492 -31.391 -2.545 1 96.19 258 LEU B N 1
ATOM 4486 C CA . LEU B 1 258 ? -9.352 -30.375 -3.137 1 96.19 258 LEU B CA 1
ATOM 4487 C C . LEU B 1 258 ? -10.586 -31 -3.764 1 96.19 258 LEU B C 1
ATOM 4489 O O . LEU B 1 258 ? -11.711 -30.531 -3.531 1 96.19 258 LEU B O 1
ATOM 4493 N N . PRO B 1 259 ? -10.414 -32.094 -4.559 1 94.38 259 PRO B N 1
ATOM 4494 C CA . PRO B 1 259 ? -11.641 -32.75 -5.031 1 94.38 259 PRO B CA 1
ATOM 4495 C C . PRO B 1 259 ? -12.5 -33.281 -3.891 1 94.38 259 PRO B C 1
ATOM 4497 O O . PRO B 1 259 ? -13.727 -33.25 -3.977 1 94.38 259 PRO B O 1
ATOM 4500 N N . MET B 1 260 ? -11.852 -33.781 -2.84 1 94.38 260 MET B N 1
ATOM 4501 C CA . MET B 1 260 ? -12.578 -34.219 -1.66 1 94.38 260 MET B CA 1
ATOM 4502 C C . MET B 1 260 ? -13.328 -33.062 -1.001 1 94.38 260 MET B C 1
ATOM 4504 O O . MET B 1 260 ? -14.469 -33.219 -0.565 1 94.38 260 MET B O 1
ATOM 4508 N N . PHE B 1 261 ? -12.703 -31.938 -0.945 1 93.25 261 PHE B N 1
ATOM 4509 C CA . PHE B 1 261 ? -13.258 -30.734 -0.333 1 93.25 261 PHE B CA 1
ATOM 4510 C C . PHE B 1 261 ? -14.57 -30.344 -1.004 1 93.25 261 PHE B C 1
ATOM 4512 O O . PHE B 1 261 ? -15.523 -29.953 -0.33 1 93.25 261 PHE B O 1
ATOM 4519 N N . TRP B 1 262 ? -14.711 -30.5 -2.305 1 92.12 262 TRP B N 1
ATOM 4520 C CA . TRP B 1 262 ? -15.898 -30.094 -3.047 1 92.12 262 TRP B CA 1
ATOM 4521 C C . TRP B 1 262 ? -16.812 -31.281 -3.303 1 92.12 262 TRP B C 1
ATOM 4523 O O . TRP B 1 262 ? -17.844 -31.141 -3.973 1 92.12 262 TRP B O 1
ATOM 4533 N N . GLY B 1 263 ? -16.422 -32.5 -2.834 1 91.69 263 GLY B N 1
ATOM 4534 C CA . GLY B 1 263 ? -17.234 -33.688 -3.025 1 91.69 263 GLY B CA 1
ATOM 4535 C C . GLY B 1 263 ? -17.391 -34.062 -4.484 1 91.69 263 GLY B C 1
ATOM 4536 O O . GLY B 1 263 ? -18.484 -34.406 -4.93 1 91.69 263 GLY B O 1
ATOM 4537 N N . LEU B 1 264 ? -16.344 -34.062 -5.207 1 92.5 264 LEU B N 1
ATOM 4538 C CA . LEU B 1 264 ? -16.406 -34.312 -6.641 1 92.5 264 LEU B CA 1
ATOM 4539 C C . LEU B 1 264 ? -16.359 -35.812 -6.934 1 92.5 264 LEU B C 1
ATOM 4541 O O . LEU B 1 264 ? -15.984 -36.594 -6.07 1 92.5 264 LEU B O 1
ATOM 4545 N N . GLY B 1 265 ? -16.719 -36.188 -8.141 1 91.88 265 GLY B N 1
ATOM 4546 C CA . GLY B 1 265 ? -16.734 -37.562 -8.578 1 91.88 265 GLY B CA 1
ATOM 4547 C C . GLY B 1 265 ? -15.367 -38.062 -9.023 1 91.88 265 GLY B C 1
ATOM 4548 O O . GLY B 1 265 ? -14.391 -37.312 -9 1 91.88 265 GLY B O 1
ATOM 4549 N N . TRP B 1 266 ? -15.297 -39.188 -9.406 1 91.94 266 TRP B N 1
ATOM 4550 C CA . TRP B 1 266 ? -14.047 -39.875 -9.695 1 91.94 266 TRP B CA 1
ATOM 4551 C C . TRP B 1 266 ? -13.359 -39.25 -10.906 1 91.94 266 TRP B C 1
ATOM 4553 O O . TRP B 1 266 ? -12.125 -39.219 -10.977 1 91.94 266 TRP B O 1
ATOM 4563 N N . ALA B 1 267 ? -14.109 -38.812 -11.867 1 90.56 267 ALA B N 1
ATOM 4564 C CA . ALA B 1 267 ? -13.531 -38.219 -13.07 1 90.56 267 ALA B CA 1
ATOM 4565 C C . ALA B 1 267 ? -12.68 -37 -12.727 1 90.56 267 ALA B C 1
ATOM 4567 O O . ALA B 1 267 ? -11.609 -36.812 -13.312 1 90.56 267 ALA B O 1
ATOM 4568 N N . SER B 1 268 ? -13.172 -36.219 -11.789 1 90.94 268 SER B N 1
ATOM 4569 C CA . SER B 1 268 ? -12.406 -35.031 -11.352 1 90.94 268 SER B CA 1
ATOM 4570 C C . SER B 1 268 ? -11.125 -35.469 -10.641 1 90.94 268 SER B C 1
ATOM 4572 O O . SER B 1 268 ? -10.078 -34.844 -10.812 1 90.94 268 SER B O 1
ATOM 4574 N N . TYR B 1 269 ? -11.172 -36.531 -9.898 1 93.25 269 TYR B N 1
ATOM 4575 C CA . TYR B 1 269 ? -9.969 -37.031 -9.242 1 93.25 269 TYR B CA 1
ATOM 4576 C C . TYR B 1 269 ? -8.922 -37.438 -10.273 1 93.25 269 TYR B C 1
ATOM 4578 O O . TYR B 1 269 ? -7.734 -37.156 -10.109 1 93.25 269 TYR B O 1
ATOM 4586 N N . VAL B 1 270 ? -9.352 -38.094 -11.297 1 93.94 270 VAL B N 1
ATOM 4587 C CA . VAL B 1 270 ? -8.43 -38.562 -12.312 1 93.94 270 VAL B CA 1
ATOM 4588 C C . VAL B 1 270 ? -7.684 -37.406 -12.953 1 93.94 270 VAL B C 1
ATOM 4590 O O . VAL B 1 270 ? -6.465 -37.469 -13.133 1 93.94 270 VAL B O 1
ATOM 4593 N N . ILE B 1 271 ? -8.406 -36.344 -13.266 1 92.75 271 ILE B N 1
ATOM 4594 C CA . ILE B 1 271 ? -7.816 -35.219 -13.953 1 92.75 271 ILE B CA 1
ATOM 4595 C C . ILE B 1 271 ? -6.855 -34.5 -13.008 1 92.75 271 ILE B C 1
ATOM 4597 O O . ILE B 1 271 ? -5.719 -34.188 -13.383 1 92.75 271 ILE B O 1
ATOM 4601 N N . VAL B 1 272 ? -7.301 -34.188 -11.766 1 93.94 272 VAL B N 1
ATOM 4602 C CA . VAL B 1 272 ? -6.504 -33.406 -10.82 1 93.94 272 VAL B CA 1
ATOM 4603 C C . VAL B 1 272 ? -5.301 -34.25 -10.359 1 93.94 272 VAL B C 1
ATOM 4605 O O . VAL B 1 272 ? -4.18 -33.75 -10.297 1 93.94 272 VAL B O 1
ATOM 4608 N N . LEU B 1 273 ? -5.504 -35.469 -10.07 1 95.19 273 LEU B N 1
ATOM 4609 C CA . LEU B 1 273 ? -4.426 -36.375 -9.641 1 95.19 273 LEU B CA 1
ATOM 4610 C C . LEU B 1 273 ? -3.447 -36.625 -10.781 1 95.19 273 LEU B C 1
ATOM 4612 O O . LEU B 1 273 ? -2.244 -36.781 -10.547 1 95.19 273 LEU B O 1
ATOM 4616 N N . GLY B 1 274 ? -4.004 -36.781 -11.961 1 95.69 274 GLY B N 1
ATOM 4617 C CA . GLY B 1 274 ? -3.131 -36.969 -13.109 1 95.69 274 GLY B CA 1
ATOM 4618 C C . GLY B 1 274 ? -2.148 -35.812 -13.281 1 95.69 274 GLY B C 1
ATOM 4619 O O . GLY B 1 274 ? -0.954 -36.031 -13.484 1 95.69 274 GLY B O 1
ATOM 4620 N N . LEU B 1 275 ? -2.672 -34.625 -13.234 1 94.62 275 LEU B N 1
ATOM 4621 C CA . LEU B 1 275 ? -1.812 -33.469 -13.352 1 94.62 275 LEU B CA 1
ATOM 4622 C C . LEU B 1 275 ? -0.846 -33.375 -12.172 1 94.62 275 LEU B C 1
ATOM 4624 O O . LEU B 1 275 ? 0.327 -33.031 -12.344 1 94.62 275 LEU B O 1
ATOM 4628 N N . GLY B 1 276 ? -1.359 -33.625 -10.961 1 94.81 276 GLY B N 1
ATOM 4629 C CA . GLY B 1 276 ? -0.505 -33.625 -9.781 1 94.81 276 GLY B CA 1
ATOM 4630 C C . GLY B 1 276 ? 0.627 -34.656 -9.883 1 94.81 276 GLY B C 1
ATOM 4631 O O . GLY B 1 276 ? 1.774 -34.344 -9.562 1 94.81 276 GLY B O 1
ATOM 4632 N N . LEU B 1 277 ? 0.318 -35.781 -10.352 1 94.88 277 LEU B N 1
ATOM 4633 C CA . LEU B 1 277 ? 1.318 -36.812 -10.508 1 94.88 277 LEU B CA 1
ATOM 4634 C C . LEU B 1 277 ? 2.348 -36.438 -11.57 1 94.88 277 LEU B C 1
ATOM 4636 O O . LEU B 1 277 ? 3.531 -36.75 -11.438 1 94.88 277 LEU B O 1
ATOM 4640 N N . SER B 1 278 ? 1.841 -35.875 -12.625 1 94.19 278 SER B N 1
ATOM 4641 C CA . SER B 1 278 ? 2.768 -35.406 -13.641 1 94.19 278 SER B CA 1
ATOM 4642 C C . SER B 1 278 ? 3.758 -34.406 -13.055 1 94.19 278 SER B C 1
ATOM 4644 O O . SER B 1 278 ? 4.941 -34.406 -13.406 1 94.19 278 SER B O 1
ATOM 4646 N N . MET B 1 279 ? 3.324 -33.531 -12.203 1 92.88 279 MET B N 1
ATOM 4647 C CA . MET B 1 279 ? 4.195 -32.562 -11.531 1 92.88 279 MET B CA 1
ATOM 4648 C C . MET B 1 279 ? 5.191 -33.281 -10.625 1 92.88 279 MET B C 1
ATOM 4650 O O . MET B 1 279 ? 6.363 -32.906 -10.57 1 92.88 279 MET B O 1
ATOM 4654 N N . VAL B 1 280 ? 4.684 -34.25 -9.906 1 93.12 280 VAL B N 1
ATOM 4655 C CA . VAL B 1 280 ? 5.539 -35 -9 1 93.12 280 VAL B CA 1
ATOM 4656 C C . VAL B 1 280 ? 6.633 -35.719 -9.805 1 93.12 280 VAL B C 1
ATOM 4658 O O . VAL B 1 280 ? 7.812 -35.625 -9.461 1 93.12 280 VAL B O 1
ATOM 4661 N N . CYS B 1 281 ? 6.297 -36.344 -10.883 1 93.75 281 CYS B N 1
ATOM 4662 C CA . CYS B 1 281 ? 7.254 -37.062 -11.719 1 93.75 281 CYS B CA 1
ATOM 4663 C C . CYS B 1 281 ? 8.258 -36.094 -12.344 1 93.75 281 CYS B C 1
ATOM 4665 O O . CYS B 1 281 ? 9.461 -36.375 -12.344 1 93.75 281 CYS B O 1
ATOM 4667 N N . GLY B 1 282 ? 7.715 -35.031 -12.867 1 92.44 282 GLY B N 1
ATOM 4668 C CA . GLY B 1 282 ? 8.602 -34.031 -13.461 1 92.44 282 GLY B CA 1
ATOM 4669 C C . GLY B 1 282 ? 9.57 -33.438 -12.461 1 92.44 282 GLY B C 1
ATOM 4670 O O . GLY B 1 282 ? 10.719 -33.156 -12.797 1 92.44 282 GLY B O 1
ATOM 4671 N N . THR B 1 283 ? 9.164 -33.25 -11.258 1 93.62 283 THR B N 1
ATOM 4672 C CA . THR B 1 283 ? 9.961 -32.594 -10.227 1 93.62 283 THR B CA 1
ATOM 4673 C C . THR B 1 283 ? 11.023 -33.562 -9.68 1 93.62 283 THR B C 1
ATOM 4675 O O . THR B 1 283 ? 12.148 -33.125 -9.383 1 93.62 283 THR B O 1
ATOM 4678 N N . LEU B 1 284 ? 10.719 -34.844 -9.555 1 94.19 284 LEU B N 1
ATOM 4679 C CA . LEU B 1 284 ? 11.594 -35.781 -8.844 1 94.19 284 LEU B CA 1
ATOM 4680 C C . LEU B 1 284 ? 12.453 -36.562 -9.828 1 94.19 284 LEU B C 1
ATOM 4682 O O . LEU B 1 284 ? 13.547 -37 -9.484 1 94.19 284 LEU B O 1
ATOM 4686 N N . TRP B 1 285 ? 12 -36.781 -10.984 1 89.44 285 TRP B N 1
ATOM 4687 C CA . TRP B 1 285 ? 12.703 -37.656 -11.898 1 89.44 285 TRP B CA 1
ATOM 4688 C C . TRP B 1 285 ? 13.727 -36.875 -12.727 1 89.44 285 TRP B C 1
ATOM 4690 O O . TRP B 1 285 ? 14.875 -37.312 -12.867 1 89.44 285 TRP B O 1
ATOM 4700 N N . ARG B 1 286 ? 13.305 -35.781 -13.43 1 81.62 286 ARG B N 1
ATOM 4701 C CA . ARG B 1 286 ? 14.195 -34.969 -14.25 1 81.62 286 ARG B CA 1
ATOM 4702 C C . ARG B 1 286 ? 14.547 -33.656 -13.547 1 81.62 286 ARG B C 1
ATOM 4704 O O . ARG B 1 286 ? 13.656 -32.906 -13.172 1 81.62 286 ARG B O 1
ATOM 4711 N N . ARG B 1 287 ? 15.852 -33.469 -13.375 1 84 287 ARG B N 1
ATOM 4712 C CA . ARG B 1 287 ? 16.234 -32.375 -12.516 1 84 287 ARG B CA 1
ATOM 4713 C C . ARG B 1 287 ? 17.031 -31.312 -13.289 1 84 287 ARG B C 1
ATOM 4715 O O . ARG B 1 287 ? 17.875 -30.609 -12.727 1 84 287 ARG B O 1
ATOM 4722 N N . THR B 1 288 ? 16.688 -31.203 -14.57 1 86.56 288 THR B N 1
ATOM 4723 C CA . THR B 1 288 ? 17.359 -30.141 -15.328 1 86.56 288 THR B CA 1
ATOM 4724 C C . THR B 1 288 ? 16.562 -28.844 -15.242 1 86.56 288 THR B C 1
ATOM 4726 O O . THR B 1 288 ? 15.383 -28.859 -14.867 1 86.56 288 THR B O 1
ATOM 4729 N N . MET B 1 289 ? 17.188 -27.812 -15.602 1 87.44 289 MET B N 1
ATOM 4730 C CA . MET B 1 289 ? 16.547 -26.516 -15.586 1 87.44 289 MET B CA 1
ATOM 4731 C C . MET B 1 289 ? 15.375 -26.469 -16.562 1 87.44 289 MET B C 1
ATOM 4733 O O . MET B 1 289 ? 14.344 -25.859 -16.281 1 87.44 289 MET B O 1
ATOM 4737 N N . ASP B 1 290 ? 15.586 -27.031 -17.672 1 89.56 290 ASP B N 1
ATOM 4738 C CA . ASP B 1 290 ? 14.508 -27.094 -18.656 1 89.56 290 ASP B CA 1
ATOM 4739 C C . ASP B 1 290 ? 13.305 -27.859 -18.109 1 89.56 290 ASP B C 1
ATOM 4741 O O . ASP B 1 290 ? 12.156 -27.484 -18.359 1 89.56 290 ASP B O 1
ATOM 4745 N N . ASP B 1 291 ? 13.633 -28.922 -17.422 1 91.12 291 ASP B N 1
ATOM 4746 C CA . ASP B 1 291 ? 12.57 -29.703 -16.797 1 91.12 291 ASP B CA 1
ATOM 4747 C C . ASP B 1 291 ? 11.844 -28.875 -15.727 1 91.12 291 ASP B C 1
ATOM 4749 O O . ASP B 1 291 ? 10.625 -28.969 -15.586 1 91.12 291 ASP B O 1
ATOM 4753 N N . ASP B 1 292 ? 12.617 -28.125 -15.047 1 93.44 292 ASP B N 1
ATOM 4754 C CA . ASP B 1 292 ? 12.031 -27.297 -14 1 93.44 292 ASP B CA 1
ATOM 4755 C C . ASP B 1 292 ? 11.094 -26.25 -14.586 1 93.44 292 ASP B C 1
ATOM 4757 O O . ASP B 1 292 ? 10.086 -25.891 -13.977 1 93.44 292 ASP B O 1
ATOM 4761 N N . GLU B 1 293 ? 11.383 -25.75 -15.711 1 92.56 293 GLU B N 1
ATOM 4762 C CA . GLU B 1 293 ? 10.492 -24.812 -16.406 1 92.56 293 GLU B CA 1
ATOM 4763 C C . GLU B 1 293 ? 9.172 -25.484 -16.781 1 92.56 293 GLU B C 1
ATOM 4765 O O . GLU B 1 293 ? 8.117 -24.859 -16.703 1 92.56 293 GLU B O 1
ATOM 4770 N N . ILE B 1 294 ? 9.305 -26.672 -17.203 1 92.5 294 ILE B N 1
ATOM 4771 C CA . ILE B 1 294 ? 8.109 -27.438 -17.562 1 92.5 294 ILE B CA 1
ATOM 4772 C C . ILE B 1 294 ? 7.262 -27.688 -16.312 1 92.5 294 ILE B C 1
ATOM 4774 O O . ILE B 1 294 ? 6.035 -27.547 -16.359 1 92.5 294 ILE B O 1
ATOM 4778 N N . VAL B 1 295 ? 7.922 -28.047 -15.242 1 92.81 295 VAL B N 1
ATOM 4779 C CA . VAL B 1 295 ? 7.215 -28.281 -13.992 1 92.81 295 VAL B CA 1
ATOM 4780 C C . VAL B 1 295 ? 6.484 -27 -13.562 1 92.81 295 VAL B C 1
ATOM 4782 O O . VAL B 1 295 ? 5.348 -27.062 -13.086 1 92.81 295 VAL B O 1
ATOM 4785 N N . TRP B 1 296 ? 7.113 -25.891 -13.75 1 93.31 296 TRP B N 1
ATOM 4786 C CA . TRP B 1 296 ? 6.488 -24.609 -13.414 1 93.31 296 TRP B CA 1
ATOM 4787 C C . TRP B 1 296 ? 5.25 -24.375 -14.266 1 93.31 296 TRP B C 1
ATOM 4789 O O . TRP B 1 296 ? 4.219 -23.922 -13.766 1 93.31 296 TRP B O 1
ATOM 4799 N N . LYS B 1 297 ? 5.328 -24.641 -15.539 1 93.44 297 LYS B N 1
ATOM 4800 C CA . LYS B 1 297 ? 4.168 -24.516 -16.422 1 93.44 297 LYS B CA 1
ATOM 4801 C C . LYS B 1 297 ? 3.051 -25.469 -15.992 1 93.44 297 LYS B C 1
ATOM 4803 O O . LYS B 1 297 ? 1.874 -25.094 -16.031 1 93.44 297 LYS B O 1
ATOM 4808 N N . LEU B 1 298 ? 3.451 -26.641 -15.633 1 93.5 298 LEU B N 1
ATOM 4809 C CA . LEU B 1 298 ? 2.477 -27.609 -15.148 1 93.5 298 LEU B CA 1
ATOM 4810 C C . LEU B 1 298 ? 1.809 -27.109 -13.867 1 93.5 298 LEU B C 1
ATOM 4812 O O . LEU B 1 298 ? 0.606 -27.297 -13.68 1 93.5 298 LEU B O 1
ATOM 4816 N N . TRP B 1 299 ? 2.609 -26.516 -13 1 95.12 299 TRP B N 1
ATOM 4817 C CA . TRP B 1 299 ? 2.061 -25.938 -11.781 1 95.12 299 TRP B CA 1
ATOM 4818 C C . TRP B 1 299 ? 0.993 -24.891 -12.109 1 95.12 299 TRP B C 1
ATOM 4820 O O . TRP B 1 299 ? -0.06 -24.859 -11.469 1 95.12 299 TRP B O 1
ATOM 4830 N N . CYS B 1 300 ? 1.22 -24.078 -13.102 1 95.19 300 CYS B N 1
ATOM 4831 C CA . CYS B 1 300 ? 0.271 -23.047 -13.5 1 95.19 300 CYS B CA 1
ATOM 4832 C C . CYS B 1 300 ? -1.033 -23.656 -13.992 1 95.19 300 CYS B C 1
ATOM 4834 O O . CYS B 1 300 ? -2.117 -23.188 -13.648 1 95.19 300 CYS B O 1
ATOM 4836 N N . VAL B 1 301 ? -0.908 -24.672 -14.773 1 94.75 301 VAL B N 1
ATOM 4837 C CA . VAL B 1 301 ? -2.084 -25.375 -15.273 1 94.75 301 VAL B CA 1
ATOM 4838 C C . VAL B 1 301 ? -2.822 -26.047 -14.117 1 94.75 301 VAL B C 1
ATOM 4840 O O . VAL B 1 301 ? -4.051 -25.984 -14.039 1 94.75 301 VAL B O 1
ATOM 4843 N N . TRP B 1 302 ? -2.035 -26.688 -13.312 1 95.25 302 TRP B N 1
ATOM 4844 C CA . TRP B 1 302 ? -2.572 -27.344 -12.125 1 95.25 302 TRP B CA 1
ATOM 4845 C C . TRP B 1 302 ? -3.311 -26.344 -11.234 1 95.25 302 TRP B C 1
ATOM 4847 O O . TRP B 1 302 ? -4.434 -26.609 -10.797 1 95.25 302 TRP B O 1
ATOM 4857 N N . ALA B 1 303 ? -2.77 -25.219 -10.977 1 93.94 303 ALA B N 1
ATOM 4858 C CA . ALA B 1 303 ? -3.395 -24.156 -10.188 1 93.94 303 ALA B CA 1
ATOM 4859 C C . ALA B 1 303 ? -4.68 -23.672 -10.844 1 93.94 303 ALA B C 1
ATOM 4861 O O . ALA B 1 303 ? -5.691 -23.453 -10.172 1 93.94 303 ALA B O 1
ATOM 4862 N N . GLY B 1 304 ? -4.633 -23.469 -12.109 1 95.19 304 GLY B N 1
ATOM 4863 C CA . GLY B 1 304 ? -5.828 -23.078 -12.836 1 95.19 304 GLY B CA 1
ATOM 4864 C C . GLY B 1 304 ? -6.965 -24.078 -12.703 1 95.19 304 GLY B C 1
ATOM 4865 O O . GLY B 1 304 ? -8.117 -23.688 -12.5 1 95.19 304 GLY B O 1
ATOM 4866 N N . LEU B 1 305 ? -6.617 -25.281 -12.859 1 94 305 LEU B N 1
ATOM 4867 C CA . LEU B 1 305 ? -7.625 -26.328 -12.711 1 94 305 LEU B CA 1
ATOM 4868 C C . LEU B 1 305 ? -8.219 -26.312 -11.312 1 94 305 LEU B C 1
ATOM 4870 O O . LEU B 1 305 ? -9.422 -26.516 -11.141 1 94 305 LEU B O 1
ATOM 4874 N N . MET B 1 306 ? -7.41 -26.125 -10.352 1 94 306 MET B N 1
ATOM 4875 C CA . MET B 1 306 ? -7.898 -26.062 -8.977 1 94 306 MET B CA 1
ATOM 4876 C C . MET B 1 306 ? -8.922 -24.938 -8.812 1 94 306 MET B C 1
ATOM 4878 O O . MET B 1 306 ? -9.938 -25.109 -8.141 1 94 306 MET B O 1
ATOM 4882 N N . TYR B 1 307 ? -8.672 -23.812 -9.383 1 95.94 307 TYR B N 1
ATOM 4883 C CA . TYR B 1 307 ? -9.594 -22.688 -9.289 1 95.94 307 TYR B CA 1
ATOM 4884 C C . TYR B 1 307 ? -10.93 -23.016 -9.945 1 95.94 307 TYR B C 1
ATOM 4886 O O . TYR B 1 307 ? -11.969 -22.469 -9.57 1 95.94 307 TYR B O 1
ATOM 4894 N N . LEU B 1 308 ? -10.945 -24 -10.859 1 93.38 308 LEU B N 1
ATOM 4895 C CA . LEU B 1 308 ? -12.133 -24.312 -11.641 1 93.38 308 LEU B CA 1
ATOM 4896 C C . LEU B 1 308 ? -12.938 -25.422 -10.969 1 93.38 308 LEU B C 1
ATOM 4898 O O . LEU B 1 308 ? -14.094 -25.672 -11.336 1 93.38 308 LEU B O 1
ATOM 4902 N N . LEU B 1 309 ? -12.477 -26.031 -9.992 1 92.94 309 LEU B N 1
ATOM 4903 C CA . LEU B 1 309 ? -13.055 -27.234 -9.398 1 92.94 309 LEU B CA 1
ATOM 4904 C C . LEU B 1 309 ? -14.484 -26.984 -8.938 1 92.94 309 LEU B C 1
ATOM 4906 O O . LEU B 1 309 ? -15.375 -27.797 -9.18 1 92.94 309 LEU B O 1
ATOM 4910 N N . PRO B 1 310 ? -14.758 -25.875 -8.281 1 91.75 310 PRO B N 1
ATOM 4911 C CA . PRO B 1 310 ? -16.141 -25.672 -7.848 1 91.75 310 PRO B CA 1
ATOM 4912 C C . PRO B 1 310 ? -17.141 -25.688 -9.008 1 91.75 310 PRO B C 1
ATOM 4914 O O . PRO B 1 310 ? -18.281 -26.094 -8.836 1 91.75 310 PRO B O 1
ATOM 4917 N N . SER B 1 311 ? -16.703 -25.25 -10.133 1 89.94 311 SER B N 1
ATOM 4918 C CA . SER B 1 311 ? -17.578 -25.234 -11.297 1 89.94 311 SER B CA 1
ATOM 4919 C C . SER B 1 311 ? -17.859 -26.656 -11.797 1 89.94 311 SER B C 1
ATOM 4921 O O . SER B 1 311 ? -18.891 -26.906 -12.414 1 89.94 311 SER B O 1
ATOM 4923 N N . LEU B 1 312 ? -16.922 -27.516 -11.602 1 87.88 312 LEU B N 1
ATOM 4924 C CA . LEU B 1 312 ? -17.125 -28.906 -12 1 87.88 312 LEU B CA 1
ATOM 4925 C C . LEU B 1 312 ? -18.25 -29.547 -11.18 1 87.88 312 LEU B C 1
ATOM 4927 O O . LEU B 1 312 ? -18.984 -30.391 -11.68 1 87.88 312 LEU B O 1
ATOM 4931 N N . LYS B 1 313 ? -18.422 -29.094 -10.078 1 83.56 313 LYS B N 1
ATOM 4932 C CA . LYS B 1 313 ? -19.5 -29.578 -9.234 1 83.56 313 LYS B CA 1
ATOM 4933 C C . LYS B 1 313 ? -20.859 -29.172 -9.805 1 83.56 313 LYS B C 1
ATOM 4935 O O . LYS B 1 313 ? -21.812 -29.953 -9.773 1 83.56 313 LYS B O 1
ATOM 4940 N N . VAL B 1 314 ? -20.906 -28.016 -10.25 1 84.31 314 VAL B N 1
ATOM 4941 C CA . VAL B 1 314 ? -22.141 -27.484 -10.82 1 84.31 314 VAL B CA 1
ATOM 4942 C C . VAL B 1 314 ? -22.562 -28.312 -12.023 1 84.31 314 VAL B C 1
ATOM 4944 O O . VAL B 1 314 ? -23.766 -28.484 -12.281 1 84.31 314 VAL B O 1
ATOM 4947 N N . PHE B 1 315 ? -21.625 -28.875 -12.727 1 83.75 315 PHE B N 1
ATOM 4948 C CA . PHE B 1 315 ? -21.906 -29.641 -13.93 1 83.75 315 PHE B CA 1
ATOM 4949 C C . PHE B 1 315 ? -22.016 -31.141 -13.617 1 83.75 315 PHE B C 1
ATOM 4951 O O . PHE B 1 315 ? -22.141 -31.953 -14.523 1 83.75 315 PHE B O 1
ATOM 4958 N N . GLY B 1 316 ? -21.953 -31.484 -12.43 1 77.31 316 GLY B N 1
ATOM 4959 C CA . GLY B 1 316 ? -22.234 -32.844 -12 1 77.31 316 GLY B CA 1
ATOM 4960 C C . GLY B 1 316 ? -21.016 -33.75 -12.062 1 77.31 316 GLY B C 1
ATOM 4961 O O . GLY B 1 316 ? -21.156 -34.969 -12.172 1 77.31 316 GLY B O 1
ATOM 4962 N N . PHE B 1 317 ? -19.891 -33.156 -12.039 1 78 317 PHE B N 1
ATOM 4963 C CA . PHE B 1 317 ? -18.688 -33.969 -11.992 1 78 317 PHE B CA 1
ATOM 4964 C C . PHE B 1 317 ? -18.297 -34.312 -10.555 1 78 317 PHE B C 1
ATOM 4966 O O . PHE B 1 317 ? -18.547 -33.5 -9.648 1 78 317 PHE B O 1
#

Foldseek 3Di:
DVVVVVVVVVVVVVVLVVCLVDPVLVVVLLCLLCVVCCLVALLLLLLLLVLCLQQLLVVRLAAGDDDDPVLCVLSVLLSVLRSLLSSLLSLLACLDPLNVQLCVVQPCVHCDNVVSDHSVRSVVVSVVSLVVSCVSCVVQQNNVLSVQLVVLSCCVHVVPLQAPAQQSNQLSVLSNSLSSSSSSSCNNNNHDDDDPVRPSNVLSVLLSVLSSQQVLLVVLLSVVSCVSSVGHGCCVPVNLVVNLVSNLVSLQVCLVVLCVVLVADPVSSCVLNVLSVVLNCLSPPDRDSVSSVVSSSSVSVSSSSSSNSSSNSNVPD/DVVVVVVVVVVVVVVLVVCLVDPVLVVVLLCLLCVVCCLVALLLLLLLLVLCLQQLLVVRLAAGDDDDPVLCVLSVLLSVLRSLLSSLLSLLACLDPLNVQLCVVQPCVHCDNVVSDHSVRSVVVSVVSLVVSCVSCVVQQNNVLSVQLVVLSCCVHVVPLQAPAQQSNQLSVLSNSLSSSSSSSCNNNNHDDDDPVRPSNVLSVLLSVLSSQQVLLVVLLSVVSCVSSVGHGCCVPVNLVVNLVSNLVSLQVCLVVLCVVLVADPVSSCVLNVLSVVLNCLSPPDRDSVSSVVSSSSVSVSSSSSSNSSSNSNVPD

pLDDT: mean 91.9, std 8.91, range [56.56, 98.94]

Organism: Colletotrichum gloeosporioides (NCBI:txid474922)

Secondary structure (DSSP, 8-state):
-HHHHHHHHHHHHHHHHHHTTSHHHHHHHHHHHHGGGIIIIIHHHHHHHHHHHHTTTTT-SSS-----GGGHHHHHHHHHHHHHHHHHHHHHHHTSHHHHHHHHHH-TTSTTTTTSS-HHHHHHHHHHHHHHHHHHHHHTT-HHHHHHHHHHHHHHTTT-HHHH-HHHHHHHHHHHHHHHHHHHHHHHH-S---STT-HHHHHHHHHHHHHHHHGGGGGSTTHHHHHHHT---HHHHT-HHHHHHHHHHHHHHHHHHHHHHTT--HHHHHHHHHHHHHHHHHHHH--SHHHHHHHHHHHHHHHHHHHHHHHHHHTT-/-HHHHHHHHHHHHHHHHHHTTSHHHHHHHHHHHHGGGIIIIIHHHHHHHHHHHHTTTTT-SSS-----GGGHHHHHHHHHHHHHHHHHHHHHHHTSHHHHHHHHHH-TTSTTTTTSS-HHHHHHHHHHHHHHHHHHHHHTT-HHHHHHHHHHHHHHTTT-HHHH-HHHHHHHHHHHHHHHHHHHHHHHH-S---STT-HHHHHHHHHHHHHHHHGGGGGSTTHHHHHHHT---HHHHT-HHHHHHHHHHHHHHHHHHHHHHTT--HHHHHHHHHHHHHHHHHHHH--SHHHHHHHHHHHHHHHHHHHHHHHHHHTT-